Protein AF-A0AAV4TX27-F1 (afdb_monomer_lite)

Secondary structure (DSSP, 8-state):
-HHHHHHHHHHHHHHHHHHHHHHHHHHHHHHHHHHHHHHHHHHHTTS-HHHHHHHHHTS-HHHHHHHHHHHHHHHHHHHHHT-HHHHHHHHHHHHHHHHHS-HHHHHHHHHSTT-TTSS--HHHHHHHHT-HHHHHHHH-TT-HHHHHHHHTTT-SS--TT---TTS--HHHHHHHHT-HHHHHHHHHHHHHH--TTTHHHHHHHHHHHHHHHHHTT----HHHHHHHHHHHHHHHH--S-----------HHHHHHHHHHHHHHHHHHHHHTSS-SS--HHHHHHHHHHHHHHHHHHHH-GGGTTTS-HHHHHHHHHHHHHHHHT-S---HHHHHH--HHHHHHHHHHHHHHHHHHHHHHHH-TTS-TTPPP-S-HHHHHHHHHHH-GGGHHHHHHHHHHHHHHHHHHHHHHHHHHHHS-TTSTTHHHHHHHHHHHHHHHT-EETTEE-S-HHHHHHHHHTS-HHHHHHHHHHHHHHHHS---GGGTTT--HHHHHHHHHHHHHHHHHHHHHHHHHHHHHHHHHHHH---HHHHHHHHHHHHHHHHHHHHHHHSSSSTTTTTS--

Foldseek 3Di:
DVVVVVVVVVVVVVVVVVVVVVVVVVVVVVVVVLVVLVVVVVVCVPDQLLVLLVVLLVDDLVSNLSVLQVLQVQLLVCLLVVVPVSNVRSLSNNLSNVVSDDLVSLQVSLCDPSRPPVFHDSLLSNLQNVPLVSNVVLLPPVCCSSCVVCVSNVRNDDFQCRAGPVNAGSLLSNQLSLDVSSNVSVVVRVLVVDDPVCLCRNLVSLVVSVVVCVLVVRDHDPVSVCVSVVVNCCSVPPPDDDDDDPDDPPPLVVLVVLLVLLLVLLVVLVVVPVPDQDQDPSNLVSLVSNLVSLVVNCQQQQVCLLAAVSVLLSVLSVLLSCLNVVVDQLALLCVLLNRSVLNSVNSNVRSVSSVVVSVVCVVVVPDDRNDHDPDFPVNSVVSNCVVPVSCVSSVVSSQLVLQLVLLVLLLVLLVQLQVFDCPDPCSVVSNLSSLLSNLLCLDCGSVRHRHDPVLSVLLVVLADPLSVVSSPVSNVCSVDHPDPCVVVVPDPSVVNNVSSVSSSVSSVVVNVVSSVVSVVSLVVVCVPDPDPVSNVVSVVSVVSSVVSVVVVVVPDDDPVPVVVPD

Structure (mmCIF, N/CA/C/O backbone):
data_AF-A0AAV4TX27-F1
#
_entry.id   AF-A0AAV4TX27-F1
#
loop_
_atom_site.group_PDB
_atom_site.id
_atom_site.type_symbol
_atom_site.label_atom_id
_atom_site.label_alt_id
_atom_site.label_comp_id
_atom_site.label_asym_id
_atom_site.label_entity_id
_atom_site.label_seq_id
_atom_site.pdbx_PDB_ins_code
_atom_site.Cartn_x
_atom_site.Cartn_y
_atom_site.Cartn_z
_atom_site.occupancy
_atom_site.B_iso_or_equiv
_atom_site.auth_seq_id
_atom_site.auth_comp_id
_atom_site.auth_asym_id
_atom_site.auth_atom_id
_atom_site.pdbx_PDB_model_num
ATOM 1 N N . MET A 1 1 ? 54.129 -46.882 -44.074 1.00 56.50 1 MET A N 1
ATOM 2 C CA . MET A 1 1 ? 52.913 -46.438 -43.345 1.00 56.50 1 MET A CA 1
ATOM 3 C C . MET A 1 1 ? 52.899 -44.920 -43.115 1.00 56.50 1 MET A C 1
ATOM 5 O O . MET A 1 1 ? 51.846 -44.324 -43.300 1.00 56.50 1 MET A O 1
ATOM 9 N N . CYS A 1 2 ? 54.044 -44.275 -42.834 1.00 65.88 2 CYS A N 1
ATOM 10 C CA . CYS A 1 2 ? 54.142 -42.816 -42.637 1.00 65.88 2 CYS A CA 1
ATOM 11 C C . CYS A 1 2 ? 53.736 -41.944 -43.842 1.00 65.88 2 CYS A C 1
ATOM 13 O O . CYS A 1 2 ? 53.041 -40.954 -43.650 1.00 65.88 2 CYS A O 1
ATOM 15 N N . GLU A 1 3 ? 54.091 -42.300 -45.079 1.00 64.50 3 GLU A N 1
ATOM 16 C CA . GLU A 1 3 ? 53.808 -41.431 -46.241 1.00 64.50 3 GLU A CA 1
ATOM 17 C C . GLU A 1 3 ? 52.314 -41.285 -46.554 1.00 64.50 3 GLU A C 1
ATOM 19 O O . GLU A 1 3 ? 51.842 -40.195 -46.877 1.00 64.50 3 GLU A O 1
ATOM 24 N N . LYS A 1 4 ? 51.535 -42.363 -46.393 1.00 67.50 4 LYS A N 1
ATOM 25 C CA . LYS A 1 4 ? 50.078 -42.309 -46.584 1.00 67.50 4 LYS A CA 1
ATOM 26 C C . LYS A 1 4 ? 49.415 -41.416 -45.535 1.00 67.50 4 LYS A C 1
ATOM 28 O O . LYS A 1 4 ? 48.520 -40.654 -45.881 1.00 67.50 4 LYS A O 1
ATOM 33 N N . LEU A 1 5 ? 49.877 -41.460 -44.283 1.00 71.75 5 LEU A N 1
ATOM 34 C CA . LEU A 1 5 ? 49.349 -40.618 -43.207 1.00 71.75 5 LEU A CA 1
ATOM 35 C C . LEU A 1 5 ? 49.629 -39.128 -43.467 1.00 71.75 5 LEU A C 1
ATOM 37 O O . LEU A 1 5 ? 48.728 -38.303 -43.334 1.00 71.75 5 LEU A O 1
ATOM 41 N N . VAL A 1 6 ? 50.841 -38.795 -43.922 1.00 75.69 6 VAL A N 1
ATOM 42 C CA . VAL A 1 6 ? 51.218 -37.419 -44.290 1.00 75.69 6 VAL A CA 1
ATOM 43 C C . VAL A 1 6 ? 50.366 -36.903 -45.455 1.00 75.69 6 VAL A C 1
ATOM 45 O O . VAL A 1 6 ? 49.878 -35.773 -45.408 1.00 75.69 6 VAL A O 1
ATOM 48 N N . MET A 1 7 ? 50.101 -37.740 -46.463 1.00 76.88 7 MET A N 1
ATOM 49 C CA . MET A 1 7 ? 49.212 -37.389 -47.577 1.00 76.88 7 MET A CA 1
ATOM 50 C C . MET A 1 7 ? 47.765 -37.132 -47.133 1.00 76.88 7 MET A C 1
ATOM 52 O O . MET A 1 7 ? 47.155 -36.164 -47.590 1.00 76.88 7 MET A O 1
ATOM 56 N N . TYR A 1 8 ? 47.221 -37.937 -46.215 1.00 77.06 8 TYR A N 1
ATOM 57 C CA . TYR A 1 8 ? 45.872 -37.717 -45.681 1.00 77.06 8 TYR A CA 1
ATOM 58 C C . TYR A 1 8 ? 45.772 -36.438 -44.842 1.00 77.06 8 TYR A C 1
ATOM 60 O O . TYR A 1 8 ? 44.796 -35.700 -44.978 1.00 77.06 8 TYR A O 1
ATOM 68 N N . ILE A 1 9 ? 46.792 -36.127 -44.037 1.00 77.44 9 ILE A N 1
ATOM 69 C CA . ILE A 1 9 ? 46.842 -34.885 -43.252 1.00 77.44 9 ILE A CA 1
ATOM 70 C C . ILE A 1 9 ? 46.906 -33.665 -44.180 1.00 77.44 9 ILE A C 1
ATOM 72 O O . ILE A 1 9 ? 46.150 -32.712 -43.998 1.00 77.44 9 ILE A O 1
ATOM 76 N N . LEU A 1 10 ? 47.738 -33.703 -45.226 1.00 76.31 10 LEU A N 1
ATOM 77 C CA . LEU A 1 10 ? 47.824 -32.618 -46.210 1.00 76.31 10 LEU A CA 1
ATOM 78 C C . 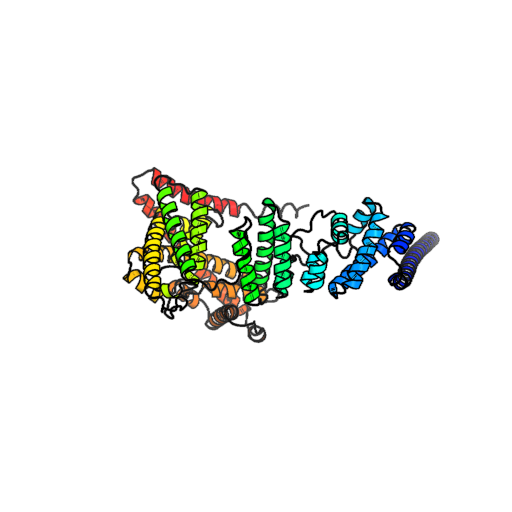LEU A 1 10 ? 46.517 -32.431 -46.994 1.00 76.31 10 LEU A C 1
ATOM 80 O O . LEU A 1 10 ? 46.100 -31.295 -47.232 1.00 76.31 10 LEU A O 1
ATOM 84 N N . ALA A 1 11 ? 45.842 -33.522 -47.366 1.00 76.88 11 ALA A N 1
ATOM 85 C CA . ALA A 1 11 ? 44.534 -33.464 -48.015 1.00 76.88 11 ALA A CA 1
ATOM 86 C C . ALA A 1 11 ? 43.461 -32.869 -47.087 1.00 76.88 11 ALA A C 1
ATOM 88 O O . ALA A 1 11 ? 42.670 -32.027 -47.519 1.00 76.88 11 ALA A O 1
ATOM 89 N N . PHE A 1 12 ? 43.473 -33.241 -45.804 1.00 78.88 12 PHE A N 1
ATOM 90 C CA . PHE A 1 12 ? 42.565 -32.696 -44.796 1.00 78.88 12 PHE A CA 1
ATOM 91 C C . PHE A 1 12 ? 42.798 -31.199 -44.563 1.00 78.88 12 PHE A C 1
ATOM 93 O O . PHE A 1 12 ? 41.844 -30.424 -44.587 1.00 78.88 12 PHE A O 1
ATOM 100 N N . ILE A 1 13 ? 44.057 -30.766 -44.433 1.00 78.94 13 ILE A N 1
ATOM 101 C CA . ILE A 1 13 ? 44.416 -29.347 -44.286 1.00 78.94 13 ILE A CA 1
ATOM 102 C C . ILE A 1 13 ? 43.967 -28.544 -45.512 1.00 78.94 13 ILE A C 1
ATOM 104 O O . ILE A 1 13 ? 43.383 -27.473 -45.359 1.00 78.94 13 ILE A O 1
ATOM 108 N N . ARG A 1 14 ? 44.160 -29.064 -46.732 1.00 76.44 14 ARG A N 1
ATOM 109 C CA . ARG A 1 14 ? 43.673 -28.407 -47.959 1.00 76.44 14 ARG A CA 1
ATOM 110 C C . ARG A 1 14 ? 42.151 -28.272 -47.981 1.00 76.44 14 ARG A C 1
ATOM 112 O O . ARG A 1 14 ? 41.644 -27.212 -48.343 1.00 76.44 14 ARG A O 1
ATOM 119 N N . LEU A 1 15 ? 41.420 -29.308 -47.569 1.00 76.94 15 LEU A N 1
ATOM 120 C CA . LEU A 1 15 ? 39.959 -29.268 -47.492 1.00 76.94 15 LEU A CA 1
ATOM 121 C C . LEU A 1 15 ? 39.475 -28.268 -46.430 1.00 76.94 15 LEU A C 1
ATOM 123 O O . LEU A 1 15 ? 38.514 -27.533 -46.664 1.00 76.94 15 LEU A O 1
ATOM 127 N N . LEU A 1 16 ? 40.156 -28.214 -45.284 1.00 77.50 16 LEU A N 1
ATOM 128 C CA . LEU A 1 16 ? 39.868 -27.280 -44.200 1.00 77.50 16 LEU A CA 1
ATOM 129 C C . LEU A 1 16 ? 40.106 -25.832 -44.649 1.00 77.50 16 LEU A C 1
ATOM 131 O O . LEU A 1 16 ? 39.211 -25.001 -44.514 1.00 77.50 16 LEU A O 1
ATOM 135 N N . LEU A 1 17 ? 41.258 -25.545 -45.263 1.00 76.44 17 LEU A N 1
ATOM 136 C CA . LEU A 1 17 ? 41.588 -24.223 -45.806 1.00 76.44 17 LEU A CA 1
ATOM 137 C C . LEU A 1 17 ? 40.608 -23.794 -46.904 1.00 76.44 17 LEU A C 1
ATOM 139 O O . LEU A 1 17 ? 40.198 -22.638 -46.939 1.00 76.44 17 LEU A O 1
ATOM 143 N N . PHE A 1 18 ? 40.163 -24.719 -47.758 1.00 79.38 18 PHE A N 1
ATOM 144 C CA . PHE A 1 18 ? 39.142 -24.436 -48.768 1.00 79.38 18 PHE A CA 1
ATOM 145 C C . PHE A 1 18 ? 37.776 -24.100 -48.146 1.00 79.38 18 PHE A C 1
ATOM 147 O O . PHE A 1 18 ? 37.107 -23.163 -48.588 1.00 79.38 18 PHE A O 1
ATOM 154 N N . LYS A 1 19 ? 37.360 -24.823 -47.095 1.00 75.31 19 LYS A N 1
ATOM 155 C CA . LYS A 1 19 ? 36.119 -24.525 -46.362 1.00 75.31 19 LYS A CA 1
ATOM 156 C C . LYS A 1 19 ? 36.200 -23.194 -45.607 1.00 75.31 19 LYS A C 1
ATOM 158 O O . LYS A 1 19 ? 35.252 -22.416 -45.680 1.00 75.31 19 LYS A O 1
ATOM 163 N N . ILE A 1 20 ? 37.327 -22.904 -44.955 1.00 78.00 20 ILE A N 1
ATOM 164 C CA . ILE A 1 20 ? 37.582 -21.619 -44.281 1.00 78.00 20 ILE A CA 1
ATOM 165 C C . ILE A 1 20 ? 37.591 -20.476 -45.301 1.00 78.00 20 ILE A C 1
ATOM 167 O O . ILE A 1 20 ? 36.945 -19.456 -45.081 1.00 78.00 20 ILE A O 1
ATOM 171 N N . GLY A 1 21 ? 38.241 -20.665 -46.453 1.00 76.88 21 GLY A N 1
ATOM 172 C CA . GLY A 1 21 ? 38.256 -19.692 -47.543 1.00 76.88 21 GLY A CA 1
ATOM 173 C C . GLY A 1 21 ? 36.854 -19.382 -48.070 1.00 76.88 21 GLY A C 1
ATOM 174 O O . GLY A 1 21 ? 36.503 -18.214 -48.211 1.00 76.88 21 GLY A O 1
ATOM 175 N N . LYS A 1 22 ? 36.009 -20.402 -48.279 1.00 72.19 22 LYS A N 1
ATOM 176 C CA . LYS A 1 22 ? 34.596 -20.203 -48.653 1.00 72.19 22 LYS A CA 1
ATOM 177 C C . LYS A 1 22 ? 33.796 -19.464 -47.581 1.00 72.19 22 LYS A C 1
ATOM 179 O O . LYS A 1 22 ? 32.997 -18.598 -47.928 1.00 72.19 22 LYS A O 1
ATOM 184 N N . LEU A 1 23 ? 34.010 -19.785 -46.304 1.00 66.50 23 LEU A N 1
ATOM 185 C CA . LEU A 1 23 ? 33.339 -19.117 -45.189 1.00 66.50 23 LEU A CA 1
ATOM 186 C C . LEU A 1 23 ? 33.732 -17.635 -45.109 1.00 66.50 23 LEU A C 1
ATOM 188 O O . LEU A 1 23 ? 32.861 -16.778 -45.007 1.00 66.50 23 LEU A O 1
ATOM 192 N N . LEU A 1 24 ? 35.025 -17.326 -45.231 1.00 69.94 24 LEU A N 1
ATOM 193 C CA . LEU A 1 24 ? 35.529 -15.951 -45.258 1.00 69.94 24 LEU A CA 1
ATOM 194 C C . LEU A 1 24 ? 34.989 -15.175 -46.461 1.00 69.94 24 LEU A C 1
ATOM 196 O O . LEU A 1 24 ? 34.538 -14.047 -46.298 1.00 69.94 24 LEU A O 1
ATOM 200 N N . LEU A 1 25 ? 34.956 -15.785 -47.650 1.00 68.69 25 LEU A N 1
ATOM 201 C CA . LEU A 1 25 ? 34.407 -15.147 -48.849 1.00 68.69 25 LEU A CA 1
ATOM 202 C C . LEU A 1 25 ? 32.908 -14.842 -48.693 1.00 68.69 25 LEU A C 1
ATOM 204 O O . LEU A 1 25 ? 32.444 -13.781 -49.103 1.00 68.69 25 LEU A O 1
ATOM 208 N N . TRP A 1 26 ? 32.159 -15.749 -48.060 1.00 66.69 26 TRP A N 1
ATOM 209 C CA . TRP A 1 26 ? 30.742 -15.565 -47.747 1.00 66.69 26 TRP A CA 1
ATOM 210 C C . TRP A 1 26 ? 30.521 -14.446 -46.718 1.00 66.69 26 TRP A C 1
ATOM 212 O O . TRP A 1 26 ? 29.671 -13.581 -46.929 1.00 66.69 26 TRP A O 1
ATOM 222 N N . ILE A 1 27 ? 31.340 -14.386 -45.662 1.00 61.72 27 ILE A N 1
ATOM 223 C CA . ILE A 1 27 ? 31.322 -13.300 -44.668 1.00 61.72 27 ILE A CA 1
ATOM 224 C C . ILE A 1 27 ? 31.662 -11.953 -45.327 1.00 61.72 27 ILE A C 1
ATOM 226 O O . ILE A 1 27 ? 30.932 -10.979 -45.143 1.00 61.72 27 ILE A O 1
ATOM 230 N N . CYS A 1 28 ? 32.716 -11.887 -46.145 1.00 63.66 28 CYS A N 1
ATOM 231 C CA . CYS A 1 28 ? 33.098 -10.678 -46.876 1.00 63.66 28 CYS A CA 1
ATOM 232 C C . CYS A 1 28 ? 32.006 -10.227 -47.853 1.00 63.66 28 CYS A C 1
ATOM 234 O O . CYS A 1 28 ? 31.720 -9.034 -47.926 1.00 63.66 28 CYS A O 1
ATOM 236 N N . ALA A 1 29 ? 31.350 -11.156 -48.555 1.00 60.91 29 ALA A N 1
ATOM 237 C CA . ALA A 1 29 ? 30.228 -10.845 -49.437 1.00 60.91 29 ALA A CA 1
ATOM 238 C C . ALA A 1 29 ? 29.022 -10.290 -48.660 1.00 60.91 29 ALA A C 1
ATOM 240 O O . ALA A 1 29 ? 28.395 -9.334 -49.114 1.00 60.91 29 ALA A O 1
ATOM 241 N N . ILE A 1 30 ? 28.723 -10.823 -47.470 1.00 60.16 30 ILE A N 1
ATOM 242 C CA . ILE A 1 30 ? 27.674 -10.291 -46.585 1.00 60.16 30 ILE A CA 1
ATOM 243 C C . ILE A 1 30 ? 28.026 -8.884 -46.093 1.00 60.16 30 ILE A C 1
ATOM 245 O O . ILE A 1 30 ? 27.168 -8.002 -46.120 1.00 60.16 30 ILE A O 1
ATOM 249 N N . ILE A 1 31 ? 29.273 -8.652 -45.673 1.00 61.53 31 ILE A N 1
ATOM 250 C CA . ILE A 1 31 ? 29.743 -7.339 -45.204 1.00 61.53 31 ILE A CA 1
ATOM 251 C C . ILE A 1 31 ? 29.703 -6.314 -46.345 1.00 61.53 31 ILE A C 1
ATOM 253 O O . ILE A 1 31 ? 29.171 -5.220 -46.164 1.00 61.53 31 ILE A O 1
ATOM 257 N N . ALA A 1 32 ? 30.198 -6.672 -47.532 1.00 60.25 32 ALA A N 1
ATOM 258 C CA . ALA A 1 32 ? 30.169 -5.812 -48.711 1.00 60.25 32 ALA A CA 1
ATOM 259 C C . ALA A 1 32 ? 28.729 -5.489 -49.136 1.00 60.25 32 ALA A C 1
ATOM 261 O O . ALA A 1 32 ? 28.413 -4.327 -49.379 1.00 60.25 32 ALA A O 1
ATOM 262 N N . ARG A 1 33 ? 27.831 -6.487 -49.141 1.00 57.03 33 ARG A N 1
ATOM 263 C CA . ARG A 1 33 ? 26.406 -6.296 -49.452 1.00 57.03 33 ARG A CA 1
ATOM 264 C C . ARG A 1 33 ? 25.727 -5.389 -48.426 1.00 57.03 33 ARG A C 1
ATOM 266 O O . ARG A 1 33 ? 25.002 -4.496 -48.842 1.00 57.03 33 ARG A O 1
ATOM 273 N N . ARG A 1 34 ? 26.027 -5.551 -47.127 1.00 54.66 34 ARG A N 1
ATOM 274 C CA . ARG A 1 34 ? 25.550 -4.673 -46.039 1.00 54.66 34 ARG A CA 1
ATOM 275 C C . ARG A 1 34 ? 26.039 -3.232 -46.186 1.00 54.66 34 ARG A C 1
ATOM 277 O O . ARG A 1 34 ? 25.251 -2.307 -45.994 1.00 54.66 34 ARG A O 1
ATOM 284 N N . ASN A 1 35 ? 27.310 -3.035 -46.529 1.00 54.75 35 ASN A N 1
ATOM 285 C CA . ASN A 1 35 ? 27.887 -1.705 -46.739 1.00 54.75 35 ASN A CA 1
ATOM 286 C C . ASN A 1 35 ? 27.309 -1.024 -47.987 1.00 54.75 35 ASN A C 1
ATOM 288 O O . ASN A 1 35 ? 27.018 0.169 -47.934 1.00 54.75 35 ASN A O 1
ATOM 292 N N . LEU A 1 36 ? 27.056 -1.782 -49.061 1.00 56.25 36 LEU A N 1
ATOM 293 C CA . LEU A 1 36 ? 26.382 -1.278 -50.259 1.00 56.25 36 LEU A CA 1
ATOM 294 C C . LEU A 1 36 ? 24.957 -0.809 -49.932 1.00 56.25 36 LEU A C 1
ATOM 296 O O . LEU A 1 36 ? 24.610 0.323 -50.244 1.00 56.25 36 LEU A O 1
ATOM 300 N N . THR A 1 37 ? 24.181 -1.618 -49.199 1.00 54.00 37 THR A N 1
ATOM 301 C CA . THR A 1 37 ? 22.825 -1.248 -48.753 1.00 54.00 37 THR A CA 1
ATOM 302 C C . THR A 1 37 ? 22.801 -0.067 -47.775 1.00 54.00 37 THR A C 1
ATOM 304 O O . THR A 1 37 ? 21.822 0.673 -47.753 1.00 54.00 37 THR A O 1
ATOM 307 N N . LYS A 1 38 ? 23.859 0.154 -46.976 1.00 54.16 38 LYS A N 1
ATOM 308 C CA . LYS A 1 38 ? 23.987 1.348 -46.113 1.00 54.16 38 LYS A CA 1
ATOM 309 C C . LYS A 1 38 ? 24.234 2.629 -46.918 1.00 54.16 38 LYS A C 1
ATOM 311 O O . LYS A 1 38 ? 23.674 3.666 -46.581 1.00 54.16 38 LYS A O 1
ATOM 316 N N . LEU A 1 39 ? 25.064 2.558 -47.960 1.00 54.31 39 LEU A N 1
ATOM 317 C CA . LEU A 1 39 ? 25.361 3.692 -48.845 1.00 54.31 39 LEU A CA 1
ATOM 318 C C . LEU A 1 39 ? 24.154 4.053 -49.723 1.00 54.31 39 LEU A C 1
ATOM 320 O O . LEU A 1 39 ? 23.844 5.222 -49.945 1.00 54.31 39 LEU A O 1
ATOM 324 N N . GLU A 1 40 ? 23.446 3.022 -50.176 1.00 54.78 40 GLU A N 1
ATOM 325 C CA . GLU A 1 40 ? 22.129 3.116 -50.785 1.00 54.78 40 GLU A CA 1
ATOM 326 C C . GLU A 1 40 ? 21.194 3.880 -49.838 1.00 54.78 40 GLU A C 1
ATOM 328 O O . GLU A 1 40 ? 20.771 4.975 -50.202 1.00 54.78 40 GLU A O 1
ATOM 333 N N . TYR A 1 41 ? 20.984 3.393 -48.605 1.00 54.03 41 TYR A N 1
ATOM 334 C CA . TYR A 1 41 ? 20.105 3.976 -47.576 1.00 54.03 41 TYR A CA 1
ATOM 335 C C . TYR A 1 41 ? 20.259 5.502 -47.377 1.00 54.03 41 TYR A C 1
ATOM 337 O O . TYR A 1 41 ? 19.256 6.217 -47.325 1.00 54.03 41 TYR A O 1
ATOM 345 N N . SER A 1 42 ? 21.487 6.036 -47.352 1.00 54.91 42 SER A N 1
ATOM 346 C CA . SER A 1 42 ? 21.732 7.487 -47.230 1.00 54.91 42 SER A CA 1
ATOM 347 C C . SER A 1 42 ? 21.138 8.334 -48.366 1.00 54.91 42 SER A C 1
ATOM 349 O O . SER A 1 42 ? 20.737 9.471 -48.122 1.00 54.91 42 SER A O 1
ATOM 351 N N . ASN A 1 43 ? 21.008 7.788 -49.579 1.00 53.81 43 ASN A N 1
ATOM 352 C CA . ASN A 1 43 ? 20.381 8.472 -50.715 1.00 53.81 43 ASN A CA 1
ATOM 353 C C . ASN A 1 43 ? 18.837 8.391 -50.686 1.00 53.81 43 ASN A C 1
ATOM 355 O O . ASN A 1 43 ? 18.168 9.175 -51.360 1.00 53.81 43 ASN A O 1
ATOM 359 N N . PHE A 1 44 ? 18.247 7.495 -49.879 1.00 59.72 44 PHE A N 1
ATOM 360 C CA . PHE A 1 44 ? 16.793 7.252 -49.846 1.00 59.72 44 PHE A CA 1
ATOM 361 C C . PHE A 1 44 ? 15.990 8.254 -49.019 1.00 59.72 44 PHE A C 1
ATOM 363 O O . PHE A 1 44 ? 14.793 8.394 -49.268 1.00 59.72 44 PHE A O 1
ATOM 370 N N . ARG A 1 45 ? 16.614 9.008 -48.100 1.00 52.81 45 ARG A N 1
ATOM 371 C CA . ARG A 1 45 ? 15.930 10.072 -47.328 1.00 52.81 45 ARG A CA 1
ATOM 372 C C . ARG A 1 45 ? 15.302 11.164 -48.216 1.00 52.81 45 ARG A C 1
ATOM 374 O O . ARG A 1 45 ? 14.482 11.940 -47.737 1.00 52.81 45 ARG A O 1
ATOM 381 N N . LEU A 1 46 ? 15.667 11.207 -49.500 1.00 56.78 46 LEU A N 1
ATOM 382 C CA . LEU A 1 46 ? 15.228 12.191 -50.493 1.00 56.78 46 LEU A CA 1
ATOM 383 C C . LEU A 1 46 ? 14.135 11.672 -51.454 1.00 56.78 46 LEU A C 1
ATOM 385 O O . LEU A 1 46 ? 13.597 12.449 -52.244 1.00 56.78 46 LEU A O 1
ATOM 389 N N . LEU A 1 47 ? 13.794 10.377 -51.420 1.00 59.75 47 LEU A N 1
ATOM 390 C CA . LEU A 1 47 ? 12.830 9.760 -52.342 1.00 59.75 47 LEU A CA 1
ATOM 391 C C . LEU A 1 47 ? 11.389 9.835 -51.809 1.00 59.75 47 LEU A C 1
ATOM 393 O O . LEU A 1 47 ? 11.121 9.621 -50.629 1.00 59.75 47 LEU A O 1
ATOM 397 N N . LYS A 1 48 ? 10.421 10.096 -52.701 1.00 69.50 48 LYS A N 1
ATOM 398 C CA . LYS A 1 48 ? 8.989 10.103 -52.343 1.00 69.50 48 LYS A CA 1
ATOM 399 C C . LYS A 1 48 ? 8.508 8.680 -51.984 1.00 69.50 48 LYS A C 1
ATOM 401 O O . LYS A 1 48 ? 8.831 7.750 -52.731 1.00 69.50 48 LYS A O 1
ATOM 406 N N . PRO A 1 49 ? 7.626 8.497 -50.976 1.00 68.50 49 PRO A N 1
ATOM 407 C CA . PRO A 1 49 ? 7.185 7.175 -50.495 1.00 68.50 49 PRO A CA 1
ATOM 408 C C . PRO A 1 49 ? 6.693 6.198 -51.583 1.00 68.50 49 PRO A C 1
ATOM 410 O O . PRO A 1 49 ? 6.991 5.007 -51.548 1.00 68.50 49 PRO A O 1
ATOM 413 N N . LYS A 1 50 ? 5.994 6.698 -52.613 1.00 68.81 50 LYS A N 1
ATOM 414 C CA . LYS A 1 50 ? 5.483 5.877 -53.731 1.00 68.81 50 LYS A CA 1
ATOM 415 C C . LYS A 1 50 ? 6.574 5.312 -54.648 1.00 68.81 50 LYS A C 1
ATOM 417 O O . LYS A 1 50 ? 6.377 4.251 -55.234 1.00 68.81 50 LYS A O 1
ATOM 422 N N . HIS A 1 51 ? 7.689 6.021 -54.822 1.00 73.69 51 HIS A N 1
ATOM 423 C CA . HIS A 1 51 ? 8.815 5.527 -55.624 1.00 73.69 51 HIS A CA 1
ATOM 424 C C . HIS A 1 51 ? 9.562 4.430 -54.868 1.00 73.69 51 HIS A C 1
ATOM 426 O O . HIS A 1 51 ? 9.859 3.379 -55.428 1.00 73.69 51 HIS A O 1
ATOM 432 N N . LEU A 1 52 ? 9.733 4.640 -53.567 1.00 74.25 52 LEU A N 1
ATOM 433 C CA . LEU A 1 52 ? 10.405 3.721 -52.665 1.00 74.25 52 LEU A CA 1
ATOM 434 C C . LEU A 1 52 ? 9.694 2.361 -52.572 1.00 74.25 52 LEU A C 1
ATOM 436 O O . LEU A 1 52 ? 10.335 1.320 -52.646 1.00 74.25 52 LEU A O 1
ATOM 440 N N . ALA A 1 53 ? 8.358 2.346 -52.518 1.00 72.94 53 ALA A N 1
ATOM 441 C CA . ALA A 1 53 ? 7.591 1.097 -52.506 1.00 72.94 53 ALA A CA 1
ATOM 442 C C . ALA A 1 53 ? 7.706 0.294 -53.818 1.00 72.94 53 ALA A C 1
ATOM 444 O O . ALA A 1 53 ? 7.650 -0.937 -53.806 1.00 72.94 53 ALA A O 1
ATOM 445 N N . ARG A 1 54 ? 7.899 0.972 -54.961 1.00 77.31 54 ARG A N 1
ATOM 446 C CA . ARG A 1 54 ? 8.126 0.306 -56.257 1.00 77.31 54 ARG A CA 1
ATOM 447 C C . ARG A 1 54 ? 9.498 -0.352 -56.315 1.00 77.31 54 ARG A C 1
ATOM 449 O O . ARG A 1 54 ? 9.593 -1.483 -56.779 1.00 77.31 54 ARG A O 1
ATOM 456 N N . GLU A 1 55 ? 10.532 0.329 -55.831 1.00 78.12 55 GLU A N 1
ATOM 457 C CA . GLU A 1 55 ? 11.879 -0.244 -55.746 1.00 78.12 55 GLU A CA 1
ATOM 458 C C . GLU A 1 55 ? 11.929 -1.393 -54.742 1.00 78.12 55 GLU A C 1
ATOM 460 O O . GLU A 1 55 ? 12.411 -2.477 -55.069 1.00 78.12 55 GLU A O 1
ATOM 465 N N . PHE A 1 56 ? 11.306 -1.212 -53.576 1.00 82.12 56 PHE A N 1
ATOM 466 C CA . PHE A 1 56 ? 11.201 -2.239 -52.548 1.00 82.12 56 PHE A CA 1
ATOM 467 C C . PHE A 1 56 ? 10.559 -3.535 -53.062 1.00 82.12 56 PHE A C 1
ATOM 469 O O . PHE A 1 56 ? 11.033 -4.628 -52.754 1.00 82.12 56 PHE A O 1
ATOM 476 N N . LYS A 1 57 ? 9.523 -3.446 -53.908 1.00 82.75 57 LYS A N 1
ATOM 477 C CA . LYS A 1 57 ? 8.880 -4.622 -54.518 1.00 82.75 57 LYS A CA 1
ATOM 478 C C . LYS A 1 57 ? 9.865 -5.484 -55.321 1.00 82.75 57 LYS A C 1
ATOM 480 O O . LYS A 1 57 ? 9.743 -6.713 -55.302 1.00 82.75 57 LYS A O 1
ATOM 485 N N . ASN A 1 58 ? 10.837 -4.848 -55.975 1.00 83.50 58 ASN A N 1
ATOM 486 C CA . ASN A 1 58 ? 11.817 -5.485 -56.856 1.00 83.50 58 ASN A CA 1
ATOM 487 C C . ASN A 1 58 ? 13.044 -6.040 -56.113 1.00 83.50 58 ASN A C 1
ATOM 489 O O . ASN A 1 58 ? 13.882 -6.695 -56.729 1.00 83.50 58 ASN A O 1
ATOM 493 N N . TYR A 1 59 ? 13.170 -5.794 -54.807 1.00 82.81 59 TYR A N 1
ATOM 494 C CA . TYR A 1 59 ? 14.267 -6.329 -54.005 1.00 82.81 59 TYR A CA 1
ATOM 495 C C . TYR A 1 59 ? 14.131 -7.837 -53.754 1.00 82.81 59 TYR A C 1
ATOM 497 O O . TYR A 1 59 ? 13.027 -8.382 -53.649 1.00 82.81 59 TYR A O 1
ATOM 505 N N . ASP A 1 60 ? 15.282 -8.506 -53.638 1.00 82.44 60 ASP A N 1
ATOM 506 C CA . ASP A 1 60 ? 15.358 -9.869 -53.111 1.00 82.44 60 ASP A CA 1
ATOM 507 C C . ASP A 1 60 ? 14.967 -9.904 -51.621 1.00 82.44 60 ASP A C 1
ATOM 509 O O . ASP A 1 60 ? 15.006 -8.879 -50.940 1.00 82.44 60 ASP A O 1
ATOM 513 N N . GLU A 1 61 ? 14.579 -11.074 -51.109 1.00 79.00 61 GLU A N 1
ATOM 514 C CA . GLU A 1 61 ? 14.056 -11.217 -49.738 1.00 79.00 61 GLU A CA 1
ATOM 515 C C . GLU A 1 61 ? 15.037 -10.738 -48.654 1.00 79.00 61 GLU A C 1
ATOM 517 O O . GLU A 1 61 ? 14.618 -10.113 -47.682 1.00 79.00 61 GLU A O 1
ATOM 522 N N . VAL A 1 62 ? 16.346 -10.945 -48.844 1.00 79.06 62 VAL A N 1
ATOM 523 C CA . VAL A 1 62 ? 17.380 -10.518 -47.882 1.00 79.06 62 VAL A CA 1
ATOM 524 C C . VAL A 1 62 ? 17.490 -8.993 -47.854 1.00 79.06 62 VAL A C 1
ATOM 526 O O . VAL A 1 62 ? 17.619 -8.384 -46.791 1.00 79.06 62 VAL A O 1
ATOM 529 N N . ARG A 1 63 ? 17.427 -8.352 -49.026 1.00 79.75 63 ARG A N 1
ATOM 530 C CA . ARG A 1 63 ? 17.415 -6.889 -49.144 1.00 79.75 63 ARG A CA 1
ATOM 531 C C . ARG A 1 63 ? 16.126 -6.282 -48.604 1.00 79.75 63 ARG A C 1
ATOM 533 O O . ARG A 1 63 ? 16.200 -5.252 -47.937 1.00 79.75 63 ARG A O 1
ATOM 540 N N . LYS A 1 64 ? 14.973 -6.909 -48.858 1.00 84.56 64 LYS A N 1
ATOM 541 C CA . LYS A 1 64 ? 13.682 -6.473 -48.308 1.00 84.56 64 LYS A CA 1
ATOM 542 C C . LYS A 1 64 ? 13.710 -6.473 -46.788 1.00 84.56 64 LYS A C 1
ATOM 544 O O . LYS A 1 64 ? 13.409 -5.449 -46.186 1.00 84.56 64 LYS A O 1
ATOM 549 N N . GLU A 1 65 ? 14.150 -7.574 -46.187 1.00 84.12 65 GLU A N 1
ATOM 550 C CA . GLU A 1 65 ? 14.258 -7.708 -44.735 1.00 84.12 65 GLU A CA 1
ATOM 551 C C . GLU A 1 65 ? 15.200 -6.657 -44.134 1.00 84.12 65 GLU A C 1
ATOM 553 O O . GLU A 1 65 ? 14.823 -5.925 -43.218 1.00 84.12 65 GLU A O 1
ATOM 558 N N . PHE A 1 66 ? 16.410 -6.520 -44.690 1.00 82.94 66 PHE A N 1
ATOM 559 C CA . PHE A 1 66 ? 17.378 -5.533 -44.212 1.00 82.94 66 PHE A CA 1
ATOM 560 C C . PHE A 1 66 ? 16.810 -4.113 -44.258 1.00 82.94 66 PHE A C 1
ATOM 562 O O . PHE A 1 66 ? 16.905 -3.371 -43.280 1.00 82.94 66 PHE A O 1
ATOM 569 N N . PHE A 1 67 ? 16.220 -3.735 -45.391 1.00 82.12 67 PHE A N 1
ATOM 570 C CA . PHE A 1 67 ? 15.694 -2.394 -45.595 1.00 82.12 67 PHE A CA 1
ATOM 571 C C . PHE A 1 67 ? 14.483 -2.119 -44.693 1.00 82.12 67 PHE A C 1
ATOM 573 O O . PHE A 1 67 ? 14.382 -1.040 -44.111 1.00 82.12 67 PHE A O 1
ATOM 580 N N . TYR A 1 68 ? 13.615 -3.114 -44.498 1.00 86.12 68 TYR A N 1
ATOM 581 C CA . TYR A 1 68 ? 12.494 -3.034 -43.565 1.00 86.12 68 TYR A CA 1
ATOM 582 C C . TYR A 1 68 ? 12.968 -2.756 -42.132 1.00 86.12 68 TYR A C 1
ATOM 584 O O . TYR A 1 68 ? 12.478 -1.828 -41.487 1.00 86.12 68 TYR A O 1
ATOM 592 N N . PHE A 1 69 ? 13.984 -3.482 -41.649 1.00 86.06 69 PHE A N 1
ATOM 593 C CA . PHE A 1 69 ? 14.545 -3.230 -40.319 1.00 86.06 69 PHE A CA 1
ATOM 594 C C . PHE A 1 69 ? 15.221 -1.865 -40.201 1.00 86.06 69 PHE A C 1
ATOM 596 O O . PHE A 1 69 ? 15.058 -1.223 -39.168 1.00 86.06 69 PHE A O 1
ATOM 603 N N . GLN A 1 70 ? 15.921 -1.377 -41.232 1.00 84.88 70 GLN A N 1
ATOM 604 C CA . GLN A 1 70 ? 16.501 -0.025 -41.202 1.00 84.88 70 GLN A CA 1
ATOM 605 C C . GLN A 1 70 ? 15.432 1.052 -40.990 1.00 84.88 70 GLN A C 1
ATOM 607 O O . GLN A 1 70 ? 15.595 1.907 -40.122 1.00 84.88 70 GLN A O 1
ATOM 612 N N . ILE A 1 71 ? 14.309 0.969 -41.710 1.00 86.31 71 ILE A N 1
ATOM 613 C CA . ILE A 1 71 ? 13.189 1.898 -41.516 1.00 86.31 71 ILE A CA 1
ATOM 614 C C . ILE A 1 71 ? 12.640 1.798 -40.089 1.00 86.31 71 ILE A C 1
ATOM 616 O O . ILE A 1 71 ? 12.420 2.824 -39.453 1.00 86.31 71 ILE A O 1
ATOM 620 N N . LEU A 1 72 ? 12.485 0.590 -39.539 1.00 87.56 72 LEU A N 1
ATOM 621 C CA . LEU A 1 72 ? 12.040 0.419 -38.152 1.00 87.56 72 LEU A CA 1
ATOM 622 C C . LEU A 1 72 ? 13.022 1.017 -37.127 1.00 87.56 72 LEU A C 1
ATOM 624 O O . LEU A 1 72 ? 12.585 1.625 -36.149 1.00 87.56 72 LEU A O 1
ATOM 628 N N . TYR A 1 73 ? 14.334 0.889 -37.340 1.00 88.38 73 TYR A N 1
ATOM 629 C CA . TYR A 1 73 ? 15.344 1.511 -36.473 1.00 88.38 73 TYR A CA 1
ATOM 630 C C . TYR A 1 73 ? 15.271 3.038 -36.511 1.00 88.38 73 TYR A C 1
ATOM 632 O O . TYR A 1 73 ? 15.471 3.705 -35.495 1.00 88.38 73 TYR A O 1
ATOM 640 N N . GLU A 1 74 ? 14.951 3.599 -37.667 1.00 87.50 74 GLU A N 1
ATOM 641 C CA . GLU A 1 74 ? 14.847 5.043 -37.850 1.00 87.50 74 GLU A CA 1
ATOM 642 C C . GLU A 1 74 ? 13.529 5.599 -37.329 1.00 87.50 74 GLU A C 1
ATOM 644 O O . GLU A 1 74 ? 13.529 6.666 -36.725 1.00 87.50 74 GLU A O 1
ATOM 649 N N . ILE A 1 75 ? 12.436 4.834 -37.410 1.00 89.44 75 ILE A N 1
ATOM 650 C CA . ILE A 1 75 ? 11.200 5.131 -36.674 1.00 89.44 75 ILE A CA 1
ATOM 651 C C . ILE A 1 75 ? 11.499 5.172 -35.173 1.00 89.44 75 ILE A C 1
ATOM 653 O O . ILE A 1 75 ? 11.148 6.142 -34.505 1.00 89.44 75 ILE A O 1
ATOM 657 N N . LYS A 1 76 ? 12.192 4.155 -34.638 1.00 90.00 76 LYS A N 1
ATOM 658 C CA . LYS A 1 76 ? 12.597 4.121 -33.223 1.00 90.00 76 LYS A CA 1
ATOM 659 C C . LYS A 1 76 ? 13.427 5.353 -32.856 1.00 90.00 76 LYS A C 1
ATOM 661 O O . LYS A 1 76 ? 13.156 5.985 -31.842 1.00 90.00 76 LYS A O 1
ATOM 666 N N . THR A 1 77 ? 14.385 5.725 -33.701 1.00 90.75 77 THR A N 1
ATOM 667 C CA . THR A 1 77 ? 15.255 6.890 -33.482 1.00 90.75 77 THR A CA 1
ATOM 668 C C . THR A 1 77 ? 14.460 8.195 -33.504 1.00 90.75 77 THR A C 1
ATOM 670 O O . THR A 1 77 ? 14.611 9.000 -32.589 1.00 90.75 77 THR A O 1
ATOM 673 N N . ALA A 1 78 ? 13.565 8.375 -34.479 1.00 90.31 78 ALA A N 1
ATOM 674 C CA . ALA A 1 78 ? 12.701 9.548 -34.594 1.00 90.31 78 ALA A CA 1
ATOM 675 C C . ALA A 1 78 ? 11.794 9.719 -33.364 1.00 90.31 78 ALA A C 1
ATOM 677 O O . ALA A 1 78 ? 11.661 10.831 -32.857 1.00 90.31 78 ALA A O 1
ATOM 678 N N . VAL A 1 79 ? 11.244 8.622 -32.823 1.00 90.44 79 VAL A N 1
ATOM 679 C CA . VAL A 1 79 ? 10.488 8.647 -31.558 1.00 90.44 79 VAL A CA 1
ATOM 680 C C . VAL A 1 79 ? 11.372 9.081 -30.392 1.00 90.44 79 VAL A C 1
ATOM 682 O O . VAL A 1 79 ? 10.948 9.917 -29.602 1.00 90.44 79 VAL A O 1
ATOM 685 N N . MET A 1 80 ? 12.595 8.550 -30.277 1.00 88.38 80 MET A N 1
ATOM 686 C CA . MET A 1 80 ? 13.509 8.869 -29.171 1.00 88.38 80 MET A CA 1
ATOM 687 C C . MET A 1 80 ? 13.897 10.353 -29.133 1.00 88.38 80 MET A C 1
ATOM 689 O O . MET A 1 80 ? 13.972 10.930 -28.050 1.00 88.38 80 MET A O 1
ATOM 693 N N . ILE A 1 81 ? 14.129 10.970 -30.297 1.00 90.38 81 ILE A N 1
ATOM 694 C CA . ILE A 1 81 ? 14.548 12.380 -30.411 1.00 90.38 81 ILE A CA 1
ATOM 695 C C . ILE A 1 81 ? 13.383 13.360 -30.629 1.00 90.38 81 ILE A C 1
ATOM 697 O O . ILE A 1 81 ? 13.624 14.554 -30.778 1.00 90.38 81 ILE A O 1
ATOM 701 N N . SER A 1 82 ? 12.138 12.876 -30.643 1.00 89.50 82 SER A N 1
ATOM 702 C CA . SER A 1 82 ? 10.930 13.679 -30.889 1.00 89.50 82 SER A CA 1
ATOM 703 C C . SER A 1 82 ? 10.878 14.361 -32.275 1.00 89.50 82 SER A C 1
ATOM 705 O O . SER A 1 82 ? 10.348 15.460 -32.429 1.00 89.50 82 SER A O 1
ATOM 707 N N . ASP A 1 83 ? 11.410 13.712 -33.320 1.00 90.56 83 ASP A N 1
ATOM 708 C CA . ASP A 1 83 ? 11.360 14.211 -34.707 1.00 90.56 83 ASP A CA 1
ATOM 709 C C . ASP A 1 83 ? 10.063 13.763 -35.404 1.00 90.56 83 ASP A C 1
ATOM 711 O O . ASP A 1 83 ? 10.016 12.769 -36.137 1.00 90.56 83 ASP A O 1
ATOM 715 N N . ILE A 1 84 ? 8.978 14.499 -35.145 1.00 88.75 84 ILE A N 1
ATOM 716 C CA . ILE A 1 84 ? 7.644 14.227 -35.706 1.00 88.75 84 ILE A CA 1
ATOM 717 C C . ILE A 1 84 ? 7.633 14.271 -37.248 1.00 88.75 84 ILE A C 1
ATOM 719 O O . ILE A 1 84 ? 7.046 13.367 -37.852 1.00 88.75 84 ILE A O 1
ATOM 723 N N . PRO A 1 85 ? 8.261 15.253 -37.932 1.00 88.06 85 PRO A N 1
ATOM 724 C CA . PRO A 1 85 ? 8.329 15.258 -39.394 1.00 88.06 85 PRO A CA 1
ATOM 725 C C . PRO A 1 85 ? 8.979 13.999 -39.981 1.00 88.06 85 PRO A C 1
ATOM 727 O O . PRO A 1 85 ? 8.427 13.409 -40.918 1.00 88.06 85 PRO A O 1
ATOM 730 N N . ALA A 1 86 ? 10.116 13.559 -39.428 1.00 86.38 86 ALA A N 1
ATOM 731 C CA . ALA A 1 86 ? 10.774 12.335 -39.874 1.00 86.38 86 ALA A CA 1
ATOM 732 C C . ALA A 1 86 ? 9.917 11.102 -39.573 1.00 86.38 86 ALA A C 1
ATOM 734 O O . ALA A 1 86 ? 9.704 10.277 -40.465 1.00 86.38 86 ALA A O 1
ATOM 735 N N . LEU A 1 87 ? 9.360 11.011 -38.360 1.00 88.50 87 LEU A N 1
ATOM 736 C CA . LEU A 1 87 ? 8.470 9.926 -37.952 1.00 88.50 87 LEU A CA 1
ATOM 737 C C . LEU A 1 87 ? 7.282 9.787 -38.910 1.00 88.50 87 LEU A C 1
ATOM 739 O O . LEU A 1 87 ? 6.997 8.692 -39.394 1.00 88.50 87 LEU A O 1
ATOM 743 N N . LYS A 1 88 ? 6.631 10.901 -39.255 1.00 86.88 88 LYS A N 1
ATOM 744 C CA . LYS A 1 88 ? 5.505 10.934 -40.194 1.00 86.88 88 LYS A CA 1
ATOM 745 C C . LYS A 1 88 ? 5.889 10.386 -41.567 1.00 86.88 88 LYS A C 1
ATOM 747 O O . LYS A 1 88 ? 5.158 9.575 -42.133 1.00 86.88 88 LYS A O 1
ATOM 752 N N . ASN A 1 89 ? 7.033 10.809 -42.104 1.00 85.12 89 ASN A N 1
ATOM 753 C CA . ASN A 1 89 ? 7.504 10.341 -43.406 1.00 85.12 89 ASN A CA 1
ATOM 754 C C . ASN A 1 89 ? 7.857 8.842 -43.382 1.00 85.12 89 ASN A C 1
ATOM 756 O O . ASN A 1 89 ? 7.475 8.097 -44.284 1.00 85.12 89 ASN A O 1
ATOM 760 N N . LEU A 1 90 ? 8.530 8.383 -42.326 1.00 86.50 90 LEU A N 1
ATOM 761 C CA . LEU A 1 90 ? 8.919 6.981 -42.157 1.00 86.50 90 LEU A CA 1
ATOM 762 C C . LEU A 1 90 ? 7.705 6.055 -41.980 1.00 86.50 90 LEU A C 1
ATOM 764 O O . LEU A 1 90 ? 7.683 4.959 -42.541 1.00 86.50 90 LEU A O 1
ATOM 768 N N . LEU A 1 91 ? 6.663 6.507 -41.274 1.00 86.56 91 LEU A N 1
ATOM 769 C CA . LEU A 1 91 ? 5.406 5.766 -41.145 1.00 86.56 91 LEU A CA 1
ATOM 770 C C . LEU A 1 91 ? 4.660 5.648 -42.487 1.00 86.56 91 LEU A C 1
ATOM 772 O O . LEU A 1 91 ? 4.120 4.591 -42.804 1.00 86.56 91 LEU A O 1
ATOM 776 N N . LEU A 1 92 ? 4.677 6.689 -43.327 1.00 85.38 92 LEU A N 1
ATOM 777 C CA . LEU A 1 92 ? 4.124 6.593 -44.687 1.00 85.38 92 LEU A CA 1
ATOM 778 C C . LEU A 1 92 ? 4.909 5.604 -45.547 1.00 85.38 92 LEU A C 1
ATOM 780 O O . LEU A 1 92 ? 4.328 4.855 -46.329 1.00 85.38 92 LEU A O 1
ATOM 784 N N . ILE A 1 93 ? 6.234 5.603 -45.416 1.00 84.19 93 ILE A N 1
ATOM 785 C CA . ILE A 1 93 ? 7.098 4.660 -46.122 1.00 84.19 93 ILE A CA 1
ATOM 786 C C . ILE A 1 93 ? 6.739 3.221 -45.741 1.00 84.19 93 ILE A C 1
ATOM 788 O O . ILE A 1 93 ? 6.498 2.407 -46.636 1.00 84.19 93 ILE A O 1
ATOM 792 N N . ILE A 1 94 ? 6.648 2.913 -44.443 1.00 84.25 94 ILE A N 1
ATOM 793 C CA . ILE A 1 94 ? 6.393 1.540 -43.998 1.00 84.25 94 ILE A CA 1
ATOM 794 C C . ILE A 1 94 ? 4.998 1.052 -44.391 1.00 84.25 94 ILE A C 1
ATOM 796 O O . ILE A 1 94 ? 4.842 -0.098 -44.786 1.00 84.25 94 ILE A O 1
ATOM 800 N N . GLU A 1 95 ? 3.995 1.929 -44.404 1.00 83.81 95 GLU A N 1
ATOM 801 C CA . GLU A 1 95 ? 2.659 1.583 -44.893 1.00 83.81 95 GLU A CA 1
ATOM 802 C C . GLU A 1 95 ? 2.661 1.226 -46.382 1.00 83.81 95 GLU A C 1
ATOM 804 O O . GLU A 1 95 ? 2.083 0.216 -46.788 1.00 83.81 95 GLU A O 1
ATOM 809 N N . GLN A 1 96 ? 3.351 2.009 -47.214 1.00 83.25 96 GLN A N 1
ATOM 810 C CA . GLN A 1 96 ? 3.457 1.696 -48.639 1.00 83.25 96 GLN A CA 1
ATOM 811 C C . GLN A 1 96 ? 4.219 0.383 -48.876 1.00 83.25 96 GLN A C 1
ATOM 813 O O . GLN A 1 96 ? 3.856 -0.376 -49.775 1.00 83.25 96 GLN A O 1
ATOM 818 N N . MET A 1 97 ? 5.234 0.085 -48.059 1.00 82.62 97 MET A N 1
ATOM 819 C CA . MET A 1 97 ? 5.950 -1.196 -48.089 1.00 82.62 97 MET A CA 1
ATOM 820 C C . MET A 1 97 ? 5.057 -2.364 -47.655 1.00 82.62 97 MET A C 1
ATOM 822 O O . MET A 1 97 ? 5.080 -3.423 -48.290 1.00 82.62 97 MET A O 1
ATOM 826 N N . ASN A 1 98 ? 4.230 -2.166 -46.627 1.00 83.38 98 ASN A N 1
ATOM 827 C CA . ASN A 1 98 ? 3.270 -3.160 -46.154 1.00 83.38 98 ASN A CA 1
ATOM 828 C C . ASN A 1 98 ? 2.233 -3.485 -47.235 1.00 83.38 98 ASN A C 1
ATOM 830 O O . ASN A 1 98 ? 1.959 -4.656 -47.481 1.00 83.38 98 ASN A O 1
ATOM 834 N N . ASN A 1 99 ? 1.751 -2.473 -47.962 1.00 82.06 99 ASN A N 1
ATOM 835 C CA . ASN A 1 99 ? 0.776 -2.636 -49.046 1.00 82.06 99 ASN A CA 1
ATOM 836 C C . ASN A 1 99 ? 1.299 -3.441 -50.248 1.00 82.06 99 ASN A C 1
ATOM 838 O O . ASN A 1 99 ? 0.512 -4.052 -50.970 1.00 82.06 99 ASN A O 1
ATOM 842 N N . VAL A 1 100 ? 2.613 -3.441 -50.498 1.00 82.75 100 VAL A N 1
ATOM 843 C CA . VAL A 1 100 ? 3.221 -4.203 -51.607 1.00 82.75 100 VAL A CA 1
ATOM 844 C C . VAL A 1 100 ? 3.763 -5.571 -51.180 1.00 82.75 100 VAL A C 1
ATOM 846 O O . VAL A 1 100 ? 4.213 -6.341 -52.033 1.00 82.75 100 VAL A O 1
ATOM 849 N N . SER A 1 101 ? 3.717 -5.882 -49.883 1.00 82.19 101 SER A N 1
ATOM 850 C CA . SER A 1 101 ? 4.253 -7.111 -49.293 1.00 82.19 101 SER A CA 1
ATOM 851 C C . SER A 1 101 ? 3.153 -8.114 -48.969 1.00 82.19 101 SER A C 1
ATOM 853 O O . SER A 1 101 ? 2.014 -7.760 -48.684 1.00 82.19 101 SER A O 1
ATOM 855 N N . ARG A 1 102 ? 3.493 -9.407 -48.971 1.00 79.12 102 ARG A N 1
ATOM 856 C CA . ARG A 1 102 ? 2.567 -10.447 -48.503 1.00 79.12 102 ARG A CA 1
ATOM 857 C C . ARG A 1 102 ? 2.533 -10.452 -46.976 1.00 79.12 102 ARG A C 1
ATOM 859 O O . ARG A 1 102 ? 3.588 -10.462 -46.347 1.00 79.12 102 ARG A O 1
ATOM 866 N N . ALA A 1 103 ? 1.341 -10.567 -46.389 1.00 74.06 103 ALA A N 1
ATOM 867 C CA . ALA A 1 103 ? 1.154 -10.592 -44.935 1.00 74.06 103 ALA A CA 1
ATOM 868 C C . ALA A 1 103 ? 2.026 -11.644 -44.216 1.00 74.06 103 ALA A C 1
ATOM 870 O O . ALA A 1 103 ? 2.564 -11.370 -43.148 1.00 74.06 103 ALA A O 1
ATOM 871 N N . ALA A 1 104 ? 2.230 -12.822 -44.820 1.00 77.12 104 ALA A N 1
ATOM 872 C CA . ALA A 1 104 ? 3.076 -13.876 -44.253 1.00 77.12 104 ALA A CA 1
ATOM 873 C C . ALA A 1 104 ? 4.552 -13.455 -44.082 1.00 77.12 104 ALA A C 1
ATOM 875 O O . ALA A 1 104 ? 5.170 -13.800 -43.079 1.00 77.12 104 ALA A O 1
ATOM 876 N N . ILE A 1 105 ? 5.096 -12.678 -45.028 1.00 79.38 105 ILE A N 1
ATOM 877 C CA . ILE A 1 105 ? 6.483 -12.185 -44.985 1.00 79.38 105 ILE A CA 1
ATOM 878 C C . ILE A 1 105 ? 6.618 -11.099 -43.913 1.00 79.38 105 ILE A C 1
ATOM 880 O O . ILE A 1 105 ? 7.547 -11.129 -43.112 1.00 79.38 105 ILE A O 1
ATOM 884 N N . LEU A 1 106 ? 5.645 -10.186 -43.829 1.00 77.50 106 LEU A N 1
ATOM 885 C CA . LEU A 1 106 ? 5.628 -9.154 -42.789 1.00 77.50 106 LEU A CA 1
ATOM 886 C C . LEU A 1 106 ? 5.599 -9.775 -41.386 1.00 77.50 106 LEU A C 1
ATOM 888 O O . LEU A 1 106 ? 6.387 -9.383 -40.530 1.00 77.50 106 LEU A O 1
ATOM 892 N N . ARG A 1 107 ? 4.775 -10.811 -41.160 1.00 76.69 107 ARG A N 1
ATOM 893 C CA . ARG A 1 107 ? 4.760 -11.549 -39.882 1.00 76.69 107 ARG A CA 1
ATOM 894 C C . ARG A 1 107 ? 6.119 -12.160 -39.540 1.00 76.69 107 ARG A C 1
ATOM 896 O O . ARG A 1 107 ? 6.493 -12.178 -38.369 1.00 76.69 107 ARG A O 1
ATOM 903 N N . GLN A 1 108 ? 6.862 -12.646 -40.536 1.00 81.44 108 GLN A N 1
ATOM 904 C CA . GLN A 1 108 ? 8.215 -13.161 -40.330 1.00 81.44 108 GLN A CA 1
ATOM 905 C C . GLN A 1 108 ? 9.177 -12.049 -39.893 1.00 81.44 108 GLN A C 1
ATOM 907 O O . GLN A 1 108 ? 9.927 -12.247 -38.940 1.00 81.44 108 GLN A O 1
ATOM 912 N N . TYR A 1 109 ? 9.116 -10.871 -40.522 1.00 84.00 109 TYR A N 1
ATOM 913 C CA . TYR A 1 109 ? 9.927 -9.720 -40.113 1.00 84.00 109 TYR A CA 1
ATOM 914 C C . TYR A 1 109 ? 9.595 -9.275 -38.688 1.00 84.00 109 TYR A C 1
ATOM 916 O O . TYR A 1 109 ? 10.499 -9.034 -37.894 1.00 84.00 109 TYR A O 1
ATOM 924 N N . TYR A 1 110 ? 8.313 -9.236 -38.321 1.00 75.94 110 TYR A N 1
ATOM 925 C CA . TYR A 1 110 ? 7.901 -8.833 -36.977 1.00 75.94 110 TYR A CA 1
ATOM 926 C C . TYR A 1 110 ? 8.359 -9.796 -35.877 1.00 75.94 110 TYR A C 1
ATOM 928 O O . TYR A 1 110 ? 8.733 -9.335 -34.798 1.00 75.94 110 TYR A O 1
ATOM 936 N N . LYS A 1 111 ? 8.373 -11.109 -36.149 1.00 78.25 111 LYS A N 1
ATOM 937 C CA . LYS A 1 111 ? 8.840 -12.143 -35.207 1.00 78.25 111 LYS A CA 1
ATOM 938 C C . LYS A 1 111 ? 10.367 -12.273 -35.138 1.00 78.25 111 LYS A C 1
ATOM 940 O O . LYS A 1 111 ? 10.865 -12.996 -34.279 1.00 78.25 111 LYS A O 1
ATOM 945 N N . ASN A 1 112 ? 11.110 -11.610 -36.024 1.00 83.88 112 ASN A N 1
ATOM 946 C CA . ASN A 1 112 ? 12.568 -11.687 -36.062 1.00 83.88 112 ASN A CA 1
ATOM 947 C C . ASN A 1 112 ? 13.196 -11.003 -34.828 1.00 83.88 112 ASN A C 1
ATOM 949 O O . ASN A 1 112 ? 12.792 -9.909 -34.440 1.00 83.88 112 ASN A O 1
ATOM 953 N N . GLU A 1 113 ? 14.238 -11.613 -34.257 1.00 82.25 113 GLU A N 1
ATOM 954 C CA . GLU A 1 113 ? 15.059 -11.049 -33.169 1.00 82.25 113 GLU A CA 1
ATOM 955 C C . GLU A 1 113 ? 15.635 -9.660 -33.482 1.00 82.25 113 GLU A C 1
ATOM 957 O O . GLU A 1 113 ? 15.842 -8.848 -32.587 1.00 82.25 113 GLU A O 1
ATOM 962 N N . SER A 1 114 ? 15.887 -9.376 -34.760 1.00 83.25 114 SER A N 1
ATOM 963 C CA . SER A 1 114 ? 16.464 -8.111 -35.226 1.00 83.25 114 SER A CA 1
ATOM 964 C C . SER A 1 114 ? 15.445 -6.969 -35.302 1.00 83.25 114 SER A C 1
ATOM 966 O O . SER A 1 114 ? 15.821 -5.839 -35.613 1.00 83.25 114 SER A O 1
ATOM 968 N N . ASN A 1 115 ? 14.160 -7.235 -35.050 1.00 84.56 115 ASN A N 1
ATOM 969 C CA . ASN A 1 115 ? 13.126 -6.209 -35.051 1.00 84.56 115 ASN A CA 1
ATOM 970 C C . ASN A 1 115 ? 13.281 -5.288 -33.818 1.00 84.56 115 ASN A C 1
ATOM 972 O O . ASN A 1 115 ? 13.134 -5.752 -32.684 1.00 84.56 115 ASN A O 1
ATOM 976 N N . PRO A 1 116 ? 13.491 -3.967 -33.995 1.00 85.06 116 PRO A N 1
ATOM 977 C CA . PRO A 1 116 ? 13.684 -3.036 -32.879 1.00 85.06 116 PRO A CA 1
ATOM 978 C C . PRO A 1 116 ? 12.441 -2.815 -31.998 1.00 85.06 116 PRO A C 1
ATOM 980 O O . PRO A 1 116 ? 12.576 -2.213 -30.928 1.00 85.06 116 PRO A O 1
ATOM 983 N N . PHE A 1 117 ? 11.271 -3.298 -32.433 1.00 84.38 117 PHE A N 1
ATOM 984 C CA . PHE A 1 117 ? 9.997 -3.304 -31.702 1.00 84.38 117 PHE A CA 1
ATOM 985 C C . PHE A 1 117 ? 9.568 -4.713 -31.263 1.00 84.38 117 PHE A C 1
ATOM 987 O O . PHE A 1 117 ? 8.402 -4.941 -30.957 1.00 84.38 117 PHE A O 1
ATOM 994 N N . LYS A 1 118 ? 10.483 -5.693 -31.244 1.00 82.31 118 LYS A N 1
ATOM 995 C CA . LYS A 1 118 ? 10.161 -7.041 -30.756 1.00 82.31 118 LYS A CA 1
ATOM 996 C C . LYS A 1 118 ? 9.712 -7.012 -29.289 1.00 82.31 118 LYS A C 1
ATOM 998 O O . LYS A 1 118 ? 8.712 -7.633 -28.933 1.00 82.31 118 LYS A O 1
ATOM 1003 N N . SER A 1 119 ? 10.470 -6.306 -28.454 1.00 81.88 119 SER A N 1
ATOM 1004 C CA . SER A 1 119 ? 10.235 -6.208 -27.014 1.00 81.88 119 SER A CA 1
ATOM 1005 C C . SER A 1 119 ? 9.420 -4.989 -26.616 1.00 81.88 119 SER A C 1
ATOM 1007 O O . SER A 1 119 ? 8.897 -4.990 -25.523 1.00 81.88 119 SER A O 1
ATOM 1009 N N . THR A 1 120 ? 9.282 -3.964 -27.457 1.00 85.44 120 THR A N 1
ATOM 1010 C CA . THR A 1 120 ? 8.663 -2.681 -27.083 1.00 85.44 120 THR A CA 1
ATOM 1011 C C . THR A 1 120 ? 7.697 -2.192 -28.158 1.00 85.44 120 THR A C 1
ATOM 1013 O O . THR A 1 120 ? 7.677 -2.707 -29.272 1.00 85.44 120 THR A O 1
ATOM 1016 N N . ASN A 1 121 ? 6.900 -1.174 -27.851 1.00 85.50 121 ASN A N 1
ATOM 1017 C CA . ASN A 1 121 ? 5.975 -0.560 -28.797 1.00 85.50 121 ASN A CA 1
ATOM 1018 C C . ASN A 1 121 ? 6.135 0.971 -28.798 1.00 85.50 121 ASN A C 1
ATOM 1020 O O . ASN A 1 121 ? 6.830 1.536 -27.952 1.00 85.50 121 ASN A O 1
ATOM 1024 N N . LEU A 1 122 ? 5.509 1.647 -29.766 1.00 87.06 122 LEU A N 1
ATOM 1025 C CA . LEU A 1 122 ? 5.637 3.101 -29.916 1.00 87.06 122 LEU A CA 1
ATOM 1026 C C . LEU A 1 122 ? 5.129 3.874 -28.686 1.00 87.06 122 LEU A C 1
ATOM 1028 O O . LEU A 1 122 ? 5.727 4.884 -28.339 1.00 87.06 122 LEU A O 1
ATOM 1032 N N . ILE A 1 123 ? 4.087 3.392 -27.996 1.00 88.19 123 ILE A N 1
ATOM 1033 C CA . ILE A 1 123 ? 3.538 4.038 -26.792 1.00 88.19 123 ILE A CA 1
ATOM 1034 C C . ILE A 1 123 ? 4.554 3.967 -25.647 1.00 88.19 123 ILE A C 1
ATOM 1036 O O . ILE A 1 123 ? 4.930 4.997 -25.090 1.00 88.19 123 ILE A O 1
ATOM 1040 N N . ILE A 1 124 ? 5.041 2.763 -25.326 1.00 89.50 124 ILE A N 1
ATOM 1041 C CA . ILE A 1 124 ? 6.014 2.554 -24.245 1.00 89.50 124 ILE A CA 1
ATOM 1042 C C . ILE A 1 124 ? 7.292 3.346 -24.529 1.00 89.50 124 ILE A C 1
ATOM 1044 O O . ILE A 1 124 ? 7.815 4.004 -23.632 1.00 89.50 124 ILE A O 1
ATOM 1048 N N . LEU A 1 125 ? 7.763 3.340 -25.779 1.00 90.25 125 LEU A N 1
ATOM 1049 C CA . LEU A 1 125 ? 8.956 4.076 -26.186 1.00 90.25 125 LEU A CA 1
ATOM 1050 C C . LEU A 1 125 ? 8.780 5.597 -26.026 1.00 90.25 125 LEU A C 1
ATOM 1052 O O . LEU A 1 125 ? 9.659 6.248 -25.461 1.00 90.25 125 LEU A O 1
ATOM 1056 N N . SER A 1 126 ? 7.645 6.160 -26.454 1.00 91.06 126 SER A N 1
ATOM 1057 C CA . SER A 1 126 ? 7.334 7.586 -26.267 1.00 91.06 126 SER A CA 1
ATOM 1058 C C . SER A 1 126 ? 7.301 7.970 -24.787 1.00 91.06 126 SER A C 1
ATOM 1060 O O . SER A 1 126 ? 7.927 8.953 -24.388 1.00 91.06 126 SER A O 1
ATOM 1062 N N . CYS A 1 127 ? 6.645 7.163 -23.948 1.00 92.44 127 CYS A N 1
ATOM 1063 C CA . CYS A 1 127 ? 6.581 7.393 -22.504 1.00 92.44 127 CYS A CA 1
ATOM 1064 C C . CYS A 1 127 ? 7.958 7.275 -21.842 1.00 92.44 127 CYS A C 1
ATOM 1066 O O . CYS A 1 127 ? 8.309 8.106 -21.006 1.00 92.44 127 CYS A O 1
ATOM 1068 N N . ARG A 1 128 ? 8.768 6.287 -22.242 1.00 92.75 128 ARG A N 1
ATOM 1069 C CA . ARG A 1 128 ? 10.126 6.061 -21.725 1.00 92.75 128 ARG A CA 1
ATOM 1070 C C . ARG A 1 128 ? 11.052 7.246 -21.959 1.00 92.75 128 ARG A C 1
ATOM 1072 O O . ARG A 1 128 ? 11.873 7.548 -21.095 1.00 92.75 128 ARG A O 1
ATOM 1079 N N . HIS A 1 129 ? 10.911 7.915 -23.098 1.00 90.44 129 HIS A N 1
ATOM 1080 C CA . HIS A 1 129 ? 11.687 9.109 -23.429 1.00 90.44 129 HIS A CA 1
ATOM 1081 C C . HIS A 1 129 ? 11.013 10.419 -22.999 1.00 90.44 129 HIS A C 1
ATOM 1083 O O . HIS A 1 129 ? 11.609 11.482 -23.140 1.00 90.44 129 HIS A O 1
ATOM 1089 N N . GLY A 1 130 ? 9.812 10.360 -22.418 1.00 87.44 130 GLY A N 1
ATOM 1090 C CA . GLY A 1 130 ? 9.095 11.544 -21.957 1.00 87.44 130 GLY A CA 1
ATOM 1091 C C . GLY A 1 130 ? 8.554 12.426 -23.091 1.00 87.44 130 GLY A C 1
ATOM 1092 O O . GLY A 1 130 ? 8.290 13.604 -22.854 1.00 87.44 130 GLY A O 1
ATOM 1093 N N . ASN A 1 131 ? 8.385 11.888 -24.302 1.00 90.12 131 ASN A N 1
ATOM 1094 C CA . ASN A 1 131 ? 8.030 12.654 -25.501 1.00 90.12 131 ASN A CA 1
ATOM 1095 C C . ASN A 1 131 ? 6.506 12.722 -25.676 1.00 90.12 131 ASN A C 1
ATOM 1097 O O . ASN A 1 131 ? 5.899 11.870 -26.328 1.00 90.12 131 ASN A O 1
ATOM 1101 N N . TYR A 1 132 ? 5.893 13.740 -25.068 1.00 88.25 132 TYR A N 1
ATOM 1102 C CA . TYR A 1 132 ? 4.446 13.980 -25.116 1.00 88.25 132 TYR A CA 1
ATOM 1103 C C . TYR A 1 132 ? 3.947 14.230 -26.538 1.00 88.25 132 TYR A C 1
ATOM 1105 O O . TYR A 1 132 ? 2.954 13.645 -26.944 1.00 88.25 132 TYR A O 1
ATOM 1113 N N . GLU A 1 133 ? 4.665 15.030 -27.317 1.00 87.81 133 GLU A N 1
ATOM 1114 C CA . GLU A 1 133 ? 4.260 15.443 -28.660 1.00 87.81 133 GLU A CA 1
ATOM 1115 C C . GLU A 1 133 ? 4.225 14.253 -29.629 1.00 87.81 133 GLU A C 1
ATOM 1117 O O . GLU A 1 133 ? 3.378 14.180 -30.517 1.00 87.81 133 GLU A O 1
ATOM 1122 N N . VAL A 1 134 ? 5.121 13.279 -29.430 1.00 88.19 134 VAL A N 1
ATOM 1123 C CA . VAL A 1 134 ? 5.098 12.017 -30.179 1.00 88.19 134 VAL A CA 1
ATOM 1124 C C . VAL A 1 134 ? 3.924 11.151 -29.738 1.00 88.19 134 VAL A C 1
ATOM 1126 O O . VAL A 1 134 ? 3.286 10.534 -30.585 1.00 88.19 134 VAL A O 1
ATOM 1129 N N . LEU A 1 135 ? 3.625 11.096 -28.436 1.00 88.25 135 LEU A N 1
ATOM 1130 C CA . LEU A 1 135 ? 2.477 10.349 -27.921 1.00 88.25 135 LEU A CA 1
ATOM 1131 C C . LEU A 1 135 ? 1.147 10.932 -28.433 1.00 88.25 135 LEU A C 1
ATOM 1133 O O . LEU A 1 135 ? 0.288 10.177 -28.877 1.00 88.25 135 LEU A O 1
ATOM 1137 N N . ASP A 1 136 ? 1.016 12.256 -28.432 1.00 86.44 136 ASP A N 1
ATOM 1138 C CA . ASP A 1 136 ? -0.135 12.989 -28.966 1.00 86.44 136 ASP A CA 1
ATOM 1139 C C . ASP A 1 136 ? -0.302 12.733 -30.473 1.00 86.44 136 ASP A C 1
ATOM 1141 O O . ASP A 1 136 ? -1.367 12.320 -30.930 1.00 86.44 136 ASP A O 1
ATOM 1145 N N . PHE A 1 137 ? 0.794 12.813 -31.241 1.00 86.31 137 PHE A N 1
ATOM 1146 C CA . PHE A 1 137 ? 0.806 12.422 -32.654 1.00 86.31 137 PHE A CA 1
ATOM 1147 C C . PHE A 1 137 ? 0.412 10.950 -32.871 1.00 86.31 137 PHE A C 1
ATOM 1149 O O . PHE A 1 137 ? -0.264 10.634 -33.849 1.00 86.31 137 PHE A O 1
ATOM 1156 N N . ILE A 1 138 ? 0.822 10.041 -31.977 1.00 83.06 138 ILE A N 1
ATOM 1157 C CA . ILE A 1 138 ? 0.486 8.613 -32.070 1.00 83.06 138 ILE A CA 1
ATOM 1158 C C . ILE A 1 138 ? -1.020 8.374 -31.886 1.00 83.06 138 ILE A C 1
ATOM 1160 O O . ILE A 1 138 ? -1.584 7.476 -32.516 1.00 83.06 138 ILE A O 1
ATOM 1164 N N . PHE A 1 139 ? -1.667 9.151 -31.019 1.00 79.00 139 PHE A N 1
ATOM 1165 C CA . PHE A 1 139 ? -3.083 8.993 -30.692 1.00 79.00 139 PHE A CA 1
ATOM 1166 C C . PHE A 1 139 ? -4.031 9.866 -31.522 1.00 79.00 139 PHE A C 1
ATOM 1168 O O . PHE A 1 139 ? -5.250 9.695 -31.416 1.00 79.00 139 PHE A O 1
ATOM 1175 N N . ASP A 1 140 ? -3.509 10.737 -32.390 1.00 79.25 140 ASP A N 1
ATOM 1176 C CA . ASP A 1 140 ? -4.316 11.509 -33.332 1.00 79.25 140 ASP A CA 1
ATOM 1177 C C . ASP A 1 140 ? -5.111 10.576 -34.267 1.00 79.25 140 ASP A C 1
ATOM 1179 O O . ASP A 1 140 ? -4.575 9.876 -35.135 1.00 79.25 140 ASP A O 1
ATOM 1183 N N . LYS A 1 141 ? -6.441 10.593 -34.104 1.00 64.19 141 LYS A N 1
ATOM 1184 C CA . LYS A 1 141 ? -7.400 9.768 -34.859 1.00 64.19 141 LYS A CA 1
ATOM 1185 C C . LYS A 1 141 ? -7.371 10.037 -36.367 1.00 64.19 141 LYS A C 1
ATOM 1187 O O . LYS A 1 141 ? -7.898 9.232 -37.132 1.00 64.19 141 LYS A O 1
ATOM 1192 N N . ASN A 1 142 ? -6.749 11.129 -36.809 1.00 59.91 142 ASN A N 1
ATOM 1193 C CA . ASN A 1 142 ? -6.608 11.461 -38.223 1.00 59.91 142 ASN A CA 1
ATOM 1194 C C . ASN A 1 142 ? -5.525 10.637 -38.945 1.00 59.91 142 ASN A C 1
ATOM 1196 O O . ASN A 1 142 ? -5.410 10.733 -40.170 1.00 59.91 142 ASN A O 1
ATOM 1200 N N . TRP A 1 143 ? -4.733 9.824 -38.232 1.00 63.22 143 TRP A N 1
ATOM 1201 C CA . TRP A 1 143 ? -3.599 9.098 -38.810 1.00 63.22 143 TRP A CA 1
ATOM 1202 C C . TRP A 1 143 ? -3.778 7.570 -38.802 1.00 63.22 143 TRP A C 1
ATOM 1204 O O . TRP A 1 143 ? -3.173 6.829 -38.026 1.00 63.22 143 TRP A O 1
ATOM 1214 N N . SER A 1 144 ? -4.579 7.082 -39.754 1.00 62.47 144 SER A N 1
ATOM 1215 C CA . SER A 1 144 ? -4.861 5.651 -39.999 1.00 62.47 144 SER A CA 1
ATOM 1216 C C . SER A 1 144 ? -3.609 4.775 -40.167 1.00 62.47 144 SER A C 1
ATOM 1218 O O . SER A 1 144 ? -3.618 3.588 -39.841 1.00 62.47 144 SER A O 1
ATOM 1220 N N . VAL A 1 145 ? -2.499 5.370 -40.599 1.00 62.56 145 VAL A N 1
ATOM 1221 C CA . VAL A 1 145 ? -1.199 4.718 -40.802 1.00 62.56 145 VAL A CA 1
ATOM 1222 C C . VAL A 1 145 ? -0.660 4.067 -39.520 1.00 62.56 145 VAL A C 1
ATOM 1224 O O . VAL A 1 145 ? -0.065 2.993 -39.582 1.00 62.56 145 VAL A O 1
ATOM 1227 N N . ILE A 1 146 ? -0.884 4.670 -38.345 1.00 65.56 146 ILE A N 1
ATOM 1228 C CA . ILE A 1 146 ? -0.442 4.103 -37.057 1.00 65.56 146 ILE A CA 1
ATOM 1229 C C . ILE A 1 146 ? -1.275 2.873 -36.681 1.00 65.56 146 ILE A C 1
ATOM 1231 O O . ILE A 1 146 ? -0.731 1.877 -36.197 1.00 65.56 146 ILE A O 1
ATOM 1235 N N . GLN A 1 147 ? -2.581 2.902 -36.952 1.00 63.62 147 GLN A N 1
ATOM 1236 C CA . GLN A 1 147 ? -3.468 1.753 -36.740 1.00 63.62 147 GLN A CA 1
ATOM 1237 C C . GLN A 1 147 ? -3.084 0.586 -37.663 1.00 63.62 147 GLN A C 1
ATOM 1239 O O . GLN A 1 147 ? -3.024 -0.561 -37.232 1.00 63.62 147 GLN A O 1
ATOM 1244 N N . ASN A 1 148 ? -2.710 0.881 -38.910 1.00 61.16 148 ASN A N 1
ATOM 1245 C CA . ASN A 1 148 ? -2.216 -0.118 -39.861 1.00 61.16 148 ASN A CA 1
ATOM 1246 C C . ASN A 1 148 ? -0.846 -0.682 -39.455 1.00 61.16 148 ASN A C 1
ATOM 1248 O O . ASN A 1 148 ? -0.620 -1.893 -39.535 1.00 61.16 148 ASN A O 1
ATOM 1252 N N . PHE A 1 149 ? 0.063 0.177 -38.980 1.00 66.31 149 PHE A N 1
ATOM 1253 C CA . PHE A 1 149 ? 1.366 -0.240 -38.466 1.00 66.31 149 PHE A CA 1
ATOM 1254 C C . PHE A 1 149 ? 1.212 -1.196 -37.281 1.00 66.31 149 PHE A C 1
ATOM 1256 O O . PHE A 1 149 ? 1.864 -2.234 -37.260 1.00 66.31 149 PHE A O 1
ATOM 1263 N N . THR A 1 150 ? 0.306 -0.901 -36.348 1.00 62.19 150 THR A N 1
ATOM 1264 C CA . THR A 1 150 ? 0.045 -1.728 -35.157 1.00 62.19 150 THR A CA 1
ATOM 1265 C C . THR A 1 150 ? -0.695 -3.029 -35.467 1.00 62.19 150 THR A C 1
ATOM 1267 O O . THR A 1 150 ? -0.265 -4.086 -35.005 1.00 62.19 150 THR A O 1
ATOM 1270 N N . ALA A 1 151 ? -1.713 -2.994 -36.333 1.00 56.12 151 ALA A N 1
ATOM 1271 C CA . ALA A 1 151 ? -2.443 -4.184 -36.778 1.00 56.12 151 ALA A CA 1
ATOM 1272 C C . ALA A 1 151 ? -1.550 -5.195 -37.523 1.00 56.12 151 ALA A C 1
ATOM 1274 O O . ALA A 1 151 ? -1.750 -6.405 -37.420 1.00 56.12 151 ALA A O 1
ATOM 1275 N N . SER A 1 152 ? -0.531 -4.719 -38.248 1.00 53.34 152 SER A N 1
ATOM 1276 C CA . SER A 1 152 ? 0.402 -5.582 -38.986 1.00 53.34 152 SER A CA 1
ATOM 1277 C C . SER A 1 152 ? 1.371 -6.396 -38.103 1.00 53.34 152 SER A C 1
ATOM 1279 O O . SER A 1 152 ? 2.004 -7.325 -38.605 1.00 53.34 152 SER A O 1
ATOM 1281 N N . ILE A 1 153 ? 1.428 -6.122 -36.790 1.00 55.56 153 ILE A N 1
ATOM 1282 C CA . ILE A 1 153 ? 2.295 -6.794 -35.792 1.00 55.56 153 ILE A CA 1
ATOM 1283 C C . ILE A 1 153 ? 1.580 -7.982 -35.099 1.00 55.56 153 ILE A C 1
ATOM 1285 O O . ILE A 1 153 ? 1.997 -8.415 -34.030 1.00 55.56 153 ILE A O 1
ATOM 1289 N N . ASP A 1 154 ? 0.472 -8.505 -35.646 1.00 51.56 154 ASP A N 1
ATOM 1290 C CA . ASP A 1 154 ? -0.415 -9.492 -34.973 1.00 51.56 154 ASP A CA 1
ATOM 1291 C C . ASP A 1 154 ? -0.967 -8.993 -33.607 1.00 51.56 154 ASP A C 1
ATOM 1293 O O . ASP A 1 154 ? -1.547 -9.759 -32.838 1.00 51.56 154 ASP A O 1
ATOM 1297 N N . ARG A 1 155 ? -0.843 -7.692 -33.296 1.00 54.69 155 ARG A N 1
ATOM 1298 C CA . ARG A 1 155 ? -1.459 -7.043 -32.130 1.00 54.69 155 ARG A CA 1
ATOM 1299 C C . ARG A 1 155 ? -2.640 -6.213 -32.613 1.00 54.69 155 ARG A C 1
ATOM 1301 O O . ARG A 1 155 ? -2.478 -5.070 -33.024 1.00 54.69 155 ARG A O 1
ATOM 1308 N N . HIS A 1 156 ? -3.842 -6.782 -32.565 1.00 49.72 156 HIS A N 1
ATOM 1309 C CA . HIS A 1 156 ? -5.059 -6.069 -32.973 1.00 49.72 156 HIS A CA 1
ATOM 1310 C C . HIS A 1 156 ? -5.364 -4.828 -32.109 1.00 49.72 156 HIS A C 1
ATOM 1312 O O . HIS A 1 156 ? -6.141 -3.976 -32.533 1.00 49.72 156 HIS A O 1
ATOM 1318 N N . LYS A 1 157 ? -4.737 -4.698 -30.928 1.00 62.62 157 LYS A N 1
ATOM 1319 C CA . LYS A 1 157 ? -4.847 -3.544 -30.025 1.00 62.62 157 LYS A CA 1
ATOM 1320 C C . LYS A 1 157 ? -3.603 -3.488 -29.127 1.00 62.62 157 LYS A C 1
ATOM 1322 O O . LYS A 1 157 ? -3.216 -4.512 -28.569 1.00 62.62 157 LYS A O 1
ATOM 1327 N N . MET A 1 158 ? -2.948 -2.330 -29.009 1.00 72.38 158 MET A N 1
ATOM 1328 C CA . MET A 1 158 ? -1.880 -2.134 -28.016 1.00 72.38 158 MET A CA 1
ATOM 1329 C C . MET A 1 158 ? -2.500 -2.146 -26.616 1.00 72.38 158 MET A C 1
ATOM 1331 O O . MET A 1 158 ? -3.425 -1.376 -26.352 1.00 72.38 158 MET A O 1
ATOM 1335 N N . SER A 1 159 ? -2.004 -3.022 -25.743 1.00 76.38 159 SER A N 1
ATOM 1336 C CA . SER A 1 159 ? -2.594 -3.259 -24.424 1.00 76.38 159 SER A CA 1
ATOM 1337 C C . SER A 1 159 ? -1.927 -2.407 -23.336 1.00 76.38 159 SER A C 1
ATOM 1339 O O . SER A 1 159 ? -0.704 -2.251 -23.371 1.00 76.38 159 SER A O 1
ATOM 1341 N N . PRO A 1 160 ? -2.671 -1.900 -22.332 1.00 79.44 160 PRO A N 1
ATOM 1342 C CA . PRO A 1 160 ? -2.079 -1.200 -21.188 1.00 79.44 160 PRO A CA 1
ATOM 1343 C C . PRO A 1 160 ? -1.128 -2.082 -20.357 1.00 79.44 160 PRO A C 1
ATOM 1345 O O . PRO A 1 160 ? -0.263 -1.551 -19.660 1.00 79.44 160 PRO A O 1
ATOM 1348 N N . ILE A 1 161 ? -1.238 -3.415 -20.456 1.00 82.94 161 ILE A N 1
ATOM 1349 C CA . ILE A 1 161 ? -0.330 -4.374 -19.798 1.00 82.94 161 ILE A CA 1
ATOM 1350 C C . ILE A 1 161 ? 0.892 -4.757 -20.645 1.00 82.94 161 ILE A C 1
ATOM 1352 O O . ILE A 1 161 ? 1.712 -5.547 -20.177 1.00 82.94 161 ILE A O 1
ATOM 1356 N N . ASP A 1 162 ? 1.036 -4.235 -21.870 1.00 84.88 162 ASP A N 1
ATOM 1357 C CA . ASP A 1 162 ? 2.240 -4.473 -22.670 1.00 84.88 162 ASP A CA 1
ATOM 1358 C C . ASP A 1 162 ? 3.477 -3.983 -21.897 1.00 84.88 162 ASP A C 1
ATOM 1360 O O . ASP A 1 162 ? 3.489 -2.879 -21.346 1.00 84.88 162 ASP A O 1
ATOM 1364 N N . ARG A 1 163 ? 4.531 -4.803 -21.878 1.00 86.62 163 ARG A N 1
ATOM 1365 C CA . ARG A 1 163 ? 5.796 -4.523 -21.186 1.00 86.62 163 ARG A CA 1
ATOM 1366 C C . ARG A 1 163 ? 6.960 -4.508 -22.165 1.00 86.62 163 ARG A C 1
ATOM 1368 O O . ARG A 1 163 ? 6.918 -5.226 -23.164 1.00 86.62 163 ARG A O 1
ATOM 1375 N N . ASP A 1 164 ? 7.973 -3.697 -21.868 1.00 88.38 164 ASP A N 1
ATOM 1376 C CA . ASP A 1 164 ? 9.211 -3.658 -22.644 1.00 88.38 164 ASP A CA 1
ATOM 1377 C C . ASP A 1 164 ? 10.251 -4.713 -22.220 1.00 88.38 164 ASP A C 1
ATOM 1379 O O . ASP A 1 164 ? 9.987 -5.567 -21.370 1.00 88.38 164 ASP A O 1
ATOM 1383 N N . GLU A 1 165 ? 11.455 -4.658 -22.803 1.00 86.62 165 GLU A N 1
ATOM 1384 C CA . GLU A 1 165 ? 12.583 -5.523 -22.426 1.00 86.62 165 GLU A CA 1
ATOM 1385 C C . GLU A 1 165 ? 13.025 -5.391 -20.956 1.00 86.62 165 GLU A C 1
ATOM 1387 O O . GLU A 1 165 ? 13.727 -6.268 -20.460 1.00 86.62 165 GLU A O 1
ATOM 1392 N N . TYR A 1 166 ? 12.615 -4.329 -20.254 1.00 87.12 166 TYR A N 1
ATOM 1393 C CA . TYR A 1 166 ? 12.868 -4.131 -18.824 1.00 87.12 166 TYR A CA 1
ATOM 1394 C C . TYR A 1 166 ? 11.667 -4.518 -17.957 1.00 87.12 166 TYR A C 1
ATOM 1396 O O . TYR A 1 166 ? 11.664 -4.241 -16.760 1.00 87.12 166 TYR A O 1
ATOM 1404 N N . HIS A 1 167 ? 10.660 -5.160 -18.552 1.00 87.75 167 HIS A N 1
ATOM 1405 C CA . HIS A 1 167 ? 9.417 -5.577 -17.912 1.00 87.75 167 HIS A CA 1
ATOM 1406 C C . HIS A 1 167 ? 8.550 -4.427 -17.375 1.00 87.75 167 HIS A C 1
ATOM 1408 O O . HIS A 1 167 ? 7.651 -4.681 -16.573 1.00 87.75 167 HIS A O 1
ATOM 1414 N N . HIS A 1 168 ? 8.750 -3.195 -17.854 1.00 91.06 168 HIS A N 1
ATOM 1415 C CA . HIS A 1 168 ? 7.930 -2.046 -17.471 1.00 91.06 168 HIS A CA 1
ATOM 1416 C C . HIS A 1 168 ? 6.883 -1.726 -18.542 1.00 91.06 168 HIS A C 1
ATOM 1418 O O . HIS A 1 168 ? 7.142 -1.839 -19.742 1.00 91.06 168 HIS A O 1
ATOM 1424 N N . ASN A 1 169 ? 5.702 -1.287 -18.108 1.00 91.75 169 ASN A N 1
ATOM 1425 C CA . ASN A 1 169 ? 4.640 -0.822 -19.000 1.00 91.75 169 ASN A CA 1
ATOM 1426 C C . ASN A 1 169 ? 4.725 0.698 -19.253 1.00 91.75 169 ASN A C 1
ATOM 1428 O O . ASN A 1 169 ? 5.572 1.404 -18.700 1.00 91.75 169 ASN A O 1
ATOM 1432 N N . ALA A 1 170 ? 3.837 1.232 -20.096 1.00 91.94 170 ALA A N 1
ATOM 1433 C CA . ALA A 1 170 ? 3.845 2.660 -20.424 1.00 91.94 170 ALA A CA 1
ATOM 1434 C C . ALA A 1 170 ? 3.523 3.560 -19.216 1.00 91.94 170 ALA A C 1
ATOM 1436 O O . ALA A 1 170 ? 4.106 4.640 -19.095 1.00 91.94 170 ALA A O 1
ATOM 1437 N N . PHE A 1 171 ? 2.648 3.116 -18.301 1.00 93.31 171 PHE A N 1
ATOM 1438 C CA . PHE A 1 171 ? 2.314 3.870 -17.087 1.00 93.31 171 PHE A CA 1
ATOM 1439 C C . PHE A 1 171 ? 3.522 4.072 -16.191 1.00 93.31 171 PHE A C 1
ATOM 1441 O O . PHE A 1 171 ? 3.726 5.177 -15.695 1.00 93.31 171 PHE A O 1
ATOM 1448 N N . TYR A 1 172 ? 4.355 3.042 -16.034 1.00 95.12 172 TYR A N 1
ATOM 1449 C CA . TYR A 1 172 ? 5.587 3.142 -15.262 1.00 95.12 172 TYR A CA 1
ATOM 1450 C C . TYR A 1 172 ? 6.437 4.316 -15.756 1.00 95.12 172 TYR A C 1
ATOM 1452 O O . TYR A 1 172 ? 6.850 5.173 -14.974 1.00 95.12 172 TYR A O 1
ATOM 1460 N N . TYR A 1 173 ? 6.650 4.401 -17.069 1.00 94.81 173 TYR A N 1
ATOM 1461 C CA . TYR A 1 173 ? 7.454 5.465 -17.656 1.00 94.81 173 TYR A CA 1
ATOM 1462 C C . TYR A 1 173 ? 6.770 6.834 -17.613 1.00 94.81 173 TYR A C 1
ATOM 1464 O O . TYR A 1 173 ? 7.423 7.824 -17.282 1.00 94.81 173 TYR A O 1
ATOM 1472 N N . ALA A 1 174 ? 5.463 6.899 -17.878 1.00 93.62 174 ALA A N 1
ATOM 1473 C CA . ALA A 1 174 ? 4.699 8.141 -17.795 1.00 93.62 174 ALA A CA 1
ATOM 1474 C C . ALA A 1 174 ? 4.735 8.735 -16.378 1.00 93.62 174 ALA A C 1
ATOM 1476 O O . ALA A 1 174 ? 5.106 9.898 -16.215 1.00 93.62 174 ALA A O 1
ATOM 1477 N N . ILE A 1 175 ? 4.461 7.928 -15.348 1.00 93.50 175 ILE A N 1
ATOM 1478 C CA . ILE A 1 175 ? 4.509 8.362 -13.946 1.00 93.50 175 ILE A CA 1
ATOM 1479 C C . ILE A 1 175 ? 5.942 8.767 -13.567 1.00 93.50 175 ILE A C 1
ATOM 1481 O O . ILE A 1 175 ? 6.156 9.852 -13.021 1.00 93.50 175 ILE A O 1
ATOM 1485 N N . ARG A 1 176 ? 6.942 7.938 -13.909 1.00 92.00 176 ARG A N 1
ATOM 1486 C CA . ARG A 1 176 ? 8.365 8.197 -13.623 1.00 92.00 176 ARG A CA 1
ATOM 1487 C C . ARG A 1 176 ? 8.884 9.486 -14.252 1.00 92.00 176 ARG A C 1
ATOM 1489 O O . ARG A 1 176 ? 9.743 10.136 -13.665 1.00 92.00 176 ARG A O 1
ATOM 1496 N N . SER A 1 177 ? 8.392 9.847 -15.436 1.00 88.75 177 SER A N 1
ATOM 1497 C CA . SER A 1 177 ? 8.803 11.072 -16.129 1.00 88.75 177 SER A CA 1
ATOM 1498 C C . SER A 1 177 ? 8.390 12.348 -15.386 1.00 88.75 177 SER A C 1
ATOM 1500 O O . SER A 1 177 ? 8.953 13.412 -15.635 1.00 88.75 177 SER A O 1
ATOM 1502 N N . GLY A 1 178 ? 7.389 12.264 -14.500 1.00 83.94 178 GLY A N 1
ATOM 1503 C CA . GLY A 1 178 ? 6.804 13.414 -13.814 1.00 83.94 178 GLY A CA 1
ATOM 1504 C C . GLY A 1 178 ? 5.971 14.338 -14.713 1.00 83.94 178 GLY A C 1
ATOM 1505 O O . GLY A 1 178 ? 5.422 15.316 -14.203 1.00 83.94 178 GLY A O 1
ATOM 1506 N N . ARG A 1 179 ? 5.843 14.040 -16.016 1.00 87.94 179 ARG A N 1
ATOM 1507 C CA . ARG A 1 179 ? 5.013 14.799 -16.963 1.00 87.94 179 ARG A CA 1
ATOM 1508 C C . ARG A 1 179 ? 3.565 14.340 -16.873 1.00 87.94 179 ARG A C 1
ATOM 1510 O O . ARG A 1 179 ? 3.233 13.206 -17.210 1.00 87.94 179 ARG A O 1
ATOM 1517 N N . ILE A 1 180 ? 2.706 15.232 -16.404 1.00 85.75 180 ILE A N 1
ATOM 1518 C CA . ILE A 1 180 ? 1.292 14.938 -16.151 1.00 85.75 180 ILE A CA 1
ATOM 1519 C C . ILE A 1 180 ? 0.544 14.719 -17.460 1.00 85.75 180 ILE A C 1
ATOM 1521 O O . ILE A 1 180 ? -0.300 13.839 -17.541 1.00 85.75 180 ILE A O 1
ATOM 1525 N N . GLU A 1 181 ? 0.917 15.465 -18.492 1.00 87.50 181 GLU A N 1
ATOM 1526 C CA . GLU A 1 181 ? 0.330 15.430 -19.824 1.00 87.50 181 GLU A CA 1
ATOM 1527 C C . GLU A 1 181 ? 0.439 14.029 -20.440 1.00 87.50 181 GLU A C 1
ATOM 1529 O O . GLU A 1 181 ? -0.528 13.526 -21.007 1.00 87.50 181 GLU A O 1
ATOM 1534 N N . LEU A 1 182 ? 1.580 13.351 -20.253 1.00 89.31 182 LEU A N 1
ATOM 1535 C CA . LEU A 1 182 ? 1.774 11.968 -20.698 1.00 89.31 182 LEU A CA 1
ATOM 1536 C C . LEU A 1 182 ? 0.822 11.003 -19.996 1.00 89.31 182 LEU A C 1
ATOM 1538 O O . LEU A 1 182 ? 0.189 10.179 -20.652 1.00 89.31 182 LEU A O 1
ATOM 1542 N N . LEU A 1 183 ? 0.729 11.094 -18.667 1.00 90.50 183 LEU A N 1
ATOM 1543 C CA . LEU A 1 183 ? -0.125 10.202 -17.891 1.00 90.50 183 LEU A CA 1
ATOM 1544 C C . LEU A 1 183 ? -1.606 10.441 -18.206 1.00 90.50 183 LEU A C 1
ATOM 1546 O O . LEU A 1 183 ? -2.326 9.481 -18.460 1.00 90.50 183 LEU A O 1
ATOM 1550 N N . SER A 1 184 ? -2.046 11.699 -18.234 1.00 86.31 184 SER A N 1
ATOM 1551 C CA . SER A 1 184 ? -3.430 12.054 -18.558 1.00 86.31 184 SER A CA 1
ATOM 1552 C C . SER A 1 184 ? -3.819 11.570 -19.952 1.00 86.31 184 SER A C 1
ATOM 1554 O O . SER A 1 184 ? -4.850 10.927 -20.097 1.00 86.31 184 SER A O 1
ATOM 1556 N N . THR A 1 185 ? -2.952 11.761 -20.952 1.00 86.38 185 THR A N 1
ATOM 1557 C CA . THR A 1 185 ? -3.217 11.296 -22.324 1.00 86.38 185 THR A CA 1
ATOM 1558 C C . THR A 1 185 ? -3.398 9.780 -22.384 1.00 86.38 185 THR A C 1
ATOM 1560 O O . THR A 1 185 ? -4.342 9.300 -23.005 1.00 86.38 185 THR A O 1
ATOM 1563 N N . LEU A 1 186 ? -2.535 9.007 -21.711 1.00 86.62 186 LEU A N 1
ATOM 1564 C CA . LEU A 1 186 ? -2.696 7.549 -21.637 1.00 86.62 186 LEU A CA 1
ATOM 1565 C C . LEU A 1 186 ? -4.018 7.150 -20.976 1.00 86.62 186 LEU A C 1
ATOM 1567 O O . LEU A 1 186 ? -4.669 6.205 -21.421 1.00 86.62 186 LEU A O 1
ATOM 1571 N N . ILE A 1 187 ? -4.402 7.859 -19.913 1.00 84.00 187 ILE A N 1
ATOM 1572 C CA . ILE A 1 187 ? -5.632 7.589 -19.173 1.00 84.00 187 ILE A CA 1
ATOM 1573 C C . ILE A 1 187 ? -6.861 7.886 -20.035 1.00 84.00 187 ILE A C 1
ATOM 1575 O O . ILE A 1 187 ? -7.748 7.041 -20.130 1.00 84.00 187 ILE A O 1
ATOM 1579 N N . ASP A 1 188 ? -6.903 9.029 -20.714 1.00 80.69 188 ASP A N 1
ATOM 1580 C CA . ASP A 1 188 ? -8.033 9.451 -21.552 1.00 80.69 188 ASP A CA 1
ATOM 1581 C C . ASP A 1 188 ? -8.205 8.547 -22.780 1.00 80.69 188 ASP A C 1
ATOM 1583 O O . ASP A 1 188 ? -9.312 8.142 -23.148 1.00 80.69 188 ASP A O 1
ATOM 1587 N N . VAL A 1 189 ? -7.088 8.168 -23.400 1.00 77.25 189 VAL A N 1
ATOM 1588 C CA . VAL A 1 189 ? -7.081 7.268 -24.551 1.00 77.25 189 VAL A CA 1
ATOM 1589 C C . VAL A 1 189 ? -7.566 5.887 -24.134 1.00 77.25 189 VAL A C 1
ATOM 1591 O O . VAL A 1 189 ? -8.546 5.388 -24.676 1.00 77.25 189 VAL A O 1
ATOM 1594 N N . TRP A 1 190 ? -6.940 5.241 -23.155 1.00 77.00 190 TRP A N 1
ATOM 1595 C CA . TRP A 1 190 ? -7.337 3.874 -22.826 1.00 77.00 190 TRP A CA 1
ATOM 1596 C C . TRP A 1 190 ? -8.691 3.786 -22.122 1.00 77.00 190 TRP A C 1
ATOM 1598 O O . TRP A 1 190 ? -9.396 2.807 -22.353 1.00 77.00 190 TRP A O 1
ATOM 1608 N N . SER A 1 191 ? -9.124 4.810 -21.382 1.00 68.44 191 SER A N 1
ATOM 1609 C CA . SER A 1 191 ? -10.497 4.860 -20.852 1.00 68.44 191 SER A CA 1
ATOM 1610 C C . SER A 1 191 ? -11.564 4.926 -21.950 1.00 68.44 191 SER A C 1
ATOM 1612 O O . SER A 1 191 ? -12.648 4.386 -21.764 1.00 68.44 191 SER A O 1
ATOM 1614 N N . THR A 1 192 ? -11.260 5.504 -23.119 1.00 65.56 192 THR A N 1
ATOM 1615 C CA . THR A 1 192 ? -12.180 5.513 -24.272 1.00 65.56 192 THR A CA 1
ATOM 1616 C C . THR A 1 192 ? -12.131 4.243 -25.125 1.00 65.56 192 THR A C 1
ATOM 1618 O O . THR A 1 192 ? -13.040 4.023 -25.924 1.00 65.56 192 THR A O 1
ATOM 1621 N N . TYR A 1 193 ? -11.102 3.401 -24.967 1.00 59.38 193 TYR A N 1
ATOM 1622 C CA . TYR A 1 193 ? -10.941 2.159 -25.731 1.00 59.38 193 TYR A CA 1
ATOM 1623 C C . TYR A 1 193 ? -11.242 0.879 -24.937 1.00 59.38 193 TYR A C 1
ATOM 1625 O O . TYR A 1 193 ? -11.364 -0.166 -25.573 1.00 59.38 193 TYR A O 1
ATOM 1633 N N . CYS A 1 194 ? -11.319 0.896 -23.604 1.00 53.09 194 CYS A N 1
ATOM 1634 C CA . CYS A 1 194 ? -11.596 -0.308 -22.810 1.00 53.09 194 CYS A CA 1
ATOM 1635 C C . CYS A 1 194 ? -13.101 -0.627 -22.789 1.00 53.09 194 CYS A C 1
ATOM 1637 O O . CYS A 1 194 ? -13.894 0.195 -22.339 1.00 53.09 194 CYS A O 1
ATOM 1639 N N . ASP A 1 195 ? -13.481 -1.831 -23.229 1.00 50.53 195 ASP A N 1
ATOM 1640 C CA . ASP A 1 195 ? -14.811 -2.388 -22.949 1.00 50.53 195 ASP A CA 1
ATOM 1641 C C . ASP A 1 195 ? -14.917 -2.754 -21.450 1.00 50.53 195 ASP A C 1
ATOM 1643 O O . ASP A 1 195 ? -13.903 -2.843 -20.756 1.00 50.53 195 ASP A O 1
ATOM 1647 N N . GLU A 1 196 ? -16.123 -2.999 -20.924 1.00 46.22 196 GLU A N 1
ATOM 1648 C CA . GLU A 1 196 ? -16.364 -3.274 -19.488 1.00 46.22 196 GLU A CA 1
ATOM 1649 C C . GLU A 1 196 ? -15.495 -4.418 -18.909 1.00 46.22 196 GLU A C 1
ATOM 1651 O O . GLU A 1 196 ? -15.132 -4.379 -17.734 1.00 46.22 196 GLU A O 1
ATOM 1656 N N . ASN A 1 197 ? -15.069 -5.382 -19.738 1.00 43.41 197 ASN A N 1
ATOM 1657 C CA . ASN A 1 197 ? -14.159 -6.470 -19.348 1.00 43.41 197 ASN A CA 1
ATOM 1658 C C . ASN A 1 197 ? -12.660 -6.076 -19.301 1.00 43.41 197 ASN A C 1
ATOM 1660 O O . ASN A 1 197 ? -11.871 -6.784 -18.678 1.00 43.41 197 ASN A O 1
ATOM 1664 N N . ASP A 1 198 ? -12.257 -4.951 -19.906 1.00 54.84 198 ASP A N 1
ATOM 1665 C CA . ASP A 1 198 ? -10.868 -4.447 -19.968 1.00 54.84 198 ASP A CA 1
ATOM 1666 C C . ASP A 1 198 ? -10.536 -3.421 -18.863 1.00 54.84 198 ASP A C 1
ATOM 1668 O O . ASP A 1 198 ? -9.370 -3.080 -18.644 1.00 54.84 198 ASP A O 1
ATOM 1672 N N . ALA A 1 199 ? -11.542 -2.958 -18.119 1.00 55.84 199 ALA A N 1
ATOM 1673 C CA . ALA A 1 199 ? -11.402 -2.039 -16.987 1.00 55.84 199 ALA A CA 1
ATOM 1674 C C . ALA A 1 199 ? -10.397 -2.520 -15.927 1.00 55.84 199 ALA A C 1
ATOM 1676 O O . ALA A 1 199 ? -9.540 -1.763 -15.462 1.00 55.84 199 ALA A O 1
ATOM 1677 N N . ASN A 1 200 ? -10.474 -3.811 -15.596 1.00 60.38 200 ASN A N 1
ATOM 1678 C CA . ASN A 1 200 ? -9.577 -4.463 -14.646 1.00 60.38 200 ASN A CA 1
ATOM 1679 C C . ASN A 1 200 ? -8.142 -4.542 -15.186 1.00 60.38 200 ASN A C 1
ATOM 1681 O O . ASN A 1 200 ? -7.190 -4.463 -14.418 1.00 60.38 200 ASN A O 1
ATOM 1685 N N . THR A 1 201 ? -7.967 -4.656 -16.506 1.00 70.88 201 THR A N 1
ATOM 1686 C CA . THR A 1 201 ? -6.651 -4.697 -17.161 1.00 70.88 201 THR A CA 1
ATOM 1687 C C . THR A 1 201 ? -5.957 -3.337 -17.086 1.00 70.88 201 THR A C 1
ATOM 1689 O O . THR A 1 201 ? -4.755 -3.259 -16.826 1.00 70.88 201 THR A O 1
ATOM 1692 N N . PHE A 1 202 ? -6.719 -2.258 -17.271 1.00 74.56 202 PHE A N 1
ATOM 1693 C CA . PHE A 1 202 ? -6.239 -0.882 -17.173 1.00 74.56 202 PHE A CA 1
ATOM 1694 C C . PHE A 1 202 ? -5.890 -0.479 -15.731 1.00 74.56 202 PHE A C 1
ATOM 1696 O O . PHE A 1 202 ? -4.797 0.038 -15.491 1.00 74.56 202 PHE A O 1
ATOM 1703 N N . GLU A 1 203 ? -6.766 -0.772 -14.762 1.00 80.06 203 GLU A N 1
ATOM 1704 C CA . GLU A 1 203 ? -6.498 -0.529 -13.336 1.00 80.06 203 GLU A CA 1
ATOM 1705 C C . GLU A 1 203 ? -5.271 -1.308 -12.860 1.00 80.06 203 GLU A C 1
ATOM 1707 O O . GLU A 1 203 ? -4.358 -0.716 -12.280 1.00 80.06 203 GLU A O 1
ATOM 1712 N N . LYS A 1 204 ? -5.204 -2.605 -13.183 1.00 80.06 204 LYS A N 1
ATOM 1713 C CA . LYS A 1 204 ? -4.079 -3.467 -12.821 1.00 80.06 204 LYS A CA 1
ATOM 1714 C C . LYS A 1 204 ? -2.763 -2.924 -13.369 1.00 80.06 204 LYS A C 1
ATOM 1716 O O . LYS A 1 204 ? -1.792 -2.829 -12.624 1.00 80.06 204 LYS A O 1
ATOM 1721 N N . ALA A 1 205 ? -2.728 -2.512 -14.638 1.00 85.75 205 ALA A N 1
ATOM 1722 C CA . ALA A 1 205 ? -1.526 -1.951 -15.250 1.00 85.75 205 ALA A CA 1
ATOM 1723 C C . ALA A 1 205 ? -1.050 -0.662 -14.557 1.00 85.75 205 ALA A C 1
ATOM 1725 O O . ALA A 1 205 ? 0.151 -0.502 -14.316 1.00 85.75 205 ALA A O 1
ATOM 1726 N N . LEU A 1 206 ? -1.975 0.247 -14.225 1.00 88.62 206 LEU A N 1
ATOM 1727 C CA . LEU A 1 206 ? -1.661 1.489 -13.517 1.00 88.62 206 LEU A CA 1
ATOM 1728 C C . LEU A 1 206 ? -1.210 1.215 -12.074 1.00 88.62 206 LEU A C 1
ATOM 1730 O O . LEU A 1 206 ? -0.250 1.828 -11.602 1.00 88.62 206 LEU A O 1
ATOM 1734 N N . SER A 1 207 ? -1.866 0.276 -11.385 1.00 80.38 207 SER A N 1
ATOM 1735 C CA . SER A 1 207 ? -1.531 -0.103 -10.012 1.00 80.38 207 SER A CA 1
ATOM 1736 C C . SER A 1 207 ? -0.165 -0.760 -9.938 1.00 80.38 207 SER A C 1
ATOM 1738 O O . SER A 1 207 ? 0.650 -0.353 -9.119 1.00 80.38 207 SER A O 1
ATOM 1740 N N . GLU A 1 208 ? 0.105 -1.755 -10.785 1.00 85.62 208 GLU A N 1
ATOM 1741 C CA . GLU A 1 208 ? 1.400 -2.439 -10.833 1.00 85.62 208 GLU A CA 1
ATOM 1742 C C . GLU A 1 208 ? 2.528 -1.439 -11.085 1.00 85.62 208 GLU A C 1
ATOM 1744 O O . GLU A 1 208 ? 3.520 -1.440 -10.362 1.00 85.62 208 GLU A O 1
ATOM 1749 N N . ALA A 1 209 ? 2.341 -0.527 -12.044 1.00 90.69 209 ALA A N 1
ATOM 1750 C CA . ALA A 1 209 ? 3.310 0.519 -12.340 1.00 90.69 209 ALA A CA 1
ATOM 1751 C C . ALA A 1 209 ? 3.568 1.438 -11.140 1.00 90.69 209 ALA A C 1
ATOM 1753 O O . ALA A 1 209 ? 4.718 1.742 -10.819 1.00 90.69 209 ALA A O 1
ATOM 1754 N N . TYR A 1 210 ? 2.508 1.886 -10.466 1.00 87.94 210 TYR A N 1
ATOM 1755 C CA . TYR A 1 210 ? 2.628 2.768 -9.311 1.00 87.94 210 TYR A CA 1
ATOM 1756 C C . TYR A 1 210 ? 3.262 2.059 -8.109 1.00 87.94 210 TYR A C 1
ATOM 1758 O O . TYR A 1 210 ? 4.208 2.586 -7.527 1.00 87.94 210 TYR A O 1
ATOM 1766 N N . SER A 1 211 ? 2.813 0.845 -7.782 1.00 77.75 211 SER A N 1
ATOM 1767 C CA . SER A 1 211 ? 3.402 0.011 -6.733 1.00 77.75 211 SER A CA 1
ATOM 1768 C C . SER A 1 211 ? 4.868 -0.288 -7.021 1.00 77.75 211 SER A C 1
ATOM 1770 O O . SER A 1 211 ? 5.697 -0.195 -6.124 1.00 77.75 211 SER A O 1
ATOM 1772 N N . GLU A 1 212 ? 5.228 -0.573 -8.271 1.00 83.94 212 GLU A N 1
ATOM 1773 C CA . GLU A 1 212 ? 6.617 -0.784 -8.661 1.00 83.94 212 GLU A CA 1
ATOM 1774 C C . GLU A 1 212 ? 7.469 0.479 -8.488 1.00 83.94 212 GLU A C 1
ATOM 1776 O O . GLU A 1 212 ? 8.589 0.404 -7.982 1.00 83.94 212 GLU A O 1
ATOM 1781 N N . LEU A 1 213 ? 6.949 1.656 -8.842 1.00 83.31 213 LEU A N 1
ATOM 1782 C CA . LEU A 1 213 ? 7.635 2.929 -8.606 1.00 83.31 213 LEU A CA 1
ATOM 1783 C C . LEU A 1 213 ? 7.790 3.240 -7.117 1.00 83.31 213 LEU A C 1
ATOM 1785 O O . LEU A 1 213 ? 8.835 3.759 -6.723 1.00 83.31 213 LEU A O 1
ATOM 1789 N N . GLN A 1 214 ? 6.798 2.891 -6.295 1.00 77.12 214 GLN A N 1
ATOM 1790 C CA . GLN A 1 214 ? 6.872 2.998 -4.838 1.00 77.12 214 GLN A CA 1
ATOM 1791 C C . GLN A 1 214 ? 7.908 2.027 -4.258 1.00 77.12 214 GLN A C 1
ATOM 1793 O O . GLN A 1 214 ? 8.772 2.449 -3.492 1.00 77.12 214 GLN A O 1
ATOM 1798 N N . MET A 1 215 ? 7.900 0.760 -4.687 1.00 65.50 215 MET A N 1
ATOM 1799 C CA . MET A 1 215 ? 8.881 -0.256 -4.281 1.00 65.50 215 MET A CA 1
ATOM 1800 C C . MET A 1 215 ? 10.309 0.149 -4.670 1.00 65.50 215 MET A C 1
ATOM 1802 O O . MET A 1 215 ? 11.240 0.037 -3.871 1.00 65.50 215 MET A O 1
ATOM 1806 N N . ARG A 1 216 ? 10.485 0.685 -5.885 1.00 76.25 216 ARG A N 1
ATOM 1807 C CA . ARG A 1 216 ? 11.764 1.217 -6.386 1.00 76.25 216 ARG A CA 1
ATOM 1808 C C . ARG A 1 216 ? 12.079 2.620 -5.858 1.00 76.25 216 ARG A C 1
ATOM 1810 O O . ARG A 1 216 ? 13.163 3.134 -6.133 1.00 76.25 216 ARG A O 1
ATOM 1817 N N . ASN A 1 217 ? 11.167 3.226 -5.095 1.00 60.88 217 ASN A N 1
ATOM 1818 C CA . ASN A 1 217 ? 11.299 4.537 -4.462 1.00 60.88 217 ASN A CA 1
ATOM 1819 C C . ASN A 1 217 ? 11.690 5.658 -5.429 1.00 60.88 217 ASN A C 1
ATOM 1821 O O . ASN A 1 217 ? 12.572 6.481 -5.158 1.00 60.88 217 ASN A O 1
ATOM 1825 N N . VAL A 1 218 ? 11.049 5.667 -6.591 1.00 74.12 218 VAL A N 1
ATOM 1826 C CA . VAL A 1 218 ? 11.175 6.760 -7.547 1.00 74.12 218 VAL A CA 1
ATOM 1827 C C . VAL A 1 218 ? 10.438 7.968 -6.973 1.00 74.12 218 VAL A C 1
ATOM 1829 O O . VAL A 1 218 ? 9.238 7.902 -6.720 1.00 74.12 218 VAL A O 1
ATOM 1832 N N . LYS A 1 219 ? 11.150 9.081 -6.751 1.00 75.12 219 LYS A N 1
ATOM 1833 C CA . LYS A 1 219 ? 10.553 10.317 -6.227 1.00 75.12 219 LYS A CA 1
ATOM 1834 C C . LYS A 1 219 ? 9.559 10.880 -7.242 1.00 75.12 219 LYS A C 1
ATOM 1836 O O . LYS A 1 219 ? 9.959 11.309 -8.322 1.00 75.12 219 LYS A O 1
ATOM 1841 N N . LEU A 1 220 ? 8.285 10.916 -6.869 1.00 81.25 220 LEU A N 1
ATOM 1842 C CA . LEU A 1 220 ? 7.227 11.539 -7.659 1.00 81.25 220 LEU A CA 1
ATOM 1843 C C . LEU A 1 220 ? 6.936 12.944 -7.134 1.00 81.25 220 LEU A C 1
ATOM 1845 O O . LEU A 1 220 ? 7.162 13.252 -5.963 1.00 81.25 220 LEU A O 1
ATOM 1849 N N . SER A 1 221 ? 6.446 13.822 -8.008 1.00 80.00 221 SER A N 1
ATOM 1850 C CA . SER A 1 221 ? 5.925 15.110 -7.556 1.00 80.00 221 SER A CA 1
ATOM 1851 C C . SER A 1 221 ? 4.604 14.893 -6.802 1.00 80.00 221 SER A C 1
ATOM 1853 O O . SER A 1 221 ? 3.836 14.008 -7.186 1.00 80.00 221 SER A O 1
ATOM 1855 N N . PRO A 1 222 ? 4.273 15.718 -5.789 1.00 62.72 222 PRO A N 1
ATOM 1856 C CA . PRO A 1 222 ? 2.999 15.598 -5.073 1.00 62.72 222 PRO A CA 1
ATOM 1857 C C . PRO A 1 222 ? 1.782 15.648 -6.006 1.00 62.72 222 PRO A C 1
ATOM 1859 O O . PRO A 1 222 ? 0.788 14.967 -5.783 1.00 62.72 222 PRO A O 1
ATOM 1862 N N . LYS A 1 223 ? 1.883 16.422 -7.096 1.00 68.94 223 LYS A N 1
ATOM 1863 C CA . LYS A 1 223 ? 0.837 16.538 -8.117 1.00 68.94 223 LYS A CA 1
ATOM 1864 C C . LYS A 1 223 ? 0.665 15.242 -8.920 1.00 68.94 223 LYS A C 1
ATOM 1866 O O . LYS A 1 223 ? -0.465 14.837 -9.163 1.00 68.94 223 LYS A O 1
ATOM 1871 N N . MET A 1 224 ? 1.764 14.584 -9.299 1.00 84.81 224 MET A N 1
ATOM 1872 C CA . MET A 1 224 ? 1.733 13.287 -9.986 1.00 84.81 224 MET A CA 1
ATOM 1873 C C . MET A 1 224 ? 1.195 12.189 -9.065 1.00 84.81 224 MET A C 1
ATOM 1875 O O . MET A 1 224 ? 0.345 11.401 -9.462 1.00 84.81 224 MET A O 1
ATOM 1879 N N . GLU A 1 225 ? 1.655 12.160 -7.816 1.00 73.19 225 GLU A N 1
ATOM 1880 C CA . GLU A 1 225 ? 1.201 11.184 -6.832 1.00 73.19 225 GLU A CA 1
ATOM 1881 C C . GLU A 1 225 ? -0.296 11.316 -6.543 1.00 73.19 225 GLU A C 1
ATOM 1883 O O . GLU A 1 225 ? -1.016 10.318 -6.524 1.00 73.19 225 GLU A O 1
ATOM 1888 N N . HIS A 1 226 ? -0.766 12.550 -6.363 1.00 69.62 226 HIS A N 1
ATOM 1889 C CA . HIS A 1 226 ? -2.181 12.829 -6.193 1.00 69.62 226 HIS A CA 1
ATOM 1890 C C . HIS A 1 226 ? -2.990 12.347 -7.400 1.00 69.62 226 HIS A C 1
ATOM 1892 O O . HIS A 1 226 ? -3.949 11.612 -7.207 1.00 69.62 226 HIS A O 1
ATOM 1898 N N . LEU A 1 227 ? -2.559 12.674 -8.624 1.00 77.50 227 LEU A N 1
ATOM 1899 C CA . LEU A 1 227 ? -3.233 12.265 -9.858 1.00 77.50 227 LEU A CA 1
ATOM 1900 C C . LEU A 1 227 ? -3.336 10.739 -10.002 1.00 77.50 227 LEU A C 1
ATOM 1902 O O . LEU A 1 227 ? -4.404 10.223 -10.317 1.00 77.50 227 LEU A O 1
ATOM 1906 N N . VAL A 1 228 ? -2.244 10.008 -9.755 1.00 78.44 228 VAL A N 1
ATOM 1907 C CA . VAL A 1 228 ? -2.238 8.539 -9.848 1.00 78.44 228 VAL A CA 1
ATOM 1908 C C . VAL A 1 228 ? -3.138 7.922 -8.783 1.00 78.44 228 VAL A C 1
ATOM 1910 O O . VAL A 1 228 ? -3.921 7.028 -9.091 1.00 78.44 228 VAL A O 1
ATOM 1913 N N . ARG A 1 229 ? -3.055 8.396 -7.533 1.00 73.19 229 ARG A N 1
ATOM 1914 C CA . ARG A 1 229 ? -3.890 7.885 -6.437 1.00 73.19 229 ARG A CA 1
ATOM 1915 C C . ARG A 1 229 ? -5.366 8.173 -6.680 1.00 73.19 229 ARG A C 1
ATOM 1917 O O . ARG A 1 229 ? -6.178 7.275 -6.493 1.00 73.19 229 ARG A O 1
ATOM 1924 N N . ASP A 1 230 ? -5.696 9.386 -7.108 1.00 70.50 230 ASP A N 1
ATOM 1925 C CA . ASP A 1 230 ? -7.058 9.791 -7.452 1.00 70.50 230 ASP A CA 1
ATOM 1926 C C . ASP A 1 230 ? -7.612 8.915 -8.580 1.00 70.50 230 ASP A C 1
ATOM 1928 O O . ASP A 1 230 ? -8.690 8.346 -8.444 1.00 70.50 230 ASP A O 1
ATOM 1932 N N . LYS A 1 231 ? -6.816 8.651 -9.627 1.00 74.69 231 LYS A N 1
ATOM 1933 C CA . LYS A 1 231 ? -7.241 7.760 -10.712 1.00 74.69 231 LYS A CA 1
ATOM 1934 C C . LYS A 1 231 ? -7.304 6.287 -10.362 1.00 74.69 231 LYS A C 1
ATOM 1936 O O . LYS A 1 231 ? -8.231 5.623 -10.806 1.00 74.69 231 LYS A O 1
ATOM 1941 N N . LEU A 1 232 ? -6.413 5.765 -9.529 1.00 72.44 232 LEU A N 1
ATOM 1942 C CA . LEU A 1 232 ? -6.565 4.406 -9.007 1.00 72.44 232 LEU A CA 1
ATOM 1943 C C . LEU A 1 232 ? -7.827 4.276 -8.150 1.00 72.44 232 LEU A C 1
ATOM 1945 O O . LEU A 1 232 ? -8.514 3.263 -8.234 1.00 72.44 232 LEU A O 1
ATOM 1949 N N . ILE A 1 233 ? -8.166 5.303 -7.368 1.00 62.62 233 ILE A N 1
ATOM 1950 C CA . ILE A 1 233 ? -9.432 5.357 -6.634 1.00 62.62 233 ILE A CA 1
ATOM 1951 C C . ILE A 1 233 ? -10.606 5.411 -7.625 1.00 62.62 233 ILE A C 1
ATOM 1953 O O . ILE A 1 233 ? -11.553 4.639 -7.492 1.00 62.62 233 ILE A O 1
ATOM 1957 N N . ASP A 1 234 ? -10.550 6.251 -8.655 1.00 65.06 234 ASP A N 1
ATOM 1958 C CA . ASP A 1 234 ? -11.618 6.314 -9.654 1.00 65.06 234 ASP A CA 1
ATOM 1959 C C . ASP A 1 234 ? -11.838 4.973 -10.359 1.00 65.06 234 ASP A C 1
ATOM 1961 O O . ASP A 1 234 ? -12.972 4.523 -10.496 1.00 65.06 234 ASP A O 1
ATOM 1965 N N . LEU A 1 235 ? -10.767 4.287 -10.750 1.00 65.94 235 LEU A N 1
ATOM 1966 C CA . LEU A 1 235 ? -10.857 3.031 -11.493 1.00 65.94 235 LEU A CA 1
ATOM 1967 C C . LEU A 1 235 ? -11.304 1.857 -10.637 1.00 65.94 235 LEU A C 1
ATOM 1969 O O . LEU A 1 235 ? -12.133 1.063 -11.072 1.00 65.94 235 LEU A O 1
ATOM 1973 N N . ARG A 1 236 ? -10.804 1.770 -9.401 1.00 62.19 236 ARG A N 1
ATOM 1974 C CA . ARG A 1 236 ? -11.206 0.722 -8.455 1.00 62.19 236 ARG A CA 1
ATOM 1975 C C . ARG A 1 236 ? -12.658 0.852 -8.022 1.00 62.19 236 ARG A C 1
ATOM 1977 O O . ARG A 1 236 ? -13.214 -0.115 -7.508 1.00 62.19 236 ARG A O 1
ATOM 1984 N N . PHE A 1 237 ? -13.256 2.040 -8.163 1.00 51.75 237 PHE A N 1
ATOM 1985 C CA . PHE A 1 237 ? -14.501 2.334 -7.464 1.00 51.75 237 PHE A CA 1
ATOM 1986 C C . PHE A 1 237 ? -15.600 3.066 -8.262 1.00 51.75 237 PHE A C 1
ATOM 1988 O O . PHE A 1 237 ? -16.706 3.150 -7.729 1.00 51.75 237 PHE A O 1
ATOM 1995 N N . TYR A 1 238 ? -15.357 3.601 -9.466 1.00 50.94 238 TYR A N 1
ATOM 1996 C CA . TYR A 1 238 ? -16.329 4.417 -10.226 1.00 50.94 238 TYR A CA 1
ATOM 1997 C C . TYR A 1 238 ? -16.453 4.066 -11.720 1.00 50.94 238 TYR A C 1
ATOM 1999 O O . TYR A 1 238 ? -16.901 4.909 -12.497 1.00 50.94 238 TYR A O 1
ATOM 2007 N N . ASN A 1 239 ? -16.106 2.852 -12.163 1.00 46.56 239 ASN A N 1
ATOM 2008 C CA . ASN A 1 239 ? -16.178 2.544 -13.593 1.00 46.56 239 ASN A CA 1
ATOM 2009 C C . ASN A 1 239 ? -17.616 2.320 -14.116 1.00 46.56 239 ASN A C 1
ATOM 2011 O O . ASN A 1 239 ? -18.050 1.194 -14.316 1.00 46.56 239 ASN A O 1
ATOM 2015 N N . THR A 1 240 ? -18.323 3.429 -14.342 1.00 32.94 240 THR A N 1
ATOM 2016 C CA . THR A 1 240 ? -19.319 3.668 -15.397 1.00 32.94 240 THR A CA 1
ATOM 2017 C C . THR A 1 240 ? -19.328 5.178 -15.650 1.00 32.94 240 THR A C 1
ATOM 2019 O O . THR A 1 240 ? -19.896 5.928 -14.861 1.00 32.94 240 THR A O 1
ATOM 2022 N N . ASN A 1 241 ? -18.641 5.614 -16.711 1.00 38.25 241 ASN A N 1
ATOM 2023 C CA . ASN A 1 241 ? -18.707 6.931 -17.363 1.00 38.25 241 ASN A CA 1
ATOM 2024 C C . ASN A 1 241 ? -19.267 8.111 -16.541 1.00 38.25 241 ASN A C 1
ATOM 2026 O O . ASN A 1 241 ? -20.444 8.457 -16.644 1.00 38.25 241 ASN A O 1
ATOM 2030 N N . SER A 1 242 ? -18.390 8.844 -15.855 1.00 30.27 242 SER A N 1
ATOM 2031 C CA . SER A 1 242 ? -18.618 10.269 -15.596 1.00 30.27 242 SER A CA 1
ATOM 2032 C C . SER A 1 242 ? -17.291 11.018 -15.522 1.00 30.27 242 SER A C 1
ATOM 2034 O O . SER A 1 242 ? -16.375 10.591 -14.824 1.00 30.27 242 SER A O 1
ATOM 2036 N N . ASN A 1 243 ? -17.207 12.112 -16.280 1.00 28.45 243 ASN A N 1
ATOM 2037 C CA . ASN A 1 243 ? -16.029 12.955 -16.481 1.00 28.45 243 ASN A CA 1
ATOM 2038 C C . ASN A 1 243 ? -15.292 13.343 -15.179 1.00 28.45 243 ASN A C 1
ATOM 2040 O O . ASN A 1 243 ? -15.935 13.491 -14.137 1.00 28.45 243 ASN A O 1
ATOM 2044 N N . PRO A 1 244 ? -13.963 13.580 -15.243 1.00 33.28 244 PRO A N 1
ATOM 2045 C CA . PRO A 1 244 ? -13.165 13.964 -14.084 1.00 33.28 244 PRO A CA 1
ATOM 2046 C C . PRO A 1 244 ? -13.649 15.309 -13.540 1.00 33.28 244 PRO A C 1
ATOM 2048 O O . PRO A 1 244 ? -13.702 16.302 -14.265 1.00 33.28 244 PRO A O 1
ATOM 2051 N N . ILE A 1 245 ? -14.007 15.341 -12.260 1.00 34.03 245 ILE A N 1
ATOM 2052 C CA . ILE A 1 245 ? -14.422 16.564 -11.580 1.00 34.03 245 ILE A CA 1
ATOM 2053 C C . ILE A 1 245 ? -13.160 17.376 -11.260 1.00 34.03 245 ILE A C 1
ATOM 2055 O O . ILE A 1 245 ? -12.312 16.950 -10.478 1.00 34.03 245 ILE A O 1
ATOM 2059 N N . GLU A 1 246 ? -13.051 18.555 -11.873 1.00 29.78 246 GLU A N 1
ATOM 2060 C CA . GLU A 1 246 ? -12.067 19.591 -11.553 1.00 29.78 246 GLU A CA 1
ATOM 2061 C C . GLU A 1 246 ? -11.995 19.864 -10.044 1.00 29.78 246 GLU A C 1
ATOM 2063 O O . GLU A 1 246 ? -13.029 20.027 -9.400 1.00 29.78 246 GLU A O 1
ATOM 2068 N N . ASN A 1 247 ? -10.765 19.973 -9.518 1.00 31.61 247 ASN A N 1
ATOM 2069 C CA . ASN A 1 247 ? -10.358 20.648 -8.276 1.00 31.61 247 ASN A CA 1
ATOM 2070 C C . ASN A 1 247 ? -11.513 21.209 -7.425 1.00 31.61 247 ASN A C 1
ATOM 2072 O O . ASN A 1 247 ? -11.747 22.421 -7.362 1.00 31.61 247 ASN A O 1
ATOM 2076 N N . VAL A 1 248 ? -12.224 20.325 -6.724 1.00 35.19 248 VAL A N 1
ATOM 2077 C CA . VAL A 1 248 ? -13.274 20.742 -5.802 1.00 35.19 248 VAL A CA 1
ATOM 2078 C C . VAL A 1 248 ? -12.574 21.334 -4.590 1.00 35.19 248 VAL A C 1
ATOM 2080 O O . VAL A 1 248 ? -12.074 20.609 -3.733 1.00 35.19 248 VAL A O 1
ATOM 2083 N N . LYS A 1 249 ? -12.567 22.669 -4.482 1.00 40.34 249 LYS A N 1
ATOM 2084 C CA . LYS A 1 249 ? -12.582 23.328 -3.169 1.00 40.34 249 LYS A CA 1
ATOM 2085 C C . LYS A 1 249 ? -13.602 22.567 -2.328 1.00 40.34 249 LYS A C 1
ATOM 2087 O O . LYS A 1 249 ? -14.787 22.631 -2.648 1.00 40.34 249 LYS A O 1
ATOM 2092 N N . THR A 1 250 ? -13.139 21.808 -1.335 1.00 52.84 250 THR A N 1
ATOM 2093 C CA . THR A 1 250 ? -13.942 20.875 -0.542 1.00 52.84 250 THR A CA 1
ATOM 2094 C C . THR A 1 250 ? -15.091 21.630 0.112 1.00 52.84 250 THR A C 1
ATOM 2096 O O . THR A 1 250 ? -14.939 22.218 1.180 1.00 52.84 250 THR A O 1
ATOM 2099 N N . SER A 1 251 ? -16.235 21.708 -0.566 1.00 66.06 251 SER A N 1
ATOM 2100 C CA . SER A 1 251 ? -17.375 22.425 -0.020 1.00 66.06 251 SER A CA 1
ATOM 2101 C C . SER A 1 251 ? -17.888 21.613 1.162 1.00 66.06 251 SER A C 1
ATOM 2103 O O . SER A 1 251 ? -18.006 20.387 1.086 1.00 66.06 251 SER A O 1
ATOM 2105 N N . LEU A 1 252 ? -18.204 22.289 2.264 1.00 76.56 252 LEU A N 1
ATOM 2106 C CA . LEU A 1 252 ? -18.762 21.650 3.455 1.00 76.56 252 LEU A CA 1
ATOM 2107 C C . LEU A 1 252 ? -20.031 20.837 3.122 1.00 76.56 252 LEU A C 1
ATOM 2109 O O . LEU A 1 252 ? -20.310 19.822 3.752 1.00 76.56 252 LEU A O 1
ATOM 2113 N N . GLY A 1 253 ? -20.752 21.226 2.062 1.00 73.94 253 GLY A N 1
ATOM 2114 C CA . GLY A 1 253 ? -21.880 20.474 1.515 1.00 73.94 253 GLY A CA 1
ATOM 2115 C C . GLY A 1 253 ? -21.502 19.117 0.908 1.00 73.94 253 GLY A C 1
ATOM 2116 O O . GLY A 1 253 ? -22.268 18.168 1.054 1.00 73.94 253 GLY A O 1
ATOM 2117 N N . PHE A 1 254 ? -20.337 18.981 0.263 1.00 77.50 254 PHE A N 1
ATOM 2118 C CA . PHE A 1 254 ? -19.852 17.677 -0.211 1.00 77.50 254 PHE A CA 1
ATOM 2119 C C . PHE A 1 254 ? -19.421 16.775 0.943 1.00 77.50 254 PHE A C 1
ATOM 2121 O O . PHE A 1 254 ? -19.738 15.587 0.920 1.00 77.50 254 PHE A O 1
ATOM 2128 N N . ILE A 1 255 ? -18.752 17.339 1.954 1.00 82.56 255 ILE A N 1
ATOM 2129 C CA . ILE A 1 255 ? -18.381 16.603 3.171 1.00 82.56 255 ILE A CA 1
ATOM 2130 C C . ILE A 1 255 ? -19.651 16.085 3.851 1.00 82.56 255 ILE A C 1
ATOM 2132 O O . ILE A 1 255 ? -19.761 14.888 4.088 1.00 82.56 255 ILE A O 1
ATOM 2136 N N . LYS A 1 256 ? -20.659 16.951 4.035 1.00 86.19 256 LYS A N 1
ATOM 2137 C CA . LYS A 1 256 ? -21.959 16.568 4.597 1.00 86.19 256 LYS A CA 1
ATOM 2138 C C . LYS A 1 256 ? -22.615 15.426 3.822 1.00 86.19 256 LYS A C 1
ATOM 2140 O O . LYS A 1 256 ? -22.969 14.419 4.415 1.00 86.19 256 LYS A O 1
ATOM 2145 N N . LYS A 1 257 ? -22.741 15.554 2.496 1.00 80.19 257 LYS A N 1
ATOM 2146 C CA . LYS A 1 257 ? -23.353 14.511 1.654 1.00 80.19 257 LYS A CA 1
ATOM 2147 C C . LYS A 1 257 ? -22.643 13.166 1.788 1.00 80.19 257 LYS A C 1
ATOM 2149 O O . LYS A 1 257 ? -23.297 12.129 1.753 1.00 80.19 257 LYS A O 1
ATOM 2154 N N . ARG A 1 258 ? -21.314 13.180 1.911 1.00 85.88 258 ARG A N 1
ATOM 2155 C CA . ARG A 1 258 ? -20.521 11.965 2.105 1.00 85.88 258 ARG A CA 1
ATOM 2156 C C . ARG A 1 258 ? -20.728 11.379 3.499 1.00 85.88 258 ARG A C 1
ATOM 2158 O O . ARG A 1 258 ? -20.907 10.173 3.611 1.00 85.88 258 ARG A O 1
ATOM 2165 N N . THR A 1 259 ? -20.774 12.218 4.531 1.00 90.50 259 THR A N 1
ATOM 2166 C CA . THR A 1 259 ? -21.163 11.798 5.882 1.00 90.50 259 THR A CA 1
ATOM 2167 C C . THR A 1 259 ? -22.542 11.138 5.873 1.00 90.50 259 THR A C 1
ATOM 2169 O O . THR A 1 259 ? -22.665 10.006 6.327 1.00 90.50 259 THR A O 1
ATOM 2172 N N . ASP A 1 260 ? -23.542 11.776 5.258 1.00 87.06 260 ASP A N 1
ATOM 2173 C CA . ASP A 1 260 ? -24.905 11.243 5.141 1.00 87.06 260 ASP A CA 1
ATOM 2174 C C . ASP A 1 260 ? -24.939 9.899 4.377 1.00 87.06 260 ASP A C 1
ATOM 2176 O O . ASP A 1 260 ? -25.756 9.024 4.662 1.00 87.06 260 ASP A O 1
ATOM 2180 N N . LEU A 1 261 ? -24.049 9.711 3.395 1.00 85.62 261 LEU A N 1
ATOM 2181 C CA . LEU A 1 261 ? -23.922 8.451 2.659 1.00 85.62 261 LEU A CA 1
ATOM 2182 C C . LEU A 1 261 ? -23.328 7.338 3.532 1.00 85.62 261 LEU A C 1
ATOM 2184 O O . LEU A 1 261 ? -23.850 6.223 3.524 1.00 85.62 261 LEU A O 1
ATOM 2188 N N . VAL A 1 262 ? -22.277 7.637 4.302 1.00 91.38 262 VAL A N 1
ATOM 2189 C CA . VAL A 1 262 ? -21.671 6.695 5.260 1.00 91.38 262 VAL A CA 1
ATOM 2190 C C . VAL A 1 262 ? -22.703 6.242 6.281 1.00 91.38 262 VAL A C 1
ATOM 2192 O O . VAL A 1 262 ? -22.898 5.038 6.453 1.00 91.38 262 VAL A O 1
ATOM 2195 N N . THR A 1 263 ? -23.402 7.184 6.913 1.00 94.12 263 THR A N 1
ATOM 2196 C CA . THR A 1 263 ? -24.394 6.871 7.947 1.00 94.12 263 THR A CA 1
ATOM 2197 C C . THR A 1 263 ? -25.555 6.056 7.376 1.00 94.12 263 THR A C 1
ATOM 2199 O O . THR A 1 263 ? -25.916 5.013 7.925 1.00 94.12 263 THR A O 1
ATOM 2202 N N . LYS A 1 264 ? -26.061 6.428 6.193 1.00 87.81 264 LYS A N 1
ATOM 2203 C CA . LYS A 1 264 ? -27.098 5.660 5.489 1.00 87.81 264 LYS A CA 1
ATOM 2204 C C . LYS A 1 264 ? -26.649 4.240 5.138 1.00 87.81 264 LYS A C 1
ATOM 2206 O O . LYS A 1 264 ? -27.434 3.304 5.278 1.00 87.81 264 LYS A O 1
ATOM 2211 N N . ASN A 1 265 ? -25.416 4.057 4.672 1.00 86.56 265 ASN A N 1
ATOM 2212 C CA . ASN A 1 265 ? -24.904 2.734 4.316 1.00 86.56 265 ASN A CA 1
ATOM 2213 C C . ASN A 1 265 ? -24.695 1.851 5.555 1.00 86.56 265 ASN A C 1
ATOM 2215 O O . ASN A 1 265 ? -24.968 0.651 5.501 1.00 86.56 265 ASN A O 1
ATOM 2219 N N . ILE A 1 266 ? -24.285 2.432 6.685 1.00 93.19 266 ILE A N 1
ATOM 2220 C CA . ILE A 1 266 ? -24.215 1.723 7.971 1.00 93.19 266 ILE A CA 1
ATOM 2221 C C . ILE A 1 266 ? -25.615 1.250 8.400 1.00 93.19 266 ILE A C 1
ATOM 2223 O O . ILE A 1 266 ? -25.786 0.087 8.778 1.00 93.19 266 ILE A O 1
ATOM 2227 N N . ASP A 1 267 ? -26.638 2.096 8.257 1.00 88.62 267 ASP A N 1
ATOM 2228 C CA . ASP A 1 267 ? -28.029 1.714 8.529 1.00 88.62 267 ASP A CA 1
ATOM 2229 C C . ASP A 1 267 ? -28.524 0.583 7.613 1.00 88.62 267 ASP A C 1
ATOM 2231 O O . ASP A 1 267 ? -29.251 -0.311 8.060 1.00 88.62 267 ASP A O 1
ATOM 2235 N N . VAL A 1 268 ? -28.133 0.598 6.333 1.00 85.19 268 VAL A N 1
ATOM 2236 C CA . VAL A 1 268 ? -28.437 -0.480 5.377 1.00 85.19 268 VAL A CA 1
ATOM 2237 C C . VAL A 1 268 ? -27.800 -1.794 5.829 1.00 85.19 268 VAL A C 1
ATOM 2239 O O . VAL A 1 268 ? -28.509 -2.799 5.920 1.00 85.19 268 VAL A O 1
ATOM 2242 N N . LEU A 1 269 ? -26.509 -1.787 6.187 1.00 86.19 269 LEU A N 1
ATOM 2243 C CA . LEU A 1 269 ? -25.817 -2.977 6.696 1.00 86.19 269 LEU A CA 1
ATOM 2244 C C . LEU A 1 269 ? -26.509 -3.559 7.929 1.00 86.19 269 LEU A C 1
ATOM 2246 O O . LEU A 1 269 ? -26.679 -4.777 8.035 1.00 86.19 269 LEU A O 1
ATOM 2250 N N . LYS A 1 270 ? -26.946 -2.699 8.851 1.00 83.62 270 LYS A N 1
ATOM 2251 C CA . LYS A 1 270 ? -27.660 -3.118 10.059 1.00 83.62 270 LYS A CA 1
ATOM 2252 C C . LYS A 1 270 ? -28.990 -3.795 9.728 1.00 83.62 270 LYS A C 1
ATOM 2254 O O . LYS A 1 270 ? -29.258 -4.880 10.245 1.00 83.62 270 LYS A O 1
ATOM 2259 N N . LYS A 1 271 ? -29.805 -3.179 8.864 1.00 78.56 271 LYS A N 1
ATOM 2260 C CA . LYS A 1 271 ? -31.124 -3.704 8.465 1.00 78.56 271 LYS A CA 1
ATOM 2261 C C . LYS A 1 271 ? -31.010 -5.032 7.722 1.00 78.56 271 LYS A C 1
ATOM 2263 O O . LYS A 1 271 ? -31.765 -5.950 8.022 1.00 78.56 271 LYS A O 1
ATOM 2268 N N . ALA A 1 272 ? -30.043 -5.151 6.813 1.00 66.00 272 ALA A N 1
ATOM 2269 C CA . ALA A 1 272 ? -29.775 -6.387 6.079 1.00 66.00 272 ALA A CA 1
ATOM 2270 C C . ALA A 1 272 ? -29.275 -7.524 6.992 1.00 66.00 272 ALA A C 1
ATOM 2272 O O . ALA A 1 272 ? -29.473 -8.698 6.700 1.00 66.00 272 ALA A O 1
ATOM 2273 N N . SER A 1 273 ? -28.663 -7.189 8.132 1.00 61.66 273 SER A N 1
ATOM 2274 C CA . SER A 1 273 ? -28.083 -8.167 9.060 1.00 61.66 273 SER A CA 1
ATOM 2275 C C . SER A 1 273 ? -29.063 -8.714 10.107 1.00 61.66 273 SER A C 1
ATOM 2277 O O . SER A 1 273 ? -28.677 -9.566 10.907 1.00 61.66 273 SER A O 1
ATOM 2279 N N . HIS A 1 274 ? -30.321 -8.260 10.137 1.00 54.38 274 HIS A N 1
ATOM 2280 C CA . HIS A 1 274 ? -31.360 -8.842 10.996 1.00 54.38 274 HIS A CA 1
ATOM 2281 C C . HIS A 1 274 ? -31.872 -10.166 10.400 1.00 54.38 274 HIS A C 1
ATOM 2283 O O . HIS A 1 274 ? -32.934 -10.209 9.789 1.00 54.38 274 HIS A O 1
ATOM 2289 N N . GLY A 1 275 ? -31.105 -11.249 10.575 1.00 49.56 275 GLY A N 1
ATOM 2290 C CA . GLY A 1 275 ? -31.564 -12.620 10.298 1.00 49.56 275 GLY A CA 1
ATOM 2291 C C . GLY A 1 275 ? -30.542 -13.558 9.652 1.00 49.56 275 GLY A C 1
ATOM 2292 O O . GLY A 1 275 ? -30.681 -14.767 9.798 1.00 49.56 275 GLY A O 1
ATOM 2293 N N . ALA A 1 276 ? -29.503 -13.035 8.992 1.00 56.00 276 ALA A N 1
ATOM 2294 C CA . ALA A 1 276 ? -28.481 -13.845 8.320 1.00 56.00 276 ALA A CA 1
ATOM 2295 C C . ALA A 1 276 ? -27.148 -13.850 9.091 1.00 56.00 276 ALA A C 1
ATOM 2297 O O . ALA A 1 276 ? -26.503 -12.806 9.269 1.00 56.00 276 ALA A O 1
ATOM 2298 N N . THR A 1 277 ? -26.725 -15.038 9.531 1.00 56.50 277 THR A N 1
ATOM 2299 C CA . THR A 1 277 ? -25.418 -15.294 10.160 1.00 56.50 277 THR A CA 1
ATOM 2300 C C . THR A 1 277 ? -24.260 -15.125 9.176 1.00 56.50 277 THR A C 1
ATOM 2302 O O . THR A 1 277 ? -23.195 -14.659 9.576 1.00 56.50 277 THR A O 1
ATOM 2305 N N . GLU A 1 278 ? -24.476 -15.416 7.893 1.00 65.62 278 GLU A N 1
ATOM 2306 C CA . GLU A 1 278 ? -23.446 -15.325 6.854 1.00 65.62 278 GLU A CA 1
ATOM 2307 C C . GLU A 1 278 ? -23.279 -13.902 6.291 1.00 65.62 278 GLU A C 1
ATOM 2309 O O . GLU A 1 278 ? -24.151 -13.030 6.411 1.00 65.62 278 GLU A O 1
ATOM 2314 N N . VAL A 1 279 ? -22.093 -13.637 5.743 1.00 75.50 279 VAL A N 1
ATOM 2315 C CA . VAL A 1 279 ? -21.727 -12.383 5.075 1.00 75.50 279 VAL A CA 1
ATOM 2316 C C . VAL A 1 279 ? -21.932 -12.585 3.576 1.00 75.50 279 VAL A C 1
ATOM 2318 O O . VAL A 1 279 ? -21.241 -13.402 2.977 1.00 75.50 279 VAL A O 1
ATOM 2321 N N . ASP A 1 280 ? -22.880 -11.862 2.981 1.00 76.06 280 ASP A N 1
ATOM 2322 C CA . ASP A 1 280 ? -23.162 -11.935 1.545 1.00 76.06 280 ASP A CA 1
ATOM 2323 C C . ASP A 1 280 ? -22.373 -10.882 0.739 1.00 76.06 280 ASP A C 1
ATOM 2325 O O . ASP A 1 280 ? -21.724 -9.980 1.282 1.00 76.06 280 ASP A O 1
ATOM 2329 N N . GLU A 1 281 ? -22.420 -10.989 -0.590 1.00 72.25 281 GLU A N 1
ATOM 2330 C CA . GLU A 1 281 ? -21.731 -10.056 -1.492 1.00 72.25 281 GLU A CA 1
ATOM 2331 C C . GLU A 1 281 ? -22.230 -8.611 -1.336 1.00 72.25 281 GLU A C 1
ATOM 2333 O O . GLU A 1 281 ? -21.448 -7.663 -1.447 1.00 72.25 281 GLU A O 1
ATOM 2338 N N . THR A 1 282 ? -23.515 -8.431 -1.017 1.00 71.88 282 THR A N 1
ATOM 2339 C CA . THR A 1 282 ? -24.130 -7.109 -0.826 1.00 71.88 282 THR A CA 1
ATOM 2340 C C . THR A 1 282 ? -23.584 -6.423 0.425 1.00 71.88 282 THR A C 1
ATOM 2342 O O . THR A 1 282 ? -23.284 -5.223 0.403 1.00 71.88 282 THR A O 1
ATOM 2345 N N . PHE A 1 283 ? -23.394 -7.179 1.508 1.00 83.94 283 PHE A N 1
ATOM 2346 C CA . PHE A 1 283 ? -22.742 -6.725 2.727 1.00 83.94 283 PHE A CA 1
ATOM 2347 C C . PHE A 1 283 ? -21.315 -6.277 2.421 1.00 83.94 283 PHE A C 1
ATOM 2349 O O . PHE A 1 283 ? -20.937 -5.161 2.776 1.00 83.94 283 PHE A O 1
ATOM 2356 N N . LEU A 1 284 ? -20.530 -7.114 1.733 1.00 81.56 284 LEU A N 1
ATOM 2357 C CA . LEU A 1 284 ? -19.136 -6.798 1.407 1.00 81.56 284 LEU A CA 1
ATOM 2358 C C . LEU A 1 284 ? -19.025 -5.555 0.527 1.00 81.56 284 LEU A C 1
ATOM 2360 O O . LEU A 1 284 ? -18.176 -4.702 0.778 1.00 81.56 284 LEU A O 1
ATOM 2364 N N . LEU A 1 285 ? -19.892 -5.423 -0.477 1.00 72.88 285 LEU A N 1
ATOM 2365 C CA . LEU A 1 285 ? -19.924 -4.253 -1.347 1.00 72.88 285 LEU A CA 1
ATOM 2366 C C . LEU A 1 285 ? -20.251 -2.977 -0.557 1.00 72.88 285 LEU A C 1
ATOM 2368 O O . LEU A 1 285 ? -19.547 -1.974 -0.671 1.00 72.88 285 LEU A O 1
ATOM 2372 N N . THR A 1 286 ? -21.271 -3.023 0.300 1.00 77.31 286 THR A N 1
ATOM 2373 C CA . THR A 1 286 ? -21.673 -1.874 1.126 1.00 77.31 286 THR A CA 1
ATOM 2374 C C . THR A 1 286 ? -20.586 -1.500 2.139 1.00 77.31 286 THR A C 1
ATOM 2376 O O . THR A 1 286 ? -20.265 -0.322 2.300 1.00 77.31 286 THR A O 1
ATOM 2379 N N . ALA A 1 287 ? -19.956 -2.492 2.774 1.00 84.19 287 ALA A N 1
ATOM 2380 C CA . ALA A 1 287 ? -18.827 -2.299 3.681 1.00 84.19 287 ALA A CA 1
ATOM 2381 C C . ALA A 1 287 ? -17.632 -1.630 2.978 1.00 84.19 287 ALA A C 1
ATOM 2383 O O . ALA A 1 287 ? -17.039 -0.702 3.527 1.00 84.19 287 ALA A O 1
ATOM 2384 N N . LYS A 1 288 ? -17.319 -2.030 1.737 1.00 81.44 288 LYS A N 1
ATOM 2385 C CA . LYS A 1 288 ? -16.273 -1.391 0.918 1.00 81.44 288 LYS A CA 1
ATOM 2386 C C . LYS A 1 288 ? -16.578 0.083 0.641 1.00 81.44 288 LYS A C 1
ATOM 2388 O O . LYS A 1 288 ? -15.675 0.913 0.742 1.00 81.44 288 LYS A O 1
ATOM 2393 N N . TYR A 1 289 ? -17.833 0.427 0.340 1.00 78.06 289 TYR A N 1
ATOM 2394 C CA . TYR A 1 289 ? -18.235 1.827 0.161 1.00 78.06 289 TYR A CA 1
ATOM 2395 C C . TYR A 1 289 ? -18.068 2.647 1.444 1.00 78.06 289 TYR A C 1
ATOM 2397 O O . TYR A 1 289 ? -17.530 3.751 1.391 1.00 78.06 289 TYR A O 1
ATOM 2405 N N . ILE A 1 290 ? -18.454 2.095 2.598 1.00 87.56 290 ILE A N 1
ATOM 2406 C CA . ILE A 1 290 ? -18.265 2.760 3.895 1.00 87.56 290 ILE A CA 1
ATOM 2407 C C . ILE A 1 290 ? -16.776 3.006 4.163 1.00 87.56 290 ILE A C 1
ATOM 2409 O O . ILE A 1 290 ? -16.397 4.141 4.443 1.00 87.56 290 ILE A O 1
ATOM 2413 N N . ALA A 1 291 ? -15.925 1.983 4.018 1.00 87.19 291 ALA A N 1
ATOM 2414 C CA . ALA A 1 291 ? -14.482 2.113 4.234 1.00 87.19 291 ALA A CA 1
ATOM 2415 C C . ALA A 1 291 ? -13.869 3.203 3.339 1.00 87.19 291 ALA A C 1
ATOM 2417 O O . ALA A 1 291 ? -13.101 4.046 3.805 1.00 87.19 291 ALA A O 1
ATOM 2418 N N . LYS A 1 292 ? -14.273 3.241 2.063 1.00 75.25 292 LYS A N 1
ATOM 2419 C CA . LYS A 1 292 ? -13.839 4.256 1.095 1.00 75.25 292 LYS A CA 1
ATOM 2420 C C . LYS A 1 292 ? -14.204 5.670 1.537 1.00 75.25 292 LYS A C 1
ATOM 2422 O O . LYS A 1 292 ? -13.374 6.576 1.466 1.00 75.25 292 LYS A O 1
ATOM 2427 N N . ASP A 1 293 ? -15.445 5.884 1.953 1.00 81.69 293 ASP A N 1
ATOM 2428 C CA . ASP A 1 293 ? -15.883 7.216 2.350 1.00 81.69 293 ASP A CA 1
ATOM 2429 C C . ASP A 1 293 ? -15.281 7.643 3.691 1.00 81.69 293 ASP A C 1
ATOM 2431 O O . ASP A 1 293 ? -14.899 8.807 3.821 1.00 81.69 293 ASP A O 1
ATOM 2435 N N . MET A 1 294 ? -15.073 6.715 4.632 1.00 89.75 294 MET A N 1
ATOM 2436 C CA . MET A 1 294 ? -14.325 6.975 5.868 1.00 89.75 294 MET A CA 1
ATOM 2437 C C . MET A 1 294 ? -12.883 7.414 5.584 1.00 89.75 294 MET A C 1
ATOM 2439 O O . MET A 1 294 ? -12.432 8.413 6.144 1.00 89.75 294 MET A O 1
ATOM 2443 N N . HIS A 1 295 ? -12.196 6.748 4.650 1.00 84.69 295 HIS A N 1
ATOM 2444 C CA . HIS A 1 295 ? -10.834 7.096 4.237 1.00 84.69 295 HIS A CA 1
ATOM 2445 C C . HIS A 1 295 ? -10.701 8.546 3.745 1.00 84.69 295 HIS A C 1
ATOM 2447 O O . HIS A 1 295 ? -9.697 9.226 3.984 1.00 84.69 295 HIS A O 1
ATOM 2453 N N . VAL A 1 296 ? -11.714 9.030 3.022 1.00 81.62 296 VAL A N 1
ATOM 2454 C CA . VAL A 1 296 ? -11.749 10.408 2.523 1.00 81.62 296 VAL A CA 1
ATOM 2455 C C . VAL A 1 296 ? -12.143 11.376 3.635 1.00 81.62 296 VAL A C 1
ATOM 2457 O O . VAL A 1 296 ? -11.483 12.403 3.804 1.00 81.62 296 VAL A O 1
ATOM 2460 N N . LEU A 1 297 ? -13.179 11.044 4.410 1.00 86.38 297 LEU A N 1
ATOM 2461 C CA . LEU A 1 297 ? -13.685 11.896 5.483 1.00 86.38 297 LEU A CA 1
ATOM 2462 C C . LEU A 1 297 ? -12.633 12.151 6.560 1.00 86.38 297 LEU A C 1
ATOM 2464 O O . LEU A 1 297 ? -12.441 13.312 6.914 1.00 86.38 297 LEU A O 1
ATOM 2468 N N . LYS A 1 298 ? -11.881 11.137 7.010 1.00 86.75 298 LYS A N 1
ATOM 2469 C CA . LYS A 1 298 ? -10.853 11.329 8.047 1.00 86.75 298 LYS A CA 1
ATOM 2470 C C . LYS A 1 298 ? -9.802 12.369 7.642 1.00 86.75 298 LYS A C 1
ATOM 2472 O O . LYS A 1 298 ? -9.427 13.232 8.427 1.00 86.75 298 LYS A O 1
ATOM 2477 N N . ARG A 1 299 ? -9.403 12.399 6.364 1.00 84.50 299 ARG A N 1
ATOM 2478 C CA . ARG A 1 299 ? -8.452 13.398 5.837 1.00 84.50 299 ARG A CA 1
ATOM 2479 C C . ARG A 1 299 ? -9.046 14.802 5.726 1.00 84.50 299 ARG A C 1
ATOM 2481 O O . ARG A 1 299 ? -8.298 15.776 5.774 1.00 84.50 299 ARG A O 1
ATOM 2488 N N . GLN A 1 300 ? -10.358 14.904 5.528 1.00 83.00 300 GLN A N 1
ATOM 2489 C CA . GLN A 1 300 ? -11.082 16.173 5.407 1.00 83.00 300 GLN A CA 1
ATOM 2490 C C . GLN A 1 300 ? -11.486 16.748 6.773 1.00 83.00 300 GLN A C 1
ATOM 2492 O O . GLN A 1 300 ? -11.554 17.966 6.920 1.00 83.00 300 GLN A O 1
ATOM 2497 N N . LEU A 1 301 ? -11.714 15.880 7.760 1.00 86.81 301 LEU A N 1
ATOM 2498 C CA . LEU A 1 301 ? -12.206 16.184 9.104 1.00 86.81 301 LEU A CA 1
ATOM 2499 C C . LEU A 1 301 ? -11.131 15.938 10.172 1.00 86.81 301 LEU A C 1
ATOM 2501 O O . LEU A 1 301 ? -11.413 15.390 11.239 1.00 86.81 301 LEU A O 1
ATOM 2505 N N . LYS A 1 302 ? -9.888 16.364 9.912 1.00 87.12 302 LYS A N 1
ATOM 2506 C CA . LYS A 1 302 ? -8.758 16.154 10.836 1.00 87.12 302 LYS A CA 1
ATOM 2507 C C . LYS A 1 302 ? -9.005 16.711 12.242 1.00 87.12 302 LYS A C 1
ATOM 2509 O O . LYS A 1 302 ? -8.458 16.191 13.211 1.00 87.12 302 LYS A O 1
ATOM 2514 N N . CYS A 1 303 ? -9.860 17.728 12.360 1.00 86.94 303 CYS A N 1
ATOM 2515 C CA . CYS A 1 303 ? -10.251 18.322 13.637 1.00 86.94 303 CYS A CA 1
ATOM 2516 C C . CYS A 1 303 ? -11.075 17.399 14.552 1.00 86.94 303 CYS A C 1
ATOM 2518 O O . CYS A 1 303 ? -11.351 17.788 15.681 1.00 86.94 303 CYS A O 1
ATOM 2520 N N . THR A 1 304 ? -11.495 16.224 14.072 1.00 91.56 304 THR A N 1
ATOM 2521 C CA . THR A 1 304 ? -12.334 15.273 14.822 1.00 91.56 304 THR A CA 1
ATOM 2522 C C . THR A 1 304 ? -11.574 14.043 15.320 1.00 91.56 304 THR A C 1
ATOM 2524 O O . THR A 1 304 ? -12.182 13.161 15.916 1.00 91.56 304 THR A O 1
ATOM 2527 N N . TYR A 1 305 ? -10.257 13.961 15.103 1.00 91.44 305 TYR A N 1
ATOM 2528 C CA . TYR A 1 305 ? -9.456 12.803 15.525 1.00 91.44 305 TYR A CA 1
ATOM 2529 C C . TYR A 1 305 ? -9.414 12.583 17.042 1.00 91.44 305 TYR A C 1
ATOM 2531 O O . TYR A 1 305 ? -9.130 11.477 17.464 1.00 91.44 305 TYR A O 1
ATOM 2539 N N . ASP A 1 306 ? -9.705 13.596 17.858 1.00 90.19 306 ASP A N 1
ATOM 2540 C CA . ASP A 1 306 ? -9.843 13.494 19.320 1.00 90.19 306 ASP A CA 1
ATOM 2541 C C . ASP A 1 306 ? -11.260 13.173 19.796 1.00 90.19 306 ASP A C 1
ATOM 2543 O O . ASP A 1 306 ? -11.517 13.137 20.997 1.00 90.19 306 ASP A O 1
ATOM 2547 N N . LYS A 1 307 ? -12.186 12.981 18.857 1.00 91.75 307 LYS A N 1
ATOM 2548 C CA . LYS A 1 307 ? -13.606 12.740 19.129 1.00 91.75 307 LYS A CA 1
ATOM 2549 C C . LYS A 1 307 ? -14.116 11.463 18.480 1.00 91.75 307 LYS A C 1
ATOM 2551 O O . LYS A 1 307 ? -15.094 10.889 18.944 1.00 91.75 307 LYS A O 1
ATOM 2556 N N . LEU A 1 308 ? -13.477 11.037 17.391 1.00 94.31 308 LEU A N 1
ATOM 2557 C CA . LEU A 1 308 ? -13.888 9.900 16.584 1.00 94.31 308 LEU A CA 1
ATOM 2558 C C . LEU A 1 308 ? -12.722 8.925 16.371 1.00 94.31 308 LEU A C 1
ATOM 2560 O O . LEU A 1 308 ? -11.640 9.359 15.965 1.00 94.31 308 LEU A O 1
ATOM 2564 N N . PRO A 1 309 ? -12.952 7.610 16.547 1.00 94.88 309 PRO A N 1
ATOM 2565 C CA . PRO A 1 309 ? -11.954 6.564 16.321 1.00 94.88 309 PRO A CA 1
ATOM 2566 C C . PRO A 1 309 ? -11.806 6.239 14.821 1.00 94.88 309 PRO A C 1
ATOM 2568 O O . PRO A 1 309 ? -12.216 5.176 14.349 1.00 94.88 309 PRO A O 1
ATOM 2571 N N . TRP A 1 310 ? -11.307 7.198 14.033 1.00 94.38 310 TRP A N 1
ATOM 2572 C CA . TRP A 1 310 ? -11.232 7.084 12.570 1.00 94.38 310 TRP A CA 1
ATOM 2573 C C . TRP A 1 310 ? -10.368 5.913 12.101 1.00 94.38 310 TRP A C 1
ATOM 2575 O O . TRP A 1 310 ? -10.824 5.110 11.285 1.00 94.38 310 TRP A O 1
ATOM 2585 N N . GLU A 1 311 ? -9.130 5.835 12.594 1.00 92.56 311 GLU A N 1
ATOM 2586 C CA . GLU A 1 311 ? -8.163 4.819 12.163 1.00 92.56 311 GLU A CA 1
ATOM 2587 C C . GLU A 1 311 ? -8.603 3.428 12.617 1.00 92.56 311 GLU A C 1
ATOM 2589 O O . GLU A 1 311 ? -8.530 2.473 11.847 1.00 92.56 311 GLU A O 1
ATOM 2594 N N . GLU A 1 312 ? -9.138 3.321 13.833 1.00 94.00 312 GLU A N 1
ATOM 2595 C CA . GLU A 1 312 ? -9.585 2.059 14.412 1.00 94.00 312 GLU A CA 1
ATOM 2596 C C . GLU A 1 312 ? -10.784 1.489 13.668 1.00 94.00 312 GLU A C 1
ATOM 2598 O O . GLU A 1 312 ? -10.791 0.306 13.318 1.00 94.00 312 GLU A O 1
ATOM 2603 N N . MET A 1 313 ? -11.795 2.322 13.397 1.00 95.06 313 MET A N 1
ATOM 2604 C CA . MET A 1 313 ? -12.989 1.874 12.687 1.00 95.06 313 MET A CA 1
ATOM 2605 C C . MET A 1 313 ? -12.692 1.503 11.239 1.00 95.06 313 MET A C 1
ATOM 2607 O O . MET A 1 313 ? -13.159 0.458 10.781 1.00 95.06 313 MET A O 1
ATOM 2611 N N . GLU A 1 314 ? -11.914 2.318 10.519 1.00 93.81 314 GLU A N 1
ATOM 2612 C CA . GLU A 1 314 ? -11.519 1.997 9.143 1.00 93.81 314 GLU A CA 1
ATOM 2613 C C . GLU A 1 314 ? -10.694 0.707 9.108 1.00 93.81 314 GLU A C 1
ATOM 2615 O O . GLU A 1 314 ? -10.988 -0.187 8.313 1.00 93.81 314 GLU A O 1
ATOM 2620 N N . PHE A 1 315 ? -9.711 0.563 10.002 1.00 91.44 315 PHE A N 1
ATOM 2621 C CA . PHE A 1 315 ? -8.872 -0.630 10.068 1.00 91.44 315 PHE A CA 1
ATOM 2622 C C . PHE A 1 315 ? -9.685 -1.893 10.350 1.00 91.44 315 PHE A C 1
ATOM 2624 O O . PHE A 1 315 ? -9.486 -2.910 9.680 1.00 91.44 315 PHE A O 1
ATOM 2631 N N . CYS A 1 316 ? -10.601 -1.845 11.323 1.00 90.88 316 CYS A N 1
ATOM 2632 C CA . CYS A 1 316 ? -11.430 -2.996 11.667 1.00 90.88 316 CYS A CA 1
ATOM 2633 C C . CYS A 1 316 ? -12.362 -3.377 10.512 1.00 90.88 316 CYS A C 1
ATOM 2635 O O . CYS A 1 316 ? -12.515 -4.559 10.209 1.00 90.88 316 CYS A O 1
ATOM 2637 N N . LEU A 1 317 ? -12.943 -2.388 9.827 1.00 91.56 317 LEU A N 1
ATOM 2638 C CA . LEU A 1 317 ? -13.812 -2.622 8.678 1.00 91.56 317 LEU A CA 1
ATOM 2639 C C . LEU A 1 317 ? -13.052 -3.229 7.492 1.00 91.56 317 LEU A C 1
ATOM 2641 O O . LEU A 1 317 ? -13.506 -4.223 6.928 1.00 91.56 317 LEU A O 1
ATOM 2645 N N . ILE A 1 318 ? -11.889 -2.673 7.138 1.00 88.12 318 ILE A N 1
ATOM 2646 C CA . ILE A 1 318 ? -11.034 -3.198 6.061 1.00 88.12 318 ILE A CA 1
ATOM 2647 C C . ILE A 1 318 ? -10.589 -4.620 6.391 1.00 88.12 318 ILE A C 1
ATOM 2649 O O . ILE A 1 318 ? -10.791 -5.532 5.597 1.00 88.12 318 ILE A O 1
ATOM 2653 N N . SER A 1 319 ? -10.073 -4.837 7.598 1.00 85.31 319 SER A N 1
ATOM 2654 C CA . SER A 1 319 ? -9.593 -6.155 8.014 1.00 85.31 319 SER A CA 1
ATOM 2655 C C . SER A 1 319 ? -10.729 -7.195 8.043 1.00 85.31 319 SER A C 1
ATOM 2657 O O . SER A 1 319 ? -10.502 -8.364 7.738 1.00 85.31 319 SER A O 1
ATOM 2659 N N . PHE A 1 320 ? -11.973 -6.785 8.328 1.00 86.50 320 PHE A N 1
ATOM 2660 C CA . PHE A 1 320 ? -13.144 -7.657 8.221 1.00 86.50 320 PHE A CA 1
ATOM 2661 C C . PHE A 1 320 ? -13.472 -8.007 6.762 1.00 86.50 320 PHE A C 1
ATOM 2663 O O . PHE A 1 320 ? -13.773 -9.163 6.460 1.00 86.50 320 PHE A O 1
ATOM 2670 N N . ILE A 1 321 ? -13.418 -7.032 5.849 1.00 84.75 321 ILE A N 1
ATOM 2671 C CA . ILE A 1 321 ? -13.625 -7.258 4.410 1.00 84.75 321 ILE A CA 1
ATOM 2672 C C . ILE A 1 321 ? -12.564 -8.222 3.873 1.00 84.75 321 ILE A C 1
ATOM 2674 O O . ILE A 1 321 ? -12.905 -9.191 3.191 1.00 84.75 321 ILE A O 1
ATOM 2678 N N . ASP A 1 322 ? -11.298 -7.996 4.210 1.00 79.50 322 ASP A N 1
ATOM 2679 C CA . ASP A 1 322 ? -10.176 -8.802 3.731 1.00 79.50 322 ASP A CA 1
ATOM 2680 C C . ASP A 1 322 ? -10.274 -10.255 4.229 1.00 79.50 322 ASP A C 1
ATOM 2682 O O . ASP A 1 322 ? -10.094 -11.198 3.453 1.00 79.50 322 ASP A O 1
ATOM 2686 N N . TYR A 1 323 ? -10.674 -10.450 5.493 1.00 79.31 323 TYR A N 1
ATOM 2687 C CA . TYR A 1 323 ? -10.9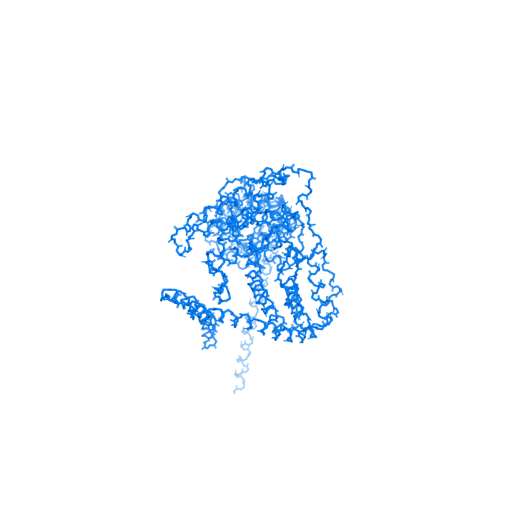26 -11.773 6.074 1.00 79.31 323 TYR A CA 1
ATOM 2688 C C . TYR A 1 323 ? -12.028 -12.549 5.332 1.00 79.31 323 TYR A C 1
ATOM 2690 O O . TYR A 1 323 ? -11.880 -13.741 5.051 1.00 79.31 323 TYR A O 1
ATOM 2698 N N . ASN A 1 324 ? -13.131 -11.880 4.984 1.00 77.81 324 ASN A N 1
ATOM 2699 C CA . ASN A 1 324 ? -14.271 -12.515 4.313 1.00 77.81 324 ASN A CA 1
ATOM 2700 C C . ASN A 1 324 ? -14.077 -12.671 2.795 1.00 77.81 324 ASN A C 1
ATOM 2702 O O . ASN A 1 324 ? -14.764 -13.478 2.178 1.00 77.81 324 ASN A O 1
ATOM 2706 N N . THR A 1 325 ? -13.138 -11.938 2.192 1.00 71.00 325 THR A N 1
ATOM 2707 C CA . THR A 1 325 ? -12.800 -12.047 0.760 1.00 71.00 325 THR A CA 1
ATOM 2708 C C . THR A 1 325 ? -11.608 -12.965 0.482 1.00 71.00 325 THR A C 1
ATOM 2710 O O . THR A 1 325 ? -11.291 -13.209 -0.679 1.00 71.00 325 THR A O 1
ATOM 2713 N N . GLY A 1 326 ? -10.965 -13.504 1.525 1.00 67.19 326 GLY A N 1
ATOM 2714 C CA . GLY A 1 326 ? -9.843 -14.436 1.397 1.00 67.19 326 GLY A CA 1
ATOM 2715 C C . GLY A 1 326 ? -8.522 -13.776 0.999 1.00 67.19 326 GLY A C 1
ATOM 2716 O O . GLY A 1 326 ? -7.658 -14.454 0.452 1.00 67.19 326 GLY A O 1
ATOM 2717 N N . GLN A 1 327 ? -8.352 -12.474 1.256 1.00 57.09 327 GLN A N 1
ATOM 2718 C CA . GLN A 1 327 ? -7.116 -11.756 0.913 1.00 57.09 327 GLN A CA 1
ATOM 2719 C C . GLN A 1 327 ? -5.954 -12.008 1.889 1.00 57.09 327 GLN A C 1
ATOM 2721 O O . GLN A 1 327 ? -4.814 -11.691 1.557 1.00 57.09 327 GLN A O 1
ATOM 2726 N N . PHE A 1 328 ? -6.215 -12.611 3.054 1.00 61.72 328 PHE A N 1
ATOM 2727 C CA . PHE A 1 328 ? -5.191 -13.032 4.017 1.00 61.72 328 PHE A CA 1
ATOM 2728 C C . PHE A 1 328 ? -5.388 -14.482 4.467 1.00 61.72 328 PHE A C 1
ATOM 2730 O O . PHE A 1 328 ? -6.490 -15.033 4.368 1.00 61.72 328 PHE A O 1
ATOM 2737 N N . GLU A 1 329 ? -4.315 -15.089 4.989 1.00 59.66 329 GLU A N 1
ATOM 2738 C CA . GLU A 1 329 ? -4.383 -16.378 5.684 1.00 59.66 329 GLU A CA 1
ATOM 2739 C C . GLU A 1 329 ? -5.354 -16.233 6.862 1.00 59.66 329 GLU A C 1
ATOM 2741 O O . GLU A 1 329 ? -5.184 -15.359 7.715 1.00 59.66 329 GLU A O 1
ATOM 2746 N N . LYS A 1 330 ? -6.409 -17.056 6.908 1.00 65.81 330 LYS A N 1
ATOM 2747 C CA . LYS A 1 330 ? -7.355 -17.023 8.025 1.00 65.81 330 LYS A CA 1
ATOM 2748 C C . LYS A 1 330 ? -6.643 -17.515 9.279 1.00 65.81 330 LYS A C 1
ATOM 2750 O O . LYS A 1 330 ? -6.537 -18.716 9.510 1.00 65.81 330 LYS A O 1
ATOM 2755 N N . ASP A 1 331 ? -6.166 -16.603 10.113 1.00 70.19 331 ASP A N 1
ATOM 2756 C CA . ASP A 1 331 ? -5.614 -16.952 11.416 1.00 70.19 331 ASP A CA 1
ATOM 2757 C C . ASP A 1 331 ? -6.653 -16.847 12.547 1.00 70.19 331 ASP A C 1
ATOM 2759 O O . ASP A 1 331 ? -7.703 -16.200 12.452 1.00 70.19 331 ASP A O 1
ATOM 2763 N N . LEU A 1 332 ? -6.339 -17.524 13.651 1.00 71.81 332 LEU A N 1
ATOM 2764 C CA . LEU A 1 332 ? -7.167 -17.563 14.855 1.00 71.81 332 LEU A CA 1
ATOM 2765 C C . LEU A 1 332 ? -7.284 -16.202 15.555 1.00 71.81 332 LEU A C 1
ATOM 2767 O O . LEU A 1 332 ? -8.255 -15.979 16.271 1.00 71.81 332 LEU A O 1
ATOM 2771 N N . VAL A 1 333 ? -6.314 -15.299 15.383 1.00 78.12 333 VAL A N 1
ATOM 2772 C CA . VAL A 1 333 ? -6.351 -13.972 16.012 1.00 78.12 333 VAL A CA 1
ATOM 2773 C C . VAL A 1 333 ? -7.469 -13.158 15.367 1.00 78.12 333 VAL A C 1
ATOM 2775 O O . VAL A 1 333 ? -8.374 -12.706 16.067 1.00 78.12 333 VAL A O 1
ATOM 2778 N N . HIS A 1 334 ? -7.504 -13.088 14.038 1.00 76.50 334 HIS A N 1
ATOM 2779 C CA . HIS A 1 334 ? -8.573 -12.424 13.298 1.00 76.50 334 HIS A CA 1
ATOM 2780 C C . HIS A 1 334 ? -9.937 -13.070 13.565 1.00 76.50 334 HIS A C 1
ATOM 2782 O O . HIS A 1 334 ? -10.894 -12.360 13.868 1.00 76.50 334 HIS A O 1
ATOM 2788 N N . ALA A 1 335 ? -10.030 -14.404 13.554 1.00 72.19 335 ALA A N 1
ATOM 2789 C CA . ALA A 1 335 ? -11.283 -15.111 13.847 1.00 72.19 335 ALA A CA 1
ATOM 2790 C C . ALA A 1 335 ? -11.811 -14.873 15.279 1.00 72.19 335 ALA A C 1
ATOM 2792 O O . ALA A 1 335 ? -13.020 -14.982 15.526 1.00 72.19 335 ALA A O 1
ATOM 2793 N N . SER A 1 336 ? -10.922 -14.554 16.228 1.00 71.50 336 SER A N 1
ATOM 2794 C CA . SER A 1 336 ? -11.283 -14.247 17.616 1.00 71.50 336 SER A CA 1
ATOM 2795 C C . SER A 1 336 ? -11.856 -12.849 17.805 1.00 71.50 336 SER A C 1
ATOM 2797 O O . SER A 1 336 ? -12.800 -12.681 18.584 1.00 71.50 336 SER A O 1
ATOM 2799 N N . VAL A 1 337 ? -11.361 -11.879 17.038 1.00 76.12 337 VAL A N 1
ATOM 2800 C CA . VAL A 1 337 ? -11.737 -10.470 17.178 1.00 76.12 337 VAL A CA 1
ATOM 2801 C C . VAL A 1 337 ? -12.867 -10.076 16.211 1.00 76.12 337 VAL A C 1
ATOM 2803 O O . VAL A 1 337 ? -13.828 -9.416 16.613 1.00 76.12 337 VAL A O 1
ATOM 2806 N N . MET A 1 338 ? -12.831 -10.557 14.962 1.00 76.12 338 MET A N 1
ATOM 2807 C CA . MET A 1 338 ? -13.690 -10.116 13.849 1.00 76.12 338 MET A CA 1
ATOM 2808 C C . MET A 1 338 ? -15.089 -10.742 13.822 1.00 76.12 338 MET A C 1
ATOM 2810 O O . MET A 1 338 ? -15.484 -11.427 12.878 1.00 76.12 338 MET A O 1
ATOM 2814 N N . LYS A 1 339 ? -15.896 -10.467 14.849 1.00 79.56 339 LYS A N 1
ATOM 2815 C CA . LYS A 1 339 ? -17.310 -10.876 14.880 1.00 79.56 339 LYS A CA 1
ATOM 2816 C C . LYS A 1 339 ? -18.190 -9.835 14.176 1.00 79.56 339 LYS A C 1
ATOM 2818 O O . LYS A 1 339 ? -18.232 -8.679 14.598 1.00 79.56 339 LYS A O 1
ATOM 2823 N N . LYS A 1 340 ? -18.975 -10.261 13.172 1.00 84.44 340 LYS A N 1
ATOM 2824 C CA . LYS A 1 340 ? -19.925 -9.412 12.407 1.00 84.44 340 LYS A CA 1
ATOM 2825 C C . LYS A 1 340 ? -20.800 -8.542 13.319 1.00 84.44 340 LYS A C 1
ATOM 2827 O O . LYS A 1 340 ? -20.943 -7.346 13.092 1.00 84.44 340 LYS A O 1
ATOM 2832 N N . SER A 1 341 ? -21.353 -9.126 14.384 1.00 83.62 341 SER A N 1
ATOM 2833 C CA . SER A 1 341 ? -22.211 -8.419 15.346 1.00 83.62 341 SER A CA 1
ATOM 2834 C C . SER A 1 341 ? -21.483 -7.312 16.115 1.00 83.62 341 SER A C 1
ATOM 2836 O O . SER A 1 341 ? -22.060 -6.248 16.337 1.00 83.62 341 SER A O 1
ATOM 2838 N N . ARG A 1 342 ? -20.216 -7.530 16.492 1.00 85.75 342 ARG A N 1
ATOM 2839 C CA . ARG A 1 342 ? -19.391 -6.524 17.178 1.00 85.75 342 ARG A CA 1
ATOM 2840 C C . ARG A 1 342 ? -19.034 -5.381 16.232 1.00 85.75 342 ARG A C 1
ATOM 2842 O O . ARG A 1 342 ? -19.228 -4.229 16.604 1.00 85.75 342 ARG A O 1
ATOM 2849 N N . LEU A 1 343 ? -18.627 -5.693 14.999 1.00 89.75 343 LEU A N 1
ATOM 2850 C CA . LEU A 1 343 ? -18.342 -4.683 13.975 1.00 89.75 343 LEU A CA 1
ATOM 2851 C C . LEU A 1 343 ? -19.562 -3.792 13.705 1.00 89.75 343 LEU A C 1
ATOM 2853 O O . LEU A 1 343 ? -19.443 -2.572 13.710 1.00 89.75 343 LEU A O 1
ATOM 2857 N N . LEU A 1 344 ? -20.746 -4.385 13.523 1.00 91.12 344 LEU A N 1
ATOM 2858 C CA . LEU A 1 344 ? -21.979 -3.628 13.288 1.00 91.12 344 LEU A CA 1
ATOM 2859 C C . LEU A 1 344 ? -22.353 -2.728 14.470 1.00 91.12 344 LEU A C 1
ATOM 2861 O O . LEU A 1 344 ? -22.766 -1.591 14.257 1.00 91.12 344 LEU A O 1
ATOM 2865 N N . LYS A 1 345 ? -22.175 -3.208 15.709 1.00 91.19 345 LYS A N 1
ATOM 2866 C CA . LYS A 1 345 ? -22.389 -2.399 16.919 1.00 91.19 345 LYS A CA 1
ATOM 2867 C C . LYS A 1 345 ? -21.464 -1.177 16.937 1.00 91.19 345 LYS A C 1
ATOM 2869 O O . LYS A 1 345 ? -21.928 -0.076 17.223 1.00 91.19 345 LYS A O 1
ATOM 2874 N N . GLN A 1 346 ? -20.185 -1.365 16.614 1.00 93.31 346 GLN A N 1
ATOM 2875 C CA . GLN A 1 346 ? -19.210 -0.273 16.597 1.00 93.31 346 GLN A CA 1
ATOM 2876 C C . GLN A 1 346 ? -19.443 0.700 15.433 1.00 93.31 346 GLN A C 1
ATOM 2878 O O . GLN A 1 346 ? -19.379 1.909 15.634 1.00 93.31 346 GLN A O 1
ATOM 2883 N N . LEU A 1 347 ? -19.819 0.209 14.246 1.00 94.50 347 LEU A N 1
ATOM 2884 C CA . LEU A 1 347 ? -20.220 1.058 13.117 1.00 94.50 347 LEU A CA 1
ATOM 2885 C C . LEU A 1 347 ? -21.442 1.915 13.450 1.00 94.50 347 LEU A C 1
ATOM 2887 O O . LEU A 1 347 ? -21.467 3.096 13.121 1.00 94.50 347 LEU A O 1
ATOM 2891 N N . GLU A 1 348 ? -22.445 1.351 14.125 1.00 93.75 348 GLU A N 1
ATOM 2892 C CA . GLU A 1 348 ? -23.618 2.114 14.558 1.00 93.75 348 GLU A CA 1
ATOM 2893 C C . GLU A 1 348 ? -23.236 3.226 15.541 1.00 93.75 348 GLU A C 1
ATOM 2895 O O . GLU A 1 348 ? -23.707 4.358 15.414 1.00 93.75 348 GLU A O 1
ATOM 2900 N N . LEU A 1 349 ? -22.392 2.908 16.524 1.00 94.12 349 LEU A N 1
ATOM 2901 C CA . LEU A 1 349 ? -21.928 3.884 17.502 1.00 94.12 349 LEU A CA 1
ATOM 2902 C C . LEU A 1 349 ? -21.130 5.005 16.825 1.00 94.12 349 LEU A C 1
ATOM 2904 O O . LEU A 1 349 ? -21.427 6.184 17.018 1.00 94.12 349 LEU A O 1
ATOM 2908 N N . PHE A 1 350 ? -20.187 4.628 15.963 1.00 96.38 350 PHE A N 1
ATOM 2909 C CA . PHE A 1 350 ? -19.397 5.550 15.160 1.00 96.38 350 PHE A CA 1
ATOM 2910 C C . PHE A 1 350 ? -20.278 6.457 14.292 1.00 96.38 350 PHE A C 1
ATOM 2912 O O . PHE A 1 350 ? -20.101 7.670 14.295 1.00 96.38 350 PHE A O 1
ATOM 2919 N N . SER A 1 351 ? -21.272 5.892 13.601 1.00 96.25 351 SER A N 1
ATOM 2920 C CA . SER A 1 351 ? -22.201 6.636 12.743 1.00 96.25 351 SER A CA 1
ATOM 2921 C C . SER A 1 351 ? -22.956 7.729 13.502 1.00 96.25 351 SER A C 1
ATOM 2923 O O . SER A 1 351 ? -23.160 8.817 12.964 1.00 96.25 351 SER A O 1
ATOM 2925 N N . LYS A 1 352 ? -23.382 7.456 14.743 1.00 94.94 352 LYS A N 1
ATOM 2926 C CA . LYS A 1 352 ? -24.094 8.436 15.581 1.00 94.94 352 LYS A CA 1
ATOM 2927 C C . LYS A 1 352 ? -23.188 9.604 15.955 1.00 94.94 352 LYS A C 1
ATOM 2929 O O . LYS A 1 352 ? -23.574 10.758 15.782 1.00 94.94 352 LYS A O 1
ATOM 2934 N N . HIS A 1 353 ? -21.975 9.308 16.418 1.00 95.25 353 HIS A N 1
ATOM 2935 C CA . HIS A 1 353 ? -21.000 10.336 16.787 1.00 95.25 353 HIS A CA 1
ATOM 2936 C C . HIS A 1 353 ? -20.518 11.135 15.571 1.00 95.25 353 HIS A C 1
ATOM 2938 O O . HIS A 1 353 ? -20.419 12.357 15.646 1.00 95.25 353 HIS A O 1
ATOM 2944 N N . LEU A 1 354 ? -20.324 10.484 14.420 1.00 95.69 354 LEU A N 1
ATOM 2945 C CA . LEU A 1 354 ? -19.974 11.155 13.169 1.00 95.69 354 LEU A CA 1
ATOM 2946 C C . LEU A 1 354 ? -21.041 12.177 12.749 1.00 95.69 354 LEU A C 1
ATOM 2948 O O . LEU A 1 354 ? -20.702 13.298 12.366 1.00 95.69 354 LEU A O 1
ATOM 2952 N N . GLN A 1 355 ? -22.325 11.816 12.841 1.00 94.38 355 GLN A N 1
ATOM 2953 C CA . GLN A 1 355 ? -23.413 12.740 12.518 1.00 94.38 355 GLN A CA 1
ATOM 2954 C C . GLN A 1 355 ? -23.447 13.930 13.488 1.00 94.38 355 GLN A C 1
ATOM 2956 O O . GLN A 1 355 ? -23.571 15.071 13.046 1.00 94.38 355 GLN A O 1
ATOM 2961 N N . ASN A 1 356 ? -23.278 13.676 14.791 1.00 93.62 356 ASN A N 1
ATOM 2962 C CA . ASN A 1 356 ? -23.256 14.723 15.815 1.00 93.62 356 ASN A CA 1
ATOM 2963 C C . ASN A 1 356 ? -22.125 15.732 15.574 1.00 93.62 356 ASN A C 1
ATOM 2965 O O . ASN A 1 356 ? -22.361 16.941 15.593 1.00 93.62 356 ASN A O 1
ATOM 2969 N N . GLU A 1 357 ? -20.910 15.253 15.299 1.00 92.38 357 GLU A N 1
ATOM 2970 C CA . GLU A 1 357 ? -19.771 16.124 14.998 1.00 92.38 357 GLU A CA 1
ATOM 2971 C C . GLU A 1 357 ? -19.975 16.907 13.702 1.00 92.38 357 GLU A C 1
ATOM 2973 O O . GLU A 1 357 ? -19.683 18.103 13.647 1.00 92.38 357 GLU A O 1
ATOM 2978 N N . MET A 1 358 ? -20.544 16.277 12.670 1.00 91.81 358 MET A N 1
ATOM 2979 C CA 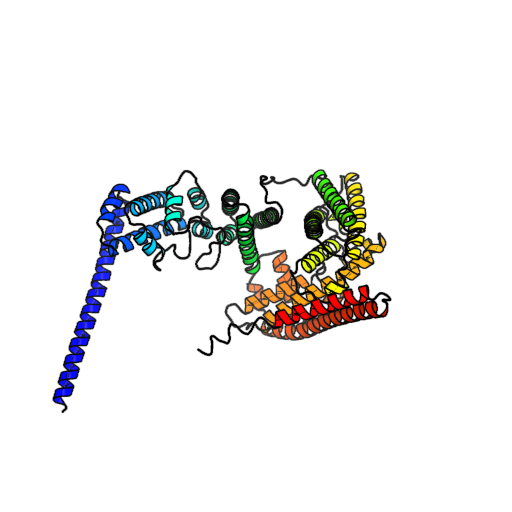. MET A 1 358 ? -20.874 16.973 11.428 1.00 91.81 358 MET A CA 1
ATOM 2980 C C . MET A 1 358 ? -21.889 18.103 11.664 1.00 91.81 358 MET A C 1
ATOM 2982 O O . MET A 1 358 ? -21.718 19.203 11.134 1.00 91.81 358 MET A O 1
ATOM 2986 N N . ASP A 1 359 ? -22.910 17.875 12.491 1.00 90.56 359 ASP A N 1
ATOM 2987 C CA . ASP A 1 359 ? -23.901 18.894 12.848 1.00 90.56 359 ASP A CA 1
ATOM 2988 C C . ASP A 1 359 ? -23.293 20.047 13.662 1.00 90.56 359 ASP A C 1
ATOM 2990 O O . ASP A 1 359 ? -23.708 21.197 13.497 1.00 90.56 359 ASP A O 1
ATOM 2994 N N . LEU A 1 360 ? -22.298 19.775 14.513 1.00 89.69 360 LEU A N 1
ATOM 2995 C CA . LEU A 1 360 ? -21.553 20.811 15.237 1.00 89.69 360 LEU A CA 1
ATOM 2996 C C . LEU A 1 360 ? -20.691 21.653 14.291 1.00 89.69 360 LEU A C 1
ATOM 2998 O O . LEU A 1 360 ? -20.735 22.880 14.358 1.00 89.69 360 LEU A O 1
ATOM 3002 N N . ILE A 1 361 ? -19.976 21.016 13.363 1.00 88.75 361 ILE A N 1
ATOM 3003 C CA . ILE A 1 361 ? -19.145 21.705 12.363 1.00 88.75 361 ILE A CA 1
ATOM 3004 C C . ILE A 1 361 ? -20.002 22.592 11.451 1.00 88.75 361 ILE A C 1
ATOM 3006 O O . ILE A 1 361 ? -19.602 23.699 11.099 1.00 88.75 361 ILE A O 1
ATOM 3010 N N . LEU A 1 362 ? -21.203 22.140 11.080 1.00 85.50 362 LEU A N 1
ATOM 3011 C CA . LEU A 1 362 ? -22.136 22.944 10.284 1.00 85.50 362 LEU A CA 1
ATOM 3012 C C . LEU A 1 362 ? -22.649 24.180 11.039 1.00 85.50 362 LEU A C 1
ATOM 3014 O O . LEU A 1 362 ? -22.966 25.183 10.401 1.00 85.50 362 LEU A O 1
ATOM 3018 N N . LYS A 1 363 ? -22.742 24.114 12.374 1.00 84.81 363 LYS A N 1
ATOM 3019 C CA . LYS A 1 363 ? -23.147 25.242 13.229 1.00 84.81 363 LYS A CA 1
ATOM 3020 C C . LYS A 1 363 ? -22.003 26.228 13.467 1.00 84.81 363 LYS A C 1
ATOM 3022 O O . LYS A 1 363 ? -22.265 27.424 13.559 1.00 84.81 363 LYS A O 1
ATOM 3027 N N . ASP A 1 364 ? -20.763 25.746 13.533 1.00 75.44 364 ASP A N 1
ATOM 3028 C CA . ASP A 1 364 ? -19.559 26.562 13.707 1.00 75.44 364 ASP A CA 1
ATOM 3029 C C . ASP A 1 364 ? -18.669 26.543 12.451 1.00 75.44 364 ASP A C 1
ATOM 3031 O O . ASP A 1 364 ? -17.588 25.952 12.406 1.00 75.44 364 ASP A O 1
ATOM 3035 N N . ALA A 1 365 ? -19.124 27.241 11.407 1.00 60.88 365 ALA A N 1
ATOM 3036 C CA . ALA A 1 365 ? -18.427 27.341 10.121 1.00 60.88 365 ALA A CA 1
ATOM 3037 C C . ALA A 1 365 ? -17.085 28.114 10.178 1.00 60.88 365 ALA A C 1
ATOM 3039 O O . ALA A 1 365 ? -16.454 28.313 9.139 1.00 60.88 365 ALA A O 1
ATOM 3040 N N . SER A 1 366 ? -16.653 28.574 11.360 1.00 57.16 366 SER A N 1
ATOM 3041 C CA . SER A 1 366 ? -15.403 29.319 11.556 1.00 57.16 366 SER A CA 1
ATOM 3042 C C . SER A 1 366 ? -14.190 28.419 11.849 1.00 57.16 366 SER A C 1
ATOM 3044 O O . SER A 1 366 ? -13.043 28.855 11.710 1.00 57.16 366 SER A O 1
ATOM 3046 N N . GLY A 1 367 ? -14.426 27.155 12.221 1.00 61.56 367 GLY A N 1
ATOM 3047 C CA . GLY A 1 367 ? -13.386 26.199 12.594 1.00 61.56 367 GLY A CA 1
ATOM 3048 C C . GLY A 1 367 ? -12.566 25.681 11.407 1.00 61.56 367 GLY A C 1
ATOM 3049 O O . GLY A 1 367 ? -13.099 25.281 10.372 1.00 61.56 367 GLY A O 1
ATOM 3050 N N . ASN A 1 368 ? -11.239 25.620 11.564 1.00 72.19 368 ASN A N 1
ATOM 3051 C CA . ASN A 1 368 ? -10.370 24.973 10.580 1.00 72.19 368 ASN A CA 1
ATOM 3052 C C . ASN A 1 368 ? -10.502 23.440 10.666 1.00 72.19 368 ASN A C 1
ATOM 3054 O O . ASN A 1 368 ? -9.791 22.791 11.434 1.00 72.19 368 ASN A O 1
ATOM 3058 N N . ILE A 1 369 ? -11.372 22.867 9.831 1.00 78.12 369 ILE A N 1
ATOM 3059 C CA . ILE A 1 369 ? -11.650 21.420 9.773 1.00 78.12 369 ILE A CA 1
ATOM 3060 C C . ILE A 1 369 ? -10.434 20.553 9.402 1.00 78.12 369 ILE A C 1
ATOM 3062 O O . ILE A 1 369 ? -10.401 19.361 9.697 1.00 78.12 369 ILE A O 1
ATOM 3066 N N . THR A 1 370 ? -9.403 21.154 8.797 1.00 75.88 370 THR A N 1
ATOM 3067 C CA . THR A 1 370 ? -8.179 20.453 8.371 1.00 75.88 370 THR A CA 1
ATOM 3068 C C . THR A 1 370 ? -7.083 20.431 9.435 1.00 75.88 370 THR A C 1
ATOM 3070 O O . THR A 1 370 ? -6.038 19.811 9.229 1.00 75.88 370 THR A O 1
ATOM 3073 N N . ARG A 1 371 ? -7.286 21.096 10.579 1.00 79.94 371 ARG A N 1
ATOM 3074 C CA . ARG A 1 371 ? -6.293 21.129 11.653 1.00 79.94 371 ARG A CA 1
ATOM 3075 C C . ARG A 1 371 ? -6.245 19.778 12.363 1.00 79.94 371 ARG A C 1
ATOM 3077 O O . ARG A 1 371 ? -7.210 19.388 13.007 1.00 79.94 371 ARG A O 1
ATOM 3084 N N . LEU A 1 372 ? -5.099 19.110 12.279 1.00 78.25 372 LEU A N 1
ATOM 3085 C CA . LEU A 1 372 ? -4.810 17.928 13.083 1.00 78.25 372 LEU A CA 1
ATOM 3086 C C . LEU A 1 372 ? -4.408 18.328 14.506 1.00 78.25 372 LEU A C 1
ATOM 3088 O O . LEU A 1 372 ? -3.797 19.380 14.728 1.00 78.25 372 LEU A O 1
ATOM 3092 N N . GLN A 1 373 ? -4.731 17.463 15.457 1.00 74.62 373 GLN A N 1
ATOM 3093 C CA . GLN A 1 373 ? -4.277 17.574 16.836 1.00 74.62 373 GLN A CA 1
ATOM 3094 C C . GLN A 1 373 ? -2.784 17.242 16.960 1.00 74.62 373 GLN A C 1
ATOM 3096 O O . GLN A 1 373 ? -2.249 16.434 16.206 1.00 74.62 373 GLN A O 1
ATOM 3101 N N . THR A 1 374 ? -2.101 17.869 17.918 1.00 78.44 374 THR A N 1
ATOM 3102 C CA . THR A 1 374 ? -0.663 17.649 18.178 1.00 78.44 374 THR A CA 1
ATOM 3103 C C . THR A 1 374 ? -0.396 16.655 19.307 1.00 78.44 374 THR A C 1
ATOM 3105 O O . THR A 1 374 ? 0.758 16.417 19.655 1.00 78.44 374 THR A O 1
ATOM 3108 N N . GLU A 1 375 ? -1.446 16.127 19.928 1.00 85.00 375 GLU A N 1
ATOM 3109 C CA . GLU A 1 375 ? -1.343 15.211 21.060 1.00 85.00 375 GLU A CA 1
ATOM 3110 C C . GLU A 1 375 ? -0.931 13.802 20.619 1.00 85.00 375 GLU A C 1
ATOM 3112 O O . GLU A 1 375 ? -1.036 13.434 19.446 1.00 85.00 375 GLU A O 1
ATOM 3117 N N . SER A 1 376 ? -0.432 13.007 21.567 1.00 85.56 376 SER A N 1
ATOM 3118 C CA . SER A 1 376 ? -0.116 11.608 21.303 1.00 85.56 376 SER A CA 1
ATOM 3119 C C . SER A 1 376 ? -1.388 10.785 21.112 1.00 85.56 376 SER A C 1
ATOM 3121 O O . SER A 1 376 ? -2.454 11.102 21.640 1.00 85.56 376 SER A O 1
ATOM 3123 N N . HIS A 1 377 ? -1.245 9.683 20.382 1.00 86.06 377 HIS A N 1
ATOM 3124 C CA . HIS A 1 377 ? -2.342 8.775 20.091 1.00 86.06 377 HIS A CA 1
ATOM 3125 C C . HIS A 1 377 ? -3.018 8.230 21.366 1.00 86.06 377 HIS A C 1
ATOM 3127 O O . HIS A 1 377 ? -4.235 8.302 21.479 1.00 86.06 377 HIS A O 1
ATOM 3133 N N . ASP A 1 378 ? -2.251 7.816 22.380 1.00 87.25 378 ASP A N 1
ATOM 3134 C CA . ASP A 1 378 ? -2.806 7.329 23.657 1.00 87.25 378 ASP A CA 1
ATOM 3135 C C . ASP A 1 378 ? -3.652 8.382 24.403 1.00 87.25 378 ASP A C 1
ATOM 3137 O O . ASP A 1 378 ? -4.649 8.048 25.050 1.00 87.25 378 ASP A O 1
ATOM 3141 N N . VAL A 1 379 ? -3.277 9.665 24.313 1.00 89.50 379 VAL A N 1
ATOM 3142 C CA . VAL A 1 379 ? -4.041 10.768 24.923 1.00 89.50 379 VAL A CA 1
ATOM 3143 C C . VAL A 1 379 ? -5.357 10.970 24.179 1.00 89.50 379 VAL A C 1
ATOM 3145 O O . VAL A 1 379 ? -6.401 11.110 24.813 1.00 89.50 379 VAL A O 1
ATOM 3148 N N . VAL A 1 380 ? -5.315 10.920 22.847 1.00 90.69 380 VAL A N 1
ATOM 3149 C CA . VAL A 1 380 ? -6.500 10.977 21.985 1.00 90.69 380 VAL A CA 1
ATOM 3150 C C . VAL A 1 380 ? -7.471 9.836 22.300 1.00 90.69 380 VAL A C 1
ATOM 3152 O O . VAL A 1 380 ? -8.650 10.095 22.533 1.00 90.69 380 VAL A O 1
ATOM 3155 N N . ILE A 1 381 ? -6.977 8.597 22.404 1.00 91.25 381 ILE A N 1
ATOM 3156 C CA . ILE A 1 381 ? -7.792 7.431 22.782 1.00 91.25 381 ILE A CA 1
ATOM 3157 C C . ILE A 1 381 ? -8.471 7.670 24.132 1.00 91.25 381 ILE A C 1
ATOM 3159 O O . ILE A 1 381 ? -9.675 7.470 24.269 1.00 91.25 381 ILE A O 1
ATOM 3163 N N . SER A 1 382 ? -7.704 8.129 25.125 1.00 92.44 382 SER A N 1
ATOM 3164 C CA . SER A 1 382 ? -8.216 8.350 26.481 1.00 92.44 382 SER A CA 1
ATOM 3165 C C . SER A 1 382 ? -9.361 9.365 26.501 1.00 92.44 382 SER A C 1
ATOM 3167 O O . SER A 1 382 ? -10.360 9.133 27.174 1.00 92.44 382 SER A O 1
ATOM 3169 N N . LYS A 1 383 ? -9.260 10.445 25.715 1.00 93.00 383 LYS A N 1
ATOM 3170 C CA . LYS A 1 383 ? -10.331 11.444 25.572 1.00 93.00 383 LYS A CA 1
ATOM 3171 C C . LYS A 1 383 ? -11.589 10.861 24.938 1.00 93.00 383 LYS A C 1
ATOM 3173 O O . LYS A 1 383 ? -12.688 11.102 25.428 1.00 93.00 383 LYS A O 1
ATOM 3178 N N . ILE A 1 384 ? -11.436 10.084 23.866 1.00 93.44 384 ILE A N 1
ATOM 3179 C CA . ILE A 1 384 ? -12.573 9.466 23.171 1.00 93.44 384 ILE A CA 1
ATOM 3180 C C . ILE A 1 384 ? -13.291 8.486 24.099 1.00 93.44 384 ILE A C 1
ATOM 3182 O O . ILE A 1 384 ? -14.515 8.511 24.179 1.00 93.44 384 ILE A O 1
ATOM 3186 N N . VAL A 1 385 ? -12.545 7.663 24.837 1.00 94.44 385 VAL A N 1
ATOM 3187 C CA . VAL A 1 385 ? -13.109 6.697 25.792 1.00 94.44 385 VAL A CA 1
ATOM 3188 C C . VAL A 1 385 ? -13.757 7.390 26.994 1.00 94.44 385 VAL A C 1
ATOM 3190 O O . VAL A 1 385 ? -14.762 6.902 27.507 1.00 94.44 385 VAL A O 1
ATOM 3193 N N . GLU A 1 386 ? -13.228 8.529 27.443 1.00 93.94 386 GLU A N 1
ATOM 3194 C CA . GLU A 1 386 ? -13.856 9.334 28.498 1.00 93.94 386 GLU A CA 1
ATOM 3195 C C . GLU A 1 386 ? -15.221 9.888 28.053 1.00 93.94 386 GLU A C 1
ATOM 3197 O O . GLU A 1 386 ? -16.173 9.883 28.834 1.00 93.94 386 GLU A O 1
ATOM 3202 N N . ILE A 1 387 ? -15.332 10.316 26.790 1.00 90.81 387 ILE A N 1
ATOM 3203 C CA . ILE A 1 387 ? -16.584 10.806 26.194 1.00 90.81 387 ILE A CA 1
ATOM 3204 C C . ILE A 1 387 ? -17.564 9.653 25.939 1.00 90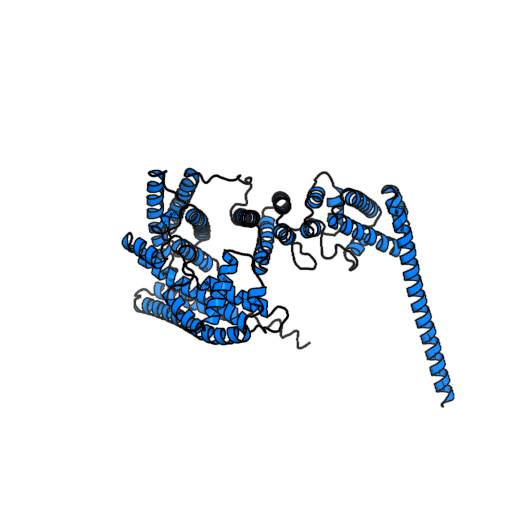.81 387 ILE A C 1
ATOM 3206 O O . ILE A 1 387 ? -18.753 9.767 26.238 1.00 90.81 387 ILE A O 1
ATOM 3210 N N . GLU A 1 388 ? -17.075 8.551 25.373 1.00 94.06 388 GLU A N 1
ATOM 3211 C CA . GLU A 1 388 ? -17.869 7.386 24.993 1.00 94.06 388 GLU A CA 1
ATOM 3212 C C . GLU A 1 388 ? -17.145 6.082 25.383 1.00 94.06 388 GLU A C 1
ATOM 3214 O O . GLU A 1 388 ? -16.378 5.514 24.593 1.00 94.06 388 GLU A O 1
ATOM 3219 N N . PRO A 1 389 ? -17.426 5.547 26.588 1.00 94.00 389 PRO A N 1
ATOM 3220 C CA . PRO A 1 389 ? -16.783 4.336 27.091 1.00 94.00 389 PRO A CA 1
ATOM 3221 C C . PRO A 1 389 ? -17.023 3.092 26.228 1.00 94.00 389 PRO A C 1
ATOM 3223 O O . PRO A 1 389 ? -16.243 2.141 26.286 1.00 94.00 389 PRO A O 1
ATOM 3226 N N . LEU A 1 390 ? -18.083 3.068 25.409 1.00 92.06 390 LEU A N 1
ATOM 3227 C CA . LEU A 1 390 ? -18.386 1.934 24.529 1.00 92.06 390 LEU A CA 1
ATOM 3228 C C . LEU A 1 390 ? -17.357 1.737 23.402 1.00 92.06 390 LEU A C 1
ATOM 3230 O O . LEU A 1 390 ? -17.298 0.642 22.829 1.00 92.06 390 LEU A O 1
ATOM 3234 N N . PHE A 1 391 ? -16.527 2.744 23.106 1.00 94.31 391 PHE A N 1
ATOM 3235 C CA . PHE A 1 391 ? -15.404 2.590 22.182 1.00 94.31 391 PHE A CA 1
ATOM 3236 C C . PHE A 1 391 ? -14.228 1.809 22.779 1.00 94.31 391 PHE A C 1
ATOM 3238 O O . PHE A 1 391 ? -13.368 1.368 22.020 1.00 94.31 391 PHE A O 1
ATOM 3245 N N . GLN A 1 392 ? -14.190 1.557 24.093 1.00 93.31 392 GLN A N 1
ATOM 3246 C CA . GLN A 1 392 ? -13.112 0.768 24.702 1.00 93.31 392 GLN A CA 1
ATOM 3247 C C . GLN A 1 392 ? -12.976 -0.617 24.047 1.00 93.31 392 GLN A C 1
ATOM 3249 O O . GLN A 1 392 ? -11.873 -1.020 23.687 1.00 93.31 392 GLN A O 1
ATOM 3254 N N . ASP A 1 393 ? -14.103 -1.295 23.793 1.00 89.69 393 ASP A N 1
ATOM 3255 C CA . ASP A 1 393 ? -14.122 -2.598 23.114 1.00 89.69 393 ASP A CA 1
ATOM 3256 C C . ASP A 1 393 ? -13.484 -2.529 21.713 1.00 89.69 393 ASP A C 1
ATOM 3258 O O . ASP A 1 393 ? -12.795 -3.460 21.303 1.00 89.69 393 ASP A O 1
ATOM 3262 N N . LEU A 1 394 ? -13.723 -1.436 20.973 1.00 92.50 394 LEU A N 1
ATOM 3263 C CA . LEU A 1 394 ? -13.144 -1.216 19.645 1.00 92.50 394 LEU A CA 1
ATOM 3264 C C . LEU A 1 394 ? -11.630 -1.028 19.735 1.00 92.50 394 LEU A C 1
ATOM 3266 O O . LEU A 1 394 ? -10.901 -1.611 18.939 1.00 92.50 394 LEU A O 1
ATOM 3270 N N . TYR A 1 395 ? -11.160 -0.218 20.683 1.00 92.75 395 TYR A N 1
ATOM 3271 C CA . TYR A 1 395 ? -9.732 0.029 20.871 1.00 92.75 395 TYR A CA 1
ATOM 3272 C C . TYR A 1 395 ? -8.979 -1.231 21.295 1.00 92.75 395 TYR A C 1
ATOM 3274 O O . TYR A 1 395 ? -7.867 -1.462 20.820 1.00 92.75 395 TYR A O 1
ATOM 3282 N N . ASP A 1 396 ? -9.582 -2.059 22.148 1.00 89.06 396 ASP A N 1
ATOM 3283 C CA . ASP A 1 396 ? -8.997 -3.332 22.569 1.00 89.06 396 ASP A CA 1
ATOM 3284 C C . ASP A 1 396 ? -8.892 -4.313 21.393 1.00 89.06 396 ASP A C 1
ATOM 3286 O O . ASP A 1 396 ? -7.815 -4.868 21.147 1.00 89.06 396 ASP A O 1
ATOM 3290 N N . ASP A 1 397 ? -9.975 -4.455 20.619 1.00 87.19 397 ASP A N 1
ATOM 3291 C CA . ASP A 1 397 ? -10.023 -5.271 19.402 1.00 87.19 397 ASP A CA 1
ATOM 3292 C C . ASP A 1 397 ? -8.987 -4.787 18.369 1.00 87.19 397 ASP A C 1
ATOM 3294 O O . ASP A 1 397 ? -8.164 -5.563 17.869 1.00 87.19 397 ASP A O 1
ATOM 3298 N N . TYR A 1 398 ? -8.989 -3.483 18.080 1.00 91.06 398 TYR A N 1
ATOM 3299 C CA . TYR A 1 398 ? -8.050 -2.837 17.168 1.00 91.06 398 TYR A CA 1
ATOM 3300 C C . TYR A 1 398 ? -6.606 -3.087 17.588 1.00 91.06 398 TYR A C 1
ATOM 3302 O O . TYR A 1 398 ? -5.795 -3.525 16.774 1.00 91.06 398 TYR A O 1
ATOM 3310 N N . LYS A 1 399 ? -6.279 -2.848 18.863 1.00 91.00 399 LYS A N 1
ATOM 3311 C CA . LYS A 1 399 ? -4.926 -3.000 19.399 1.00 91.00 399 LYS A CA 1
ATOM 3312 C C . LYS A 1 399 ? -4.396 -4.413 19.200 1.00 91.00 399 LYS A C 1
ATOM 3314 O O . LYS A 1 399 ? -3.238 -4.558 18.812 1.00 91.00 399 LYS A O 1
ATOM 3319 N N . GLU A 1 400 ? -5.206 -5.439 19.461 1.00 88.31 400 GLU A N 1
ATOM 3320 C CA . GLU A 1 400 ? -4.786 -6.833 19.293 1.00 88.31 400 GLU A CA 1
ATOM 3321 C C . GLU A 1 400 ? -4.511 -7.172 17.822 1.00 88.31 400 GLU A C 1
ATOM 3323 O O . GLU A 1 400 ? -3.434 -7.684 17.503 1.00 88.31 400 GLU A O 1
ATOM 3328 N N . MET A 1 401 ? -5.441 -6.837 16.925 1.00 88.00 401 MET A N 1
ATOM 3329 C CA . MET A 1 401 ? -5.321 -7.156 15.497 1.00 88.00 401 MET A CA 1
ATOM 3330 C C . MET A 1 401 ? -4.205 -6.377 14.817 1.00 88.00 401 MET A C 1
ATOM 3332 O O . MET A 1 401 ? -3.400 -6.934 14.072 1.00 88.00 401 MET A O 1
ATOM 3336 N N . ARG A 1 402 ? -4.136 -5.079 15.093 1.00 91.06 402 ARG A N 1
ATOM 3337 C CA . ARG A 1 402 ? -3.117 -4.202 14.545 1.00 91.06 402 ARG A CA 1
ATOM 3338 C C . ARG A 1 402 ? -1.723 -4.637 14.979 1.00 91.06 402 ARG A C 1
ATOM 3340 O O . ARG A 1 402 ? -0.843 -4.763 14.130 1.00 91.06 402 ARG A O 1
ATOM 3347 N N . ASP A 1 403 ? -1.514 -4.860 16.279 1.00 92.44 403 ASP A N 1
ATOM 3348 C CA . ASP A 1 403 ? -0.201 -5.278 16.771 1.00 92.44 403 ASP A CA 1
ATOM 3349 C C . ASP A 1 403 ? 0.205 -6.610 16.134 1.00 92.44 403 ASP A C 1
ATOM 3351 O O . ASP A 1 403 ? 1.350 -6.759 15.716 1.00 92.44 403 ASP A O 1
ATOM 3355 N N . PHE A 1 404 ? -0.730 -7.556 16.008 1.00 90.75 404 PHE A N 1
ATOM 3356 C CA . PHE A 1 404 ? -0.480 -8.830 15.344 1.00 90.75 404 PHE A CA 1
ATOM 3357 C C . PHE A 1 404 ? -0.061 -8.650 13.876 1.00 90.75 404 PHE A C 1
ATOM 3359 O O . PHE A 1 404 ? 1.012 -9.115 13.494 1.00 90.75 404 PHE A O 1
ATOM 3366 N N . ARG A 1 405 ? -0.835 -7.897 13.087 1.00 88.19 405 ARG A N 1
ATOM 3367 C CA . ARG A 1 405 ? -0.567 -7.658 11.659 1.00 88.19 405 ARG A CA 1
ATOM 3368 C C . ARG A 1 405 ? 0.759 -6.936 11.422 1.00 88.19 405 ARG A C 1
ATOM 3370 O O . ARG A 1 405 ? 1.536 -7.326 10.554 1.00 88.19 405 ARG A O 1
ATOM 3377 N N . SER A 1 406 ? 1.059 -5.907 12.213 1.00 92.25 406 SER A N 1
ATOM 3378 C CA . SER A 1 406 ? 2.348 -5.212 12.121 1.00 92.25 406 SER A CA 1
ATOM 3379 C C . SER A 1 406 ? 3.515 -6.118 12.503 1.00 92.25 406 SER A C 1
ATOM 3381 O O . SER A 1 406 ? 4.563 -6.049 11.867 1.00 92.25 406 SER A O 1
ATOM 3383 N N . LEU A 1 407 ? 3.349 -7.000 13.494 1.00 94.69 407 LEU A N 1
ATOM 3384 C CA . LEU A 1 407 ? 4.378 -7.976 13.853 1.00 94.69 407 LEU A CA 1
ATOM 3385 C C . LEU A 1 407 ? 4.622 -9.010 12.746 1.00 94.69 407 LEU A C 1
ATOM 3387 O O . LEU A 1 407 ? 5.775 -9.387 12.557 1.00 94.69 407 LEU A O 1
ATOM 3391 N N . GLU A 1 408 ? 3.595 -9.451 12.015 1.00 91.31 408 GLU A N 1
ATOM 3392 C CA . GLU A 1 408 ? 3.761 -10.355 10.864 1.00 91.31 408 GLU A CA 1
ATOM 3393 C C . GLU A 1 408 ? 4.565 -9.688 9.749 1.00 91.31 408 GLU A C 1
ATOM 3395 O O . GLU A 1 408 ? 5.594 -10.215 9.331 1.00 91.31 408 GLU A O 1
ATOM 3400 N N . ILE A 1 409 ? 4.185 -8.466 9.367 1.00 91.00 409 ILE A N 1
ATOM 3401 C CA . ILE A 1 409 ? 4.914 -7.708 8.342 1.00 91.00 409 ILE A CA 1
ATOM 3402 C C . ILE A 1 409 ? 6.362 -7.463 8.781 1.00 91.00 409 ILE A C 1
ATOM 3404 O O . ILE A 1 409 ? 7.295 -7.641 7.995 1.00 91.00 409 ILE A O 1
ATOM 3408 N N . ILE A 1 410 ? 6.577 -7.083 10.044 1.00 94.94 410 ILE A N 1
ATOM 3409 C CA . ILE A 1 410 ? 7.919 -6.920 10.607 1.00 94.94 410 ILE A CA 1
ATOM 3410 C C . ILE A 1 410 ? 8.701 -8.238 10.530 1.00 94.94 410 ILE A C 1
ATOM 3412 O O . ILE A 1 410 ? 9.872 -8.220 10.154 1.00 94.94 410 ILE A O 1
ATOM 3416 N N . ASN A 1 411 ? 8.083 -9.369 10.870 1.00 95.19 411 ASN A N 1
ATOM 3417 C CA . ASN A 1 411 ? 8.726 -10.680 10.853 1.00 95.19 411 ASN A CA 1
ATOM 3418 C C . ASN A 1 411 ? 9.212 -11.068 9.450 1.00 95.19 411 ASN A C 1
ATOM 3420 O O . ASN A 1 411 ? 10.357 -11.500 9.301 1.00 95.19 411 ASN A O 1
ATOM 3424 N N . ASP A 1 412 ? 8.393 -10.840 8.426 1.00 92.88 412 ASP A N 1
ATOM 3425 C CA . ASP A 1 412 ? 8.752 -11.130 7.035 1.00 92.88 412 ASP A CA 1
ATOM 3426 C C . ASP A 1 412 ? 9.923 -10.261 6.567 1.00 92.88 412 ASP A C 1
ATOM 3428 O O . ASP A 1 412 ? 10.883 -10.746 5.969 1.00 92.88 412 ASP A O 1
ATOM 3432 N N . HIS A 1 413 ? 9.917 -8.974 6.920 1.00 94.75 413 HIS A N 1
ATOM 3433 C CA . HIS A 1 413 ? 11.003 -8.066 6.551 1.00 94.75 413 HIS A CA 1
ATOM 3434 C C . HIS A 1 413 ? 12.289 -8.334 7.339 1.00 94.75 413 HIS A C 1
ATOM 3436 O O . HIS A 1 413 ? 13.384 -8.155 6.806 1.00 94.75 413 HIS A O 1
ATOM 3442 N N . ILE A 1 414 ? 12.197 -8.836 8.574 1.00 95.19 414 ILE A N 1
ATOM 3443 C CA . ILE A 1 414 ? 13.363 -9.381 9.279 1.00 95.19 414 ILE A CA 1
ATOM 3444 C C . ILE A 1 414 ? 13.909 -10.582 8.514 1.00 95.19 414 ILE A C 1
ATOM 3446 O O . ILE A 1 414 ? 15.117 -10.653 8.301 1.00 95.19 414 ILE A O 1
ATOM 3450 N N . HIS A 1 415 ? 13.048 -11.507 8.083 1.00 93.94 415 HIS A N 1
ATOM 3451 C CA . HIS A 1 415 ? 13.475 -12.669 7.313 1.00 93.94 415 HIS A CA 1
ATOM 3452 C C . HIS A 1 415 ? 14.217 -12.249 6.036 1.00 93.94 415 HIS A C 1
ATOM 3454 O O . HIS A 1 415 ? 15.369 -12.651 5.860 1.00 93.94 415 HIS A O 1
ATOM 3460 N N . TYR A 1 416 ? 13.636 -11.358 5.223 1.00 92.62 416 TYR A N 1
ATOM 3461 C CA . TYR A 1 416 ? 14.287 -10.819 4.022 1.00 92.62 416 TYR A CA 1
ATOM 3462 C C . TYR A 1 416 ? 15.633 -10.158 4.330 1.00 92.62 416 TYR A C 1
ATOM 3464 O O . TYR A 1 416 ? 16.633 -10.432 3.662 1.00 92.62 416 TYR A O 1
ATOM 3472 N N . ALA A 1 417 ? 15.698 -9.338 5.381 1.00 93.56 417 ALA A N 1
ATOM 3473 C CA . ALA A 1 417 ? 16.938 -8.696 5.792 1.00 93.56 417 ALA A CA 1
ATOM 3474 C C . ALA A 1 417 ? 18.010 -9.697 6.249 1.00 93.56 417 ALA A C 1
ATOM 3476 O O . ALA A 1 417 ? 19.194 -9.417 6.089 1.00 93.56 417 ALA A O 1
ATOM 3477 N N . LEU A 1 418 ? 17.633 -10.837 6.834 1.00 94.00 418 LEU A N 1
ATOM 3478 C CA . LEU A 1 418 ? 18.572 -11.827 7.367 1.00 94.00 418 LEU A CA 1
ATOM 3479 C C . LEU A 1 418 ? 19.108 -12.798 6.312 1.00 94.00 418 LEU A C 1
ATOM 3481 O O . LEU A 1 418 ? 20.268 -13.194 6.419 1.00 94.00 418 LEU A O 1
ATOM 3485 N N . ILE A 1 419 ? 18.293 -13.186 5.326 1.00 92.88 419 ILE A N 1
ATOM 3486 C CA . ILE A 1 419 ? 18.724 -14.090 4.243 1.00 92.88 419 ILE A CA 1
ATOM 3487 C C . ILE A 1 419 ? 19.567 -13.373 3.183 1.00 92.88 419 ILE A C 1
ATOM 3489 O O . ILE A 1 419 ? 20.322 -14.012 2.456 1.00 92.88 419 ILE A O 1
ATOM 3493 N N . THR A 1 420 ? 19.448 -12.048 3.096 1.00 92.31 420 THR A N 1
ATOM 3494 C CA . THR A 1 420 ? 20.138 -11.250 2.083 1.00 92.31 420 THR A CA 1
ATOM 3495 C C . THR A 1 420 ? 21.610 -11.046 2.438 1.00 92.31 420 THR A C 1
ATOM 3497 O O . THR A 1 420 ? 21.948 -10.608 3.540 1.00 92.31 420 THR A O 1
ATOM 3500 N N . ASN A 1 421 ? 22.507 -11.291 1.484 1.00 88.75 421 ASN A N 1
ATOM 3501 C CA . ASN A 1 421 ? 23.929 -11.017 1.649 1.00 88.75 421 ASN A CA 1
ATOM 3502 C C . ASN A 1 421 ? 24.230 -9.529 1.381 1.00 88.75 421 ASN A C 1
ATOM 3504 O O . ASN A 1 421 ? 24.068 -9.068 0.252 1.00 88.75 421 ASN A O 1
ATOM 3508 N N . PRO A 1 422 ? 24.733 -8.758 2.364 1.00 84.88 422 PRO A N 1
ATOM 3509 C CA . PRO A 1 422 ? 24.968 -7.324 2.187 1.00 84.88 422 PRO A CA 1
ATOM 3510 C C . PRO A 1 422 ? 26.043 -6.994 1.140 1.00 84.88 422 PRO A C 1
ATOM 3512 O O . PRO A 1 422 ? 26.083 -5.863 0.660 1.00 84.88 422 PRO A O 1
ATOM 3515 N N . LYS A 1 423 ? 26.906 -7.958 0.783 1.00 83.94 423 LYS A N 1
ATOM 3516 C CA . LYS A 1 423 ? 28.001 -7.782 -0.188 1.00 83.94 423 LYS A CA 1
ATOM 3517 C C . LYS A 1 423 ? 27.564 -7.905 -1.651 1.00 83.94 423 LYS A C 1
ATOM 3519 O O . LYS A 1 423 ? 28.375 -7.655 -2.537 1.00 83.94 423 LYS A O 1
ATOM 3524 N N . GLU A 1 424 ? 26.333 -8.332 -1.908 1.00 84.94 424 GLU A N 1
ATOM 3525 C CA . GLU A 1 424 ? 25.788 -8.425 -3.264 1.00 84.94 424 GLU A CA 1
ATOM 3526 C C . GLU A 1 424 ? 25.358 -7.051 -3.784 1.00 84.94 424 GLU A C 1
ATOM 3528 O O . GLU A 1 424 ? 24.968 -6.185 -3.000 1.00 84.94 424 GLU A O 1
ATOM 3533 N N . GLU A 1 425 ? 25.382 -6.878 -5.111 1.00 71.19 425 GLU A N 1
ATOM 3534 C CA . GLU A 1 425 ? 25.133 -5.605 -5.812 1.00 71.19 425 GLU A CA 1
ATOM 3535 C C . GLU A 1 425 ? 23.874 -4.874 -5.314 1.00 71.19 425 GLU A C 1
ATOM 3537 O O . GLU A 1 425 ? 23.894 -3.662 -5.125 1.00 71.19 425 GLU A O 1
ATOM 3542 N N . ASN A 1 426 ? 22.804 -5.619 -5.014 1.00 80.56 426 ASN A N 1
ATOM 3543 C CA . ASN A 1 426 ? 21.549 -5.075 -4.485 1.00 80.56 426 ASN A CA 1
ATOM 3544 C C . ASN A 1 426 ? 21.237 -5.509 -3.044 1.00 80.56 426 ASN A C 1
ATOM 3546 O O . ASN A 1 426 ? 20.209 -5.114 -2.491 1.00 80.56 426 ASN A O 1
ATOM 3550 N N . GLY A 1 427 ? 22.102 -6.302 -2.408 1.00 82.62 427 GLY A N 1
ATOM 3551 C CA . GLY A 1 427 ? 21.803 -6.899 -1.106 1.00 82.62 427 GLY A CA 1
ATOM 3552 C C . GLY A 1 427 ? 21.677 -5.858 0.007 1.00 82.62 427 GLY A C 1
ATOM 3553 O O . GLY A 1 427 ? 20.737 -5.880 0.802 1.00 82.62 427 GLY A O 1
ATOM 3554 N N . SER A 1 428 ? 22.558 -4.858 0.000 1.00 81.69 428 SER A N 1
ATOM 3555 C CA . SER A 1 428 ? 22.469 -3.717 0.919 1.00 81.69 428 SER A CA 1
ATOM 3556 C C . SER A 1 428 ? 21.157 -2.935 0.763 1.00 81.69 428 SER A C 1
ATOM 3558 O O . SER A 1 428 ? 20.554 -2.533 1.757 1.00 81.69 428 SER A O 1
ATOM 3560 N N . LEU A 1 429 ? 20.660 -2.769 -0.468 1.00 82.38 429 LEU A N 1
ATOM 3561 C CA . LEU A 1 429 ? 19.408 -2.058 -0.735 1.00 82.38 429 LEU A CA 1
ATOM 3562 C C . LEU A 1 429 ? 18.196 -2.805 -0.169 1.00 82.38 429 LEU A C 1
ATOM 3564 O O . LEU A 1 429 ? 17.344 -2.185 0.464 1.00 82.38 429 LEU A O 1
ATOM 3568 N N . VAL A 1 430 ? 18.127 -4.124 -0.360 1.00 85.50 430 VAL A N 1
ATOM 3569 C CA . VAL A 1 430 ? 17.040 -4.963 0.176 1.00 85.50 430 VAL A CA 1
ATOM 3570 C C . VAL A 1 430 ? 16.994 -4.890 1.703 1.00 85.50 430 VAL A C 1
ATOM 3572 O O . VAL A 1 430 ? 15.918 -4.744 2.288 1.00 85.50 430 VAL A O 1
ATOM 3575 N N . ILE A 1 431 ? 18.156 -4.907 2.362 1.00 88.62 431 ILE A N 1
ATOM 3576 C CA . ILE A 1 431 ? 18.238 -4.786 3.823 1.00 88.62 431 ILE A CA 1
ATOM 3577 C C . ILE A 1 431 ? 17.757 -3.404 4.277 1.00 88.62 431 ILE A C 1
ATOM 3579 O O . ILE A 1 431 ? 16.934 -3.307 5.186 1.00 88.62 431 ILE A O 1
ATOM 3583 N N . LEU A 1 432 ? 18.196 -2.330 3.616 1.00 86.12 432 LEU A N 1
ATOM 3584 C CA . LEU A 1 432 ? 17.739 -0.972 3.926 1.00 86.12 432 LEU A CA 1
ATOM 3585 C C . LEU A 1 432 ? 16.225 -0.811 3.725 1.00 86.12 432 LEU A C 1
ATOM 3587 O O . LEU A 1 432 ? 15.565 -0.212 4.571 1.00 86.12 432 LEU A O 1
ATOM 3591 N N . ARG A 1 433 ? 15.656 -1.383 2.657 1.00 84.94 433 ARG A N 1
ATOM 3592 C CA . ARG A 1 433 ? 14.202 -1.391 2.411 1.00 84.94 433 ARG A CA 1
ATOM 3593 C C . ARG A 1 433 ? 13.451 -2.149 3.495 1.00 84.94 433 ARG A C 1
ATOM 3595 O O . ARG A 1 433 ? 12.439 -1.669 3.993 1.00 84.94 433 ARG A O 1
ATOM 3602 N N . SER A 1 434 ? 13.989 -3.284 3.919 1.00 90.94 434 SER A N 1
ATOM 3603 C CA . SER A 1 434 ? 13.415 -4.065 5.011 1.00 90.94 434 SER A CA 1
ATOM 3604 C C . SER A 1 434 ? 13.386 -3.265 6.316 1.00 90.94 434 SER A C 1
ATOM 3606 O O . SER A 1 434 ? 12.357 -3.205 6.984 1.00 90.94 434 SER A O 1
ATOM 3608 N N . LEU A 1 435 ? 14.475 -2.562 6.645 1.00 90.56 435 LEU A N 1
ATOM 3609 C CA . LEU A 1 435 ? 14.545 -1.679 7.816 1.00 90.56 435 LEU A CA 1
ATOM 3610 C C . LEU A 1 435 ? 13.560 -0.506 7.741 1.00 90.56 435 LEU A C 1
ATOM 3612 O O . LEU A 1 435 ? 13.027 -0.098 8.771 1.00 90.56 435 LEU A O 1
ATOM 3616 N N . GLN A 1 436 ? 13.308 0.027 6.544 1.00 87.06 436 GLN A N 1
ATOM 3617 C CA . GLN A 1 436 ? 12.311 1.080 6.334 1.00 87.06 436 GLN A CA 1
ATOM 3618 C C . GLN A 1 436 ? 10.903 0.590 6.649 1.00 87.06 436 GLN A C 1
ATOM 3620 O O . GLN A 1 436 ? 10.197 1.240 7.418 1.00 87.06 436 GLN A O 1
ATOM 3625 N N . VAL A 1 437 ? 10.516 -0.564 6.099 1.00 89.31 437 VAL A N 1
ATOM 3626 C CA . VAL A 1 437 ? 9.197 -1.153 6.358 1.00 89.31 437 VAL A CA 1
ATOM 3627 C C . VAL A 1 437 ? 9.043 -1.470 7.845 1.00 89.31 437 VAL A C 1
ATOM 3629 O O . VAL A 1 437 ? 8.042 -1.091 8.449 1.00 89.31 437 VAL A O 1
ATOM 3632 N N . ILE A 1 438 ? 10.071 -2.048 8.477 1.00 92.81 438 ILE A N 1
ATOM 3633 C CA . ILE A 1 438 ? 10.090 -2.259 9.933 1.00 92.81 438 ILE A CA 1
ATOM 3634 C C . ILE A 1 438 ? 9.858 -0.934 10.676 1.00 92.81 438 ILE A C 1
ATOM 3636 O O . ILE A 1 438 ? 9.044 -0.880 11.593 1.00 92.81 438 ILE A O 1
ATOM 3640 N N . GLY A 1 439 ? 10.536 0.146 10.279 1.00 90.88 439 GLY A N 1
ATOM 3641 C CA . GLY A 1 439 ? 10.377 1.465 10.891 1.00 90.88 439 GLY A CA 1
ATOM 3642 C C . GLY A 1 439 ? 8.964 2.039 10.776 1.00 90.88 439 GLY A C 1
ATOM 3643 O O . GLY A 1 439 ? 8.460 2.593 11.755 1.00 90.88 439 GLY A O 1
ATOM 3644 N N . GLU A 1 440 ? 8.313 1.885 9.623 1.00 88.88 440 GLU A N 1
ATOM 3645 C CA . GLU A 1 440 ? 6.928 2.328 9.411 1.00 88.88 440 GLU A CA 1
ATOM 3646 C C . GLU A 1 440 ? 5.944 1.536 10.284 1.00 88.88 440 GLU A C 1
ATOM 3648 O O . GLU A 1 440 ? 5.078 2.118 10.938 1.00 88.88 440 GLU A O 1
ATOM 3653 N N . HIS A 1 441 ? 6.130 0.220 10.398 1.00 91.38 441 HIS A N 1
ATOM 3654 C CA . HIS A 1 441 ? 5.292 -0.638 11.243 1.00 91.38 441 HIS A CA 1
ATOM 3655 C C . HIS A 1 441 ? 5.595 -0.533 12.745 1.00 91.38 441 HIS A C 1
ATOM 3657 O O . HIS A 1 441 ? 4.865 -1.095 13.553 1.00 91.38 441 HIS A O 1
ATOM 3663 N N . LEU A 1 442 ? 6.625 0.217 13.147 1.00 91.75 442 LEU A N 1
ATOM 3664 C CA . LEU A 1 442 ? 6.881 0.593 14.544 1.00 91.75 442 LEU A CA 1
ATOM 3665 C C . LEU A 1 442 ? 6.218 1.927 14.936 1.00 91.75 442 LEU A C 1
ATOM 3667 O O . LEU A 1 442 ? 6.367 2.373 16.077 1.00 91.75 442 LEU A O 1
ATOM 3671 N N . LYS A 1 443 ? 5.545 2.610 14.005 1.00 87.38 443 LYS A N 1
ATOM 3672 C CA . LYS A 1 443 ? 4.960 3.936 14.228 1.00 87.38 443 LYS A CA 1
ATOM 3673 C C . LYS A 1 443 ? 3.703 3.860 15.098 1.00 87.38 443 LYS A C 1
ATOM 3675 O O . LYS A 1 443 ? 2.912 2.931 14.991 1.00 87.38 443 LYS A O 1
ATOM 3680 N N . ASP A 1 444 ? 3.527 4.877 15.938 1.00 87.56 444 ASP A N 1
ATOM 3681 C CA . ASP A 1 444 ? 2.336 5.059 16.773 1.00 87.56 444 ASP A CA 1
ATOM 3682 C C . ASP A 1 444 ? 1.973 6.548 16.803 1.00 87.56 444 ASP A C 1
ATOM 3684 O O . ASP A 1 444 ? 2.314 7.284 17.731 1.00 87.56 444 ASP A O 1
ATOM 3688 N N . THR A 1 445 ? 1.421 7.033 15.693 1.00 84.31 445 THR A N 1
ATOM 3689 C CA . THR A 1 445 ? 0.947 8.419 15.548 1.00 84.31 445 THR A CA 1
ATOM 3690 C C . THR A 1 445 ? -0.549 8.433 15.300 1.00 84.31 445 THR A C 1
ATOM 3692 O O . THR A 1 445 ? -1.059 7.476 14.737 1.00 84.31 445 THR A O 1
ATOM 3695 N N . VAL A 1 446 ? -1.217 9.551 15.584 1.00 83.62 446 VAL A N 1
ATOM 3696 C CA . VAL A 1 446 ? -2.671 9.713 15.402 1.00 83.62 446 VAL A CA 1
ATOM 3697 C C . VAL A 1 446 ? -3.162 9.328 13.993 1.00 83.62 446 VAL A C 1
ATOM 3699 O O . VAL A 1 446 ? -4.195 8.693 13.869 1.00 83.62 446 VAL A O 1
ATOM 3702 N N . GLU A 1 447 ? -2.411 9.644 12.931 1.00 81.25 447 GLU A N 1
ATOM 3703 C CA . GLU A 1 447 ? -2.776 9.295 11.538 1.00 81.25 447 GLU A CA 1
ATOM 3704 C C . GLU A 1 447 ? -2.114 8.000 11.024 1.00 81.25 447 GLU A C 1
ATOM 3706 O O . GLU A 1 447 ? -2.247 7.634 9.857 1.00 81.25 447 GLU A O 1
ATOM 3711 N N . SER A 1 448 ? -1.292 7.339 11.840 1.00 81.88 448 SER A N 1
ATOM 3712 C CA . SER A 1 448 ? -0.625 6.079 11.470 1.00 81.88 448 SER A CA 1
ATOM 3713 C C . SER A 1 448 ? -0.300 5.277 12.731 1.00 81.88 448 SER A C 1
ATOM 3715 O O . SER A 1 448 ? 0.877 5.160 13.107 1.00 81.88 448 SER A O 1
ATOM 3717 N N . PRO A 1 449 ? -1.316 4.802 13.466 1.00 86.75 449 PRO A N 1
ATOM 3718 C CA . PRO A 1 449 ? -1.081 4.174 14.745 1.00 86.75 449 PRO A CA 1
ATOM 3719 C C . PRO A 1 449 ? -0.812 2.694 14.524 1.00 86.75 449 PRO A C 1
ATOM 3721 O O . PRO A 1 449 ? -1.651 1.910 14.924 1.00 86.75 449 PRO A O 1
ATOM 3724 N N . ASN A 1 450 ? 0.298 2.324 13.865 1.00 89.75 450 ASN A N 1
ATOM 3725 C CA . ASN A 1 450 ? 0.602 0.980 13.335 1.00 89.75 450 ASN A CA 1
ATOM 3726 C C . ASN A 1 450 ? 1.009 -0.060 14.393 1.00 89.75 450 ASN A C 1
ATOM 3728 O O . ASN A 1 450 ? 0.871 -1.256 14.146 1.00 89.75 450 ASN A O 1
ATOM 3732 N N . LEU A 1 451 ? 1.470 0.350 15.573 1.00 91.75 451 LEU A N 1
ATOM 3733 C CA . LEU A 1 451 ? 1.819 -0.560 16.666 1.00 91.75 451 LEU A CA 1
ATOM 3734 C C . LEU A 1 451 ? 1.610 0.119 18.016 1.00 91.75 451 LEU A C 1
ATOM 3736 O O . LEU A 1 451 ? 1.906 1.300 18.145 1.00 91.75 451 LEU A O 1
ATOM 3740 N N . SER A 1 452 ? 1.154 -0.609 19.039 1.00 90.00 452 SER A N 1
ATOM 3741 C CA . SER A 1 452 ? 0.979 -0.008 20.368 1.00 90.00 452 SER A CA 1
ATOM 3742 C C . SER A 1 452 ? 2.302 0.470 20.957 1.00 90.00 452 SER A C 1
ATOM 3744 O O . SER A 1 452 ? 3.322 -0.218 20.843 1.00 90.00 452 SER A O 1
ATOM 3746 N N . GLY A 1 453 ? 2.270 1.591 21.686 1.00 87.81 453 GLY A N 1
ATOM 3747 C CA . GLY A 1 453 ? 3.418 2.098 22.438 1.00 87.81 453 GLY A CA 1
ATOM 3748 C C . GLY A 1 453 ? 4.107 1.033 23.301 1.00 87.81 453 GLY A C 1
ATOM 3749 O O . GLY A 1 453 ? 5.330 0.909 23.251 1.00 87.81 453 GLY A O 1
ATOM 3750 N N . ALA A 1 454 ? 3.337 0.190 23.999 1.00 87.19 454 ALA A N 1
ATOM 3751 C CA . ALA A 1 454 ? 3.870 -0.887 24.839 1.00 87.19 454 ALA A CA 1
ATOM 3752 C C . ALA A 1 454 ? 4.611 -1.975 24.035 1.00 87.19 454 ALA A C 1
ATOM 3754 O O . ALA A 1 454 ? 5.715 -2.390 24.404 1.00 87.19 454 ALA A O 1
ATOM 3755 N N . THR A 1 455 ? 4.033 -2.440 22.920 1.00 91.00 455 THR A N 1
ATOM 3756 C CA . THR A 1 455 ? 4.686 -3.430 22.049 1.00 91.00 455 THR A CA 1
ATOM 3757 C C . THR A 1 455 ? 5.911 -2.821 21.368 1.00 91.00 455 THR A C 1
ATOM 3759 O O . THR A 1 455 ? 6.975 -3.445 21.336 1.00 91.00 455 THR A O 1
ATOM 3762 N N . ARG A 1 456 ? 5.802 -1.572 20.902 1.00 91.81 456 ARG A N 1
ATOM 3763 C CA . ARG A 1 456 ? 6.900 -0.799 20.316 1.00 91.81 456 ARG A CA 1
ATOM 3764 C C . ARG A 1 456 ? 8.074 -0.666 21.278 1.00 91.81 456 ARG A C 1
ATOM 3766 O O . ARG A 1 456 ? 9.201 -0.946 20.883 1.00 91.81 456 ARG A O 1
ATOM 3773 N N . GLU A 1 457 ? 7.845 -0.271 22.528 1.00 90.75 457 GLU A N 1
ATOM 3774 C CA . GLU A 1 457 ? 8.911 -0.163 23.533 1.00 90.75 457 GLU A CA 1
ATOM 3775 C C . GLU A 1 457 ? 9.621 -1.498 23.747 1.00 90.75 457 GLU A C 1
ATOM 3777 O O . GLU A 1 457 ? 10.851 -1.562 23.687 1.00 90.75 457 GLU A O 1
ATOM 3782 N N . ARG A 1 458 ? 8.857 -2.584 23.914 1.00 90.38 458 ARG A N 1
ATOM 3783 C CA . ARG A 1 458 ? 9.414 -3.929 24.096 1.00 90.38 458 ARG A CA 1
ATOM 3784 C C . ARG A 1 458 ? 10.272 -4.369 22.908 1.00 90.38 458 ARG A C 1
ATOM 3786 O O . ARG A 1 458 ? 11.336 -4.954 23.110 1.00 90.38 458 ARG A O 1
ATOM 3793 N N . LEU A 1 459 ? 9.839 -4.064 21.686 1.00 92.19 459 LEU A N 1
ATOM 3794 C CA . LEU A 1 459 ? 10.599 -4.315 20.462 1.00 92.19 459 LEU A CA 1
ATOM 3795 C C . LEU A 1 459 ? 11.874 -3.468 20.401 1.00 92.19 459 LEU A C 1
ATOM 3797 O O . LEU A 1 459 ? 12.967 -4.009 20.219 1.00 92.19 459 LEU A O 1
ATOM 3801 N N . LEU A 1 460 ? 11.763 -2.154 20.609 1.00 90.44 460 LEU A N 1
ATOM 3802 C CA . LEU A 1 460 ? 12.897 -1.233 20.551 1.00 90.44 460 LEU A CA 1
ATOM 3803 C C . LEU A 1 460 ? 13.974 -1.594 21.578 1.00 90.44 460 LEU A C 1
ATOM 3805 O O . LEU A 1 460 ? 15.156 -1.524 21.248 1.00 90.44 460 LEU A O 1
ATOM 3809 N N . LEU A 1 461 ? 13.604 -2.048 22.780 1.00 90.31 461 LEU A N 1
ATOM 3810 C CA . LEU A 1 461 ? 14.555 -2.485 23.810 1.00 90.31 461 LEU A CA 1
ATOM 3811 C C . LEU A 1 461 ? 15.499 -3.604 23.343 1.00 90.31 461 LEU A C 1
ATOM 3813 O O . LEU A 1 461 ? 16.631 -3.669 23.820 1.00 90.31 461 LEU A O 1
ATOM 3817 N N . SER A 1 462 ? 15.076 -4.441 22.392 1.00 89.88 462 SER A N 1
ATOM 3818 C CA . SER A 1 462 ? 15.900 -5.533 21.856 1.00 89.88 462 SER A CA 1
ATOM 3819 C C . SER A 1 462 ? 16.935 -5.094 20.810 1.00 89.88 462 SER A C 1
ATOM 3821 O O . SER A 1 462 ? 17.869 -5.841 20.516 1.00 89.88 462 SER A O 1
ATOM 3823 N N . LEU A 1 463 ? 16.810 -3.871 20.285 1.00 91.25 463 LEU A N 1
ATOM 3824 C CA . LEU A 1 463 ? 17.737 -3.282 19.318 1.00 91.25 463 LEU A CA 1
ATOM 3825 C C . LEU A 1 463 ? 18.817 -2.457 20.017 1.00 91.25 463 LEU A C 1
ATOM 3827 O O . LEU A 1 463 ? 18.550 -1.803 21.030 1.00 91.25 463 LEU A O 1
ATOM 3831 N N . SER A 1 464 ? 20.019 -2.393 19.439 1.00 91.31 464 SER A N 1
ATOM 3832 C CA . SER A 1 464 ? 21.022 -1.424 19.886 1.00 91.31 464 SER A CA 1
ATOM 3833 C C . SER A 1 464 ? 20.597 0.008 19.548 1.00 91.31 464 SER A C 1
ATOM 3835 O O . SER A 1 464 ? 19.826 0.243 18.616 1.00 91.31 464 SER A O 1
ATOM 3837 N N . ARG A 1 465 ? 21.134 0.991 20.282 1.00 89.06 465 ARG A N 1
ATOM 3838 C CA . ARG A 1 465 ? 20.874 2.418 20.025 1.00 89.06 465 ARG A CA 1
ATOM 3839 C C . ARG A 1 465 ? 21.152 2.804 18.567 1.00 89.06 465 ARG A C 1
ATOM 3841 O O . ARG A 1 465 ? 20.332 3.483 17.964 1.00 89.06 465 ARG A O 1
ATOM 3848 N N . ASN A 1 466 ? 22.253 2.308 17.999 1.00 88.00 466 ASN A N 1
ATOM 3849 C CA . ASN A 1 466 ? 22.628 2.581 16.612 1.00 88.00 466 ASN A CA 1
ATOM 3850 C C . ASN A 1 466 ? 21.559 2.080 15.626 1.00 88.00 466 ASN A C 1
ATOM 3852 O O . ASN A 1 466 ? 21.104 2.825 14.766 1.00 88.00 466 ASN A O 1
ATOM 3856 N N . THR A 1 467 ? 21.092 0.841 15.793 1.00 90.12 467 THR A N 1
ATOM 3857 C CA . THR A 1 467 ? 20.074 0.259 14.905 1.00 90.12 467 THR A CA 1
ATOM 3858 C C . THR A 1 467 ? 18.727 0.973 15.033 1.00 90.12 467 THR A C 1
ATOM 3860 O O . THR A 1 467 ? 18.062 1.204 14.025 1.00 90.12 467 THR A O 1
ATOM 3863 N N . ARG A 1 468 ? 18.342 1.409 16.243 1.00 90.81 468 ARG A N 1
ATOM 3864 C CA . ARG A 1 468 ? 17.135 2.237 16.445 1.00 90.81 468 ARG A CA 1
ATOM 3865 C C . ARG A 1 468 ? 17.228 3.571 15.702 1.00 90.81 468 ARG A C 1
ATOM 3867 O O . ARG A 1 468 ? 16.261 3.977 15.059 1.00 90.81 468 ARG A O 1
ATOM 3874 N N . GLU A 1 469 ? 18.376 4.244 15.786 1.00 87.56 469 GLU A N 1
ATOM 3875 C CA . GLU A 1 469 ? 18.615 5.518 15.100 1.00 87.56 469 GLU A CA 1
ATOM 3876 C C . GLU A 1 469 ? 18.575 5.342 13.576 1.00 87.56 469 GLU A C 1
ATOM 3878 O O . GLU A 1 469 ? 17.950 6.147 12.890 1.00 87.56 469 GLU A O 1
ATOM 3883 N N . VAL A 1 470 ? 19.163 4.261 13.050 1.00 87.50 470 VAL A N 1
ATOM 3884 C CA . VAL A 1 470 ? 19.112 3.932 11.617 1.00 87.50 470 VAL A CA 1
ATOM 3885 C C . VAL A 1 470 ? 17.680 3.674 11.151 1.00 87.50 470 VAL A C 1
ATOM 3887 O O . VAL A 1 470 ? 17.254 4.296 10.184 1.00 87.50 470 VAL A O 1
ATOM 3890 N N . ILE A 1 471 ? 16.913 2.825 11.842 1.00 89.00 471 ILE A N 1
ATOM 3891 C CA . ILE A 1 471 ? 15.512 2.535 11.481 1.00 89.00 471 ILE A CA 1
ATOM 3892 C C . ILE A 1 471 ? 14.666 3.814 11.495 1.00 89.00 471 ILE A C 1
ATOM 3894 O O . ILE A 1 471 ? 13.913 4.068 10.557 1.00 89.00 471 ILE A O 1
ATOM 3898 N N . THR A 1 472 ? 14.825 4.646 12.528 1.00 85.19 472 THR A N 1
ATOM 3899 C CA . THR A 1 472 ? 14.090 5.915 12.661 1.00 85.19 472 THR A CA 1
ATOM 3900 C C . THR A 1 472 ? 14.419 6.867 11.514 1.00 85.19 472 THR A C 1
ATOM 3902 O O . THR A 1 472 ? 13.511 7.371 10.860 1.00 85.19 472 THR A O 1
ATOM 3905 N N . LYS A 1 473 ? 15.711 7.059 11.212 1.00 82.88 473 LYS A N 1
ATOM 3906 C CA . LYS A 1 473 ? 16.154 7.900 10.092 1.00 82.88 473 LYS A CA 1
ATOM 3907 C C . LYS A 1 473 ? 15.629 7.373 8.760 1.00 82.88 473 LYS A C 1
ATOM 3909 O O . LYS A 1 473 ? 15.051 8.133 7.994 1.00 82.88 473 LYS A O 1
ATOM 3914 N N . LEU A 1 474 ? 15.801 6.076 8.495 1.00 82.12 474 LEU A N 1
ATOM 3915 C CA . LEU A 1 474 ? 15.367 5.429 7.255 1.00 82.12 474 LEU A CA 1
ATOM 3916 C C . LEU A 1 474 ? 13.860 5.570 7.020 1.00 82.12 474 LEU A C 1
ATOM 3918 O O . LEU A 1 474 ? 13.459 5.831 5.887 1.00 82.12 474 LEU A O 1
ATOM 3922 N N . ARG A 1 475 ? 13.053 5.447 8.078 1.00 82.69 475 ARG A N 1
ATOM 3923 C CA . ARG A 1 475 ? 11.616 5.738 8.048 1.00 82.69 475 ARG A CA 1
ATOM 3924 C C . ARG A 1 475 ? 11.354 7.209 7.703 1.00 82.69 475 ARG A C 1
ATOM 3926 O O . ARG A 1 475 ? 10.638 7.490 6.747 1.00 82.69 475 ARG A O 1
ATOM 3933 N N . ASP A 1 476 ? 11.955 8.143 8.442 1.00 71.06 476 ASP A N 1
ATOM 3934 C CA . ASP A 1 476 ? 11.666 9.581 8.308 1.00 71.06 476 ASP A CA 1
ATOM 3935 C C . ASP A 1 476 ? 12.108 10.161 6.953 1.00 71.06 476 ASP A C 1
ATOM 3937 O O . ASP A 1 476 ? 11.472 11.082 6.422 1.00 71.06 476 ASP A O 1
ATOM 3941 N N . PHE A 1 477 ? 13.142 9.577 6.340 1.00 69.31 477 PHE A N 1
ATOM 3942 C CA . PHE A 1 477 ? 13.570 9.922 4.985 1.00 69.31 477 PHE A CA 1
ATOM 3943 C C . PHE A 1 477 ? 12.449 9.744 3.949 1.00 69.31 477 PHE A C 1
ATOM 3945 O O . PHE A 1 477 ? 12.359 10.555 3.035 1.00 69.31 477 PHE A O 1
ATOM 3952 N N . LEU A 1 478 ? 11.548 8.766 4.096 1.00 50.88 478 LEU A N 1
ATOM 3953 C CA . LEU A 1 478 ? 10.416 8.594 3.171 1.00 50.88 478 LEU A CA 1
ATOM 3954 C C . LEU A 1 478 ? 9.323 9.651 3.365 1.00 50.88 478 LEU A C 1
ATOM 3956 O O . LEU A 1 478 ? 8.636 10.007 2.410 1.00 50.88 478 LEU A O 1
ATOM 3960 N N . SER A 1 479 ? 9.177 10.178 4.582 1.00 47.50 479 SER A N 1
ATOM 3961 C CA . SER A 1 479 ? 8.134 11.156 4.896 1.00 47.50 479 SER A CA 1
ATOM 3962 C C . SER A 1 479 ? 8.462 12.591 4.474 1.00 47.50 479 SER A C 1
ATOM 3964 O O . SER A 1 479 ? 7.529 13.350 4.213 1.00 47.50 479 SER A O 1
ATOM 3966 N N . HIS A 1 480 ? 9.744 12.989 4.391 1.00 45.91 480 HIS A N 1
ATOM 3967 C CA . HIS A 1 480 ? 10.070 14.421 4.302 1.00 45.91 480 HIS A CA 1
ATOM 3968 C C . HIS A 1 480 ? 11.187 14.873 3.330 1.00 45.91 480 HIS A C 1
ATOM 3970 O O . HIS A 1 480 ? 11.163 16.058 2.994 1.00 45.91 480 HIS A O 1
ATOM 3976 N N . GLN A 1 481 ? 12.116 14.044 2.810 1.00 40.84 481 GLN A N 1
ATOM 3977 C CA . GLN A 1 481 ? 13.195 14.512 1.894 1.00 40.84 481 GLN A CA 1
ATOM 3978 C C . GLN A 1 481 ? 13.759 13.421 0.950 1.00 40.84 481 GLN A C 1
ATOM 3980 O O . GLN A 1 481 ? 13.577 12.232 1.155 1.00 40.84 481 GLN A O 1
ATOM 3985 N N . SER A 1 482 ? 14.459 13.815 -0.124 1.00 44.75 482 SER A N 1
ATOM 3986 C CA . SER A 1 482 ? 15.198 12.880 -0.998 1.00 44.75 482 SER A CA 1
ATOM 3987 C C . SER A 1 482 ? 16.373 12.225 -0.264 1.00 44.75 482 SER A C 1
ATOM 3989 O O . SER A 1 482 ? 17.084 12.922 0.453 1.00 44.75 482 SER A O 1
ATOM 3991 N N . LEU A 1 483 ? 16.596 10.921 -0.490 1.00 51.00 483 LEU A N 1
ATOM 3992 C CA . LEU A 1 483 ? 17.733 10.172 0.061 1.00 51.00 483 LEU A CA 1
ATOM 3993 C C . LEU A 1 483 ? 19.065 10.866 -0.259 1.00 51.00 483 LEU A C 1
ATOM 3995 O O . LEU A 1 483 ? 19.454 10.959 -1.424 1.00 51.00 483 LEU A O 1
ATOM 3999 N N . ASP A 1 484 ? 19.780 11.279 0.781 1.00 56.31 484 ASP A N 1
ATOM 4000 C CA . ASP A 1 484 ? 21.207 11.560 0.710 1.00 56.31 484 ASP A CA 1
ATOM 4001 C C . ASP A 1 484 ? 21.964 10.252 0.977 1.00 56.31 484 ASP A C 1
ATOM 4003 O O . ASP A 1 484 ? 22.167 9.843 2.123 1.00 56.31 484 ASP A O 1
ATOM 4007 N N . TRP A 1 485 ? 22.329 9.551 -0.101 1.00 56.12 485 TRP A N 1
ATOM 4008 C CA . TRP A 1 485 ? 23.026 8.261 -0.035 1.00 56.12 485 TRP A CA 1
ATOM 4009 C C . TRP A 1 485 ? 24.362 8.337 0.715 1.00 56.12 485 TRP A C 1
ATOM 4011 O O . TRP A 1 485 ? 24.785 7.333 1.289 1.00 56.12 485 TRP A O 1
ATOM 4021 N N . SER A 1 486 ? 24.972 9.524 0.810 1.00 57.59 486 SER A N 1
ATOM 4022 C CA . SER A 1 486 ? 26.223 9.722 1.549 1.00 57.59 486 SER A CA 1
ATOM 4023 C C . SER A 1 486 ? 26.078 9.460 3.058 1.00 57.59 486 SER A C 1
ATOM 4025 O O . SER A 1 486 ? 27.033 9.056 3.720 1.00 57.59 486 SER A O 1
ATOM 4027 N N . GLN A 1 487 ? 24.867 9.599 3.616 1.00 55.53 487 GLN A N 1
ATOM 4028 C CA . GLN A 1 487 ? 24.582 9.295 5.027 1.00 55.53 487 GLN A CA 1
ATOM 4029 C C . GLN A 1 487 ? 24.357 7.798 5.288 1.00 55.53 487 GLN A C 1
ATOM 4031 O O . GLN A 1 487 ? 24.320 7.368 6.442 1.00 55.53 487 GLN A O 1
ATOM 4036 N N . ILE A 1 488 ? 24.194 7.010 4.222 1.00 60.41 488 ILE A N 1
ATOM 4037 C CA . ILE A 1 488 ? 23.890 5.575 4.253 1.00 60.41 488 ILE A CA 1
ATOM 4038 C C . ILE A 1 488 ? 25.140 4.736 3.925 1.00 60.41 488 ILE A C 1
ATOM 4040 O O . ILE A 1 488 ? 25.244 3.606 4.398 1.00 60.41 488 ILE A O 1
ATOM 4044 N N . GLU A 1 489 ? 26.125 5.296 3.210 1.00 58.19 489 GLU A N 1
ATOM 4045 C CA . GLU A 1 489 ? 27.382 4.619 2.827 1.00 58.19 489 GLU A CA 1
ATOM 4046 C C . GLU A 1 489 ? 28.217 4.100 4.012 1.00 58.19 489 GLU A C 1
ATOM 4048 O O . GLU A 1 489 ? 28.974 3.147 3.853 1.00 58.19 489 GLU A O 1
ATOM 4053 N N . ASN A 1 490 ? 28.049 4.663 5.213 1.00 67.88 490 ASN A N 1
ATOM 4054 C CA . ASN A 1 490 ? 28.810 4.277 6.410 1.00 67.88 490 ASN A CA 1
ATOM 4055 C C . ASN A 1 490 ? 28.031 3.391 7.398 1.00 67.88 490 ASN A C 1
ATOM 4057 O O . ASN A 1 490 ? 28.457 3.208 8.542 1.00 67.88 490 ASN A O 1
ATOM 4061 N N . ILE A 1 491 ? 26.871 2.859 7.005 1.00 78.62 491 ILE A N 1
ATOM 4062 C CA . ILE A 1 491 ? 26.082 1.991 7.880 1.00 78.62 491 ILE A CA 1
ATOM 4063 C C . ILE A 1 491 ? 26.697 0.586 7.916 1.00 78.62 491 ILE A C 1
ATOM 4065 O O . ILE A 1 491 ? 26.792 -0.099 6.901 1.00 78.62 491 ILE A O 1
ATOM 4069 N N . ASP A 1 492 ? 27.052 0.113 9.112 1.00 85.62 492 ASP A N 1
ATOM 4070 C CA . ASP A 1 492 ? 27.476 -1.274 9.326 1.00 85.62 492 ASP A CA 1
ATOM 4071 C C . ASP A 1 492 ? 26.268 -2.227 9.263 1.00 85.62 492 ASP A C 1
ATOM 4073 O O . ASP A 1 492 ? 25.636 -2.564 10.271 1.00 85.62 492 ASP A O 1
ATOM 4077 N N . ILE A 1 493 ? 25.940 -2.653 8.043 1.00 86.50 493 ILE A N 1
ATOM 4078 C CA . ILE A 1 493 ? 24.805 -3.535 7.757 1.00 86.50 493 ILE A CA 1
ATOM 4079 C C . ILE A 1 493 ? 24.969 -4.904 8.429 1.00 86.50 493 ILE A C 1
ATOM 4081 O O . ILE A 1 493 ? 23.988 -5.470 8.910 1.00 86.50 493 ILE A O 1
ATOM 4085 N N . THR A 1 494 ? 26.199 -5.415 8.545 1.00 86.50 494 THR A N 1
ATOM 4086 C CA . THR A 1 494 ? 26.454 -6.717 9.189 1.00 86.50 494 THR A CA 1
ATOM 4087 C C . THR A 1 494 ? 26.075 -6.661 10.668 1.00 86.50 494 THR A C 1
ATOM 4089 O O . THR A 1 494 ? 25.424 -7.566 11.200 1.00 86.50 494 THR A O 1
ATOM 4092 N N . ARG A 1 495 ? 26.431 -5.566 11.348 1.00 88.56 495 ARG A N 1
ATOM 4093 C CA . ARG A 1 495 ? 26.020 -5.329 12.734 1.00 88.56 495 ARG A CA 1
ATOM 4094 C C . ARG A 1 495 ? 24.508 -5.169 12.869 1.00 88.56 495 ARG A C 1
ATOM 4096 O O . ARG A 1 495 ? 23.943 -5.707 13.820 1.00 88.56 495 ARG A O 1
ATOM 4103 N N . ILE A 1 496 ? 23.851 -4.497 11.925 1.00 90.75 496 ILE A N 1
ATOM 4104 C CA . ILE A 1 496 ? 22.387 -4.385 11.926 1.00 90.75 496 ILE A CA 1
ATOM 4105 C C . ILE A 1 496 ? 21.728 -5.756 11.764 1.00 90.75 496 ILE A C 1
ATOM 4107 O O . ILE A 1 496 ? 20.823 -6.073 12.529 1.00 90.75 496 ILE A O 1
ATOM 4111 N N . GLN A 1 497 ? 22.195 -6.605 10.847 1.00 92.19 497 GLN A N 1
ATOM 4112 C CA . GLN A 1 497 ? 21.664 -7.964 10.694 1.00 92.19 497 GLN A CA 1
ATOM 4113 C C . GLN A 1 497 ? 21.814 -8.783 11.986 1.00 92.19 497 GLN A C 1
ATOM 4115 O O . GLN A 1 497 ? 20.903 -9.518 12.364 1.00 92.19 497 GLN A O 1
ATOM 4120 N N . ASN A 1 498 ? 22.922 -8.626 12.719 1.00 90.25 498 ASN A N 1
ATOM 4121 C CA . ASN A 1 498 ? 23.093 -9.271 14.026 1.00 90.25 498 ASN A CA 1
ATOM 4122 C C . ASN A 1 498 ? 22.066 -8.782 15.065 1.00 90.25 498 ASN A C 1
ATOM 4124 O O . ASN A 1 498 ? 21.534 -9.597 15.824 1.00 90.25 498 ASN A O 1
ATOM 4128 N N . ASP A 1 499 ? 21.766 -7.482 15.094 1.00 92.25 499 ASP A N 1
ATOM 4129 C CA . ASP A 1 499 ? 20.711 -6.925 15.948 1.00 92.25 499 ASP A CA 1
ATOM 4130 C C . ASP A 1 499 ? 19.319 -7.411 15.513 1.00 92.25 499 ASP A C 1
ATOM 4132 O O . ASP A 1 499 ? 18.506 -7.781 16.362 1.00 92.25 499 ASP A O 1
ATOM 4136 N N . LEU A 1 500 ? 19.065 -7.497 14.202 1.00 94.00 500 LEU A N 1
ATOM 4137 C CA . LEU A 1 500 ? 17.811 -8.004 13.646 1.00 94.00 500 LEU A CA 1
ATOM 4138 C C . LEU A 1 500 ? 17.548 -9.468 14.010 1.00 94.00 500 LEU A C 1
ATOM 4140 O O . LEU A 1 500 ? 16.393 -9.832 14.197 1.00 94.00 500 LEU A O 1
ATOM 4144 N N . ARG A 1 501 ? 18.580 -10.306 14.192 1.00 92.94 501 ARG A N 1
ATOM 4145 C CA . ARG A 1 501 ? 18.373 -11.676 14.705 1.00 92.94 501 ARG A CA 1
ATOM 4146 C C . ARG A 1 501 ? 17.767 -11.664 16.107 1.00 92.94 501 ARG A C 1
ATOM 4148 O O . ARG A 1 501 ? 16.825 -12.404 16.373 1.00 92.94 501 ARG A O 1
ATOM 4155 N N . LYS A 1 502 ? 18.277 -10.811 17.003 1.00 90.50 502 LYS A N 1
ATOM 4156 C CA . LYS A 1 502 ? 17.741 -10.675 18.372 1.00 90.50 502 LYS A CA 1
ATOM 4157 C C . LYS A 1 502 ? 16.332 -10.094 18.350 1.00 90.50 502 LYS A C 1
ATOM 4159 O O . LYS A 1 502 ? 15.450 -10.592 19.044 1.00 90.50 502 LYS A O 1
ATOM 4164 N N . PHE A 1 503 ? 16.127 -9.083 17.513 1.00 93.19 503 PHE A N 1
ATOM 4165 C CA . PHE A 1 503 ? 14.827 -8.472 17.273 1.00 93.19 503 PHE A CA 1
ATOM 4166 C C . PHE A 1 503 ? 13.797 -9.500 16.777 1.00 93.19 503 PHE A C 1
ATOM 4168 O O . PHE A 1 503 ? 12.709 -9.596 17.338 1.00 93.19 503 PHE A O 1
ATOM 4175 N N . GLY A 1 504 ? 14.176 -10.350 15.818 1.00 93.69 504 GLY A N 1
ATOM 4176 C CA . GLY A 1 504 ? 13.343 -11.424 15.271 1.00 93.69 504 GLY A CA 1
ATOM 4177 C C . GLY A 1 504 ? 12.894 -12.448 16.310 1.00 93.69 504 GLY A C 1
ATOM 4178 O O . GLY A 1 504 ? 11.735 -12.861 16.297 1.00 93.69 504 GLY A O 1
ATOM 4179 N N . VAL A 1 505 ? 13.754 -12.798 17.274 1.00 93.19 505 VAL A N 1
ATOM 4180 C CA . VAL A 1 505 ? 13.366 -13.671 18.399 1.00 93.19 505 VAL A CA 1
ATOM 4181 C C . VAL A 1 505 ? 12.261 -13.026 19.240 1.00 93.19 505 VAL A C 1
ATOM 4183 O O . VAL A 1 505 ? 11.297 -13.696 19.617 1.00 93.19 505 VAL A O 1
ATOM 4186 N N . VAL A 1 506 ? 12.362 -11.722 19.518 1.00 94.56 506 VAL A N 1
ATOM 4187 C CA . VAL A 1 506 ? 11.339 -10.997 20.288 1.00 94.56 506 VAL A CA 1
ATOM 4188 C C . VAL A 1 506 ? 10.032 -10.883 19.502 1.00 94.56 506 VAL A C 1
ATOM 4190 O O . VAL A 1 506 ? 8.974 -11.145 20.072 1.00 94.56 506 VAL A O 1
ATOM 4193 N N . VAL A 1 507 ? 10.092 -10.572 18.203 1.00 95.06 507 VAL A N 1
ATOM 4194 C CA . VAL A 1 507 ? 8.919 -10.524 17.309 1.00 95.06 507 VAL A CA 1
ATOM 4195 C C . VAL A 1 507 ? 8.211 -11.879 17.259 1.00 95.06 507 VAL A C 1
ATOM 4197 O O . VAL A 1 507 ? 7.011 -11.957 17.518 1.00 95.06 507 VAL A O 1
ATOM 4200 N N . THR A 1 508 ? 8.958 -12.964 17.043 1.00 93.19 508 THR A N 1
ATOM 4201 C CA . THR A 1 508 ? 8.419 -14.335 17.019 1.00 93.19 508 THR A CA 1
ATOM 4202 C C . THR A 1 508 ? 7.764 -14.706 18.353 1.00 93.19 508 THR A C 1
ATOM 4204 O O . THR A 1 508 ? 6.692 -15.318 18.388 1.00 93.19 508 THR A O 1
ATOM 4207 N N . CYS A 1 509 ? 8.379 -14.308 19.472 1.00 92.50 509 CYS A N 1
ATOM 4208 C CA . CYS A 1 509 ? 7.819 -14.512 20.806 1.00 92.50 509 CYS A CA 1
ATOM 4209 C C . CYS A 1 509 ? 6.489 -13.762 20.979 1.00 92.50 509 CYS A C 1
ATOM 4211 O O . CYS A 1 509 ? 5.517 -14.348 21.451 1.00 92.50 509 CYS A O 1
ATOM 4213 N N . LEU A 1 510 ? 6.408 -12.500 20.549 1.00 92.56 510 LEU A N 1
ATOM 4214 C CA . LEU A 1 510 ? 5.181 -11.700 20.614 1.00 92.56 510 LEU A CA 1
ATOM 4215 C C . LEU A 1 510 ? 4.061 -12.272 19.733 1.00 92.56 510 LEU A C 1
ATOM 4217 O O . LEU A 1 510 ? 2.933 -12.406 20.206 1.00 92.56 510 LEU A O 1
ATOM 4221 N N . LEU A 1 511 ? 4.376 -12.690 18.504 1.00 90.69 511 LEU A N 1
ATOM 4222 C CA . LEU A 1 511 ? 3.428 -13.376 17.618 1.00 90.69 511 LEU A CA 1
ATOM 4223 C C . LEU A 1 511 ? 2.882 -14.655 18.263 1.00 90.69 511 LEU A C 1
ATOM 4225 O O . LEU A 1 511 ? 1.674 -14.892 18.270 1.00 90.69 511 LEU A O 1
ATOM 4229 N N . SER A 1 512 ? 3.765 -15.455 18.863 1.00 87.94 512 SER A N 1
ATOM 4230 C CA . SER A 1 512 ? 3.385 -16.684 19.569 1.00 87.94 512 SER A CA 1
ATOM 4231 C C . SER A 1 512 ? 2.499 -16.392 20.784 1.00 87.94 512 SER A C 1
ATOM 4233 O O . SER A 1 512 ? 1.525 -17.104 21.024 1.00 87.94 512 SER A O 1
ATOM 4235 N N . GLN A 1 513 ? 2.791 -15.319 21.529 1.00 89.69 513 GLN A N 1
ATOM 4236 C CA . GLN A 1 513 ? 1.970 -14.864 22.654 1.00 89.69 513 GLN A CA 1
ATOM 4237 C C . GLN A 1 513 ? 0.565 -14.444 22.201 1.00 89.69 513 GLN A C 1
ATOM 4239 O O . GLN A 1 513 ? -0.411 -14.842 22.837 1.00 89.69 513 GLN A O 1
ATOM 4244 N N . SER A 1 514 ? 0.439 -13.698 21.100 1.00 87.56 514 SER A N 1
ATOM 4245 C CA . SER A 1 514 ? -0.866 -13.324 20.536 1.00 87.56 514 SER A CA 1
ATOM 4246 C C . SER A 1 514 ? -1.659 -14.546 20.067 1.00 87.56 514 SER A C 1
ATOM 4248 O O . SER A 1 514 ? -2.804 -14.715 20.478 1.00 87.56 514 SER A O 1
ATOM 4250 N N . LYS A 1 515 ? -1.030 -15.477 19.336 1.00 86.31 515 LYS A N 1
ATOM 4251 C CA . LYS A 1 515 ? -1.673 -16.742 18.929 1.00 86.31 515 LYS A CA 1
ATOM 4252 C C . LYS A 1 515 ? -2.153 -17.555 20.140 1.00 86.31 515 LYS A C 1
ATOM 4254 O O . LYS A 1 515 ? -3.280 -18.043 20.155 1.00 86.31 515 LYS A O 1
ATOM 4259 N N . ALA A 1 516 ? -1.341 -17.653 21.195 1.00 85.62 516 ALA A N 1
ATOM 4260 C CA . ALA A 1 516 ? -1.718 -18.350 22.426 1.00 85.62 516 ALA A CA 1
ATOM 4261 C C . ALA A 1 516 ? -2.884 -17.672 23.173 1.00 85.62 516 ALA A C 1
ATOM 4263 O O . ALA A 1 516 ? -3.716 -18.364 23.767 1.00 85.62 516 ALA A O 1
ATOM 4264 N N . ARG A 1 517 ? -2.966 -16.332 23.150 1.00 86.25 517 ARG A N 1
ATOM 4265 C CA . ARG A 1 517 ? -4.107 -15.587 23.708 1.00 86.25 517 ARG A CA 1
ATOM 4266 C C . ARG A 1 517 ? -5.392 -15.866 22.934 1.00 86.25 517 ARG A C 1
ATOM 4268 O O . ARG A 1 517 ? -6.384 -16.199 23.580 1.00 86.25 517 ARG A O 1
ATOM 4275 N N . ALA A 1 518 ? -5.348 -15.835 21.603 1.00 83.69 518 ALA A N 1
ATOM 4276 C CA . ALA A 1 518 ? -6.497 -16.150 20.754 1.00 83.69 518 ALA A CA 1
ATOM 4277 C C . ALA A 1 518 ? -7.013 -17.581 20.992 1.00 83.69 518 ALA A C 1
ATOM 4279 O O . ALA A 1 518 ? -8.201 -17.783 21.244 1.00 83.69 518 ALA A O 1
ATOM 4280 N N . ILE A 1 519 ? -6.112 -18.573 21.049 1.00 82.06 519 ILE A N 1
ATOM 4281 C CA . ILE A 1 519 ? -6.469 -19.963 21.392 1.00 82.06 519 ILE A CA 1
ATOM 4282 C C . ILE A 1 519 ? -7.150 -20.024 22.764 1.00 82.06 519 ILE A C 1
ATOM 4284 O O . ILE A 1 519 ? -8.201 -20.643 22.919 1.00 82.06 519 ILE A O 1
ATOM 4288 N N . ARG A 1 520 ? -6.581 -19.357 23.776 1.00 83.06 520 ARG A N 1
ATOM 4289 C CA . ARG A 1 520 ? -7.161 -19.325 25.125 1.00 83.06 520 ARG A CA 1
ATOM 4290 C C . ARG A 1 520 ? -8.543 -18.667 25.139 1.00 83.06 520 ARG A C 1
ATOM 4292 O O . ARG A 1 520 ? -9.408 -19.132 25.879 1.00 83.06 520 ARG A O 1
ATOM 4299 N N . ALA A 1 521 ? -8.749 -17.601 24.369 1.00 81.88 521 ALA A N 1
ATOM 4300 C CA . ALA A 1 521 ? -10.036 -16.919 24.259 1.00 81.88 521 ALA A CA 1
ATOM 4301 C C . ALA A 1 521 ? -11.099 -17.843 23.648 1.00 81.88 521 ALA A C 1
ATOM 4303 O O . ALA A 1 521 ? -12.169 -18.008 24.230 1.00 81.88 521 ALA A O 1
ATOM 4304 N N . HIS A 1 522 ? -10.766 -18.533 22.557 1.00 76.94 522 HIS A N 1
ATOM 4305 C CA . HIS A 1 522 ? -11.658 -19.510 21.936 1.00 76.94 522 HIS A CA 1
ATOM 4306 C C . HIS A 1 522 ? -11.982 -20.695 22.849 1.00 76.94 522 HIS A C 1
ATOM 4308 O O . HIS A 1 522 ? -13.147 -21.058 22.984 1.00 76.94 522 HIS A O 1
ATOM 4314 N N . LEU A 1 523 ? -10.992 -21.258 23.548 1.00 79.00 523 LEU A N 1
ATOM 4315 C CA . LEU A 1 523 ? -11.228 -22.349 24.502 1.00 79.00 523 LEU A CA 1
ATOM 4316 C C . LEU A 1 523 ? -12.141 -21.925 25.661 1.00 79.00 523 LEU A C 1
ATOM 4318 O O . LEU A 1 523 ? -12.978 -22.709 26.105 1.00 79.00 523 LEU A O 1
ATOM 4322 N N . LYS A 1 524 ? -12.016 -20.680 26.140 1.00 82.75 524 LYS A N 1
ATOM 4323 C CA . LYS A 1 524 ? -12.943 -20.121 27.134 1.00 82.75 524 LYS A CA 1
ATOM 4324 C C . LYS A 1 524 ? -14.356 -19.972 26.572 1.00 82.75 524 LYS A C 1
ATOM 4326 O O . LYS A 1 524 ? -15.309 -20.282 27.277 1.00 82.75 524 LYS A O 1
ATOM 4331 N N . GLU A 1 525 ? -14.495 -19.523 25.324 1.00 77.62 525 GLU A N 1
ATOM 4332 C CA . GLU A 1 525 ? -15.798 -19.399 24.659 1.00 77.62 525 GLU A CA 1
ATOM 4333 C C . GLU A 1 525 ? -16.491 -20.765 24.546 1.00 77.62 525 GLU A C 1
ATOM 4335 O O . GLU A 1 525 ? -17.658 -20.886 24.913 1.00 77.62 525 GLU A O 1
ATOM 4340 N N . VAL A 1 526 ? -15.746 -21.810 24.164 1.00 78.94 526 VAL A N 1
ATOM 4341 C CA . VAL A 1 526 ? -16.236 -23.200 24.149 1.00 78.94 526 VAL A CA 1
ATOM 4342 C C . VAL A 1 526 ? -16.647 -23.659 25.549 1.00 78.94 526 VAL A C 1
ATOM 4344 O O . VAL A 1 526 ? -17.743 -24.186 25.716 1.00 78.94 526 VAL A O 1
ATOM 4347 N N . GLY A 1 527 ? -15.812 -23.422 26.567 1.00 76.75 527 GLY A N 1
ATOM 4348 C CA . GLY A 1 527 ? -16.097 -23.831 27.948 1.00 76.75 527 GLY A CA 1
ATOM 4349 C C . GLY A 1 527 ? -17.321 -23.149 28.574 1.00 76.75 527 GLY A C 1
ATOM 4350 O O . GLY A 1 527 ? -17.945 -23.713 29.470 1.00 76.75 527 GLY A O 1
ATOM 4351 N N . CYS A 1 528 ? -17.685 -21.956 28.098 1.00 76.25 528 CYS A N 1
ATOM 4352 C CA . CYS A 1 528 ? -18.856 -21.207 28.561 1.00 76.25 528 CYS A CA 1
ATOM 4353 C C . CYS A 1 528 ? -20.124 -21.467 27.725 1.00 76.25 528 CYS A C 1
ATOM 4355 O O . CYS A 1 528 ? -21.211 -21.033 28.118 1.00 76.25 528 CYS A O 1
ATOM 4357 N N . CYS A 1 529 ? -20.015 -22.144 26.578 1.00 73.31 529 CYS A N 1
ATOM 4358 C CA . CYS A 1 529 ? -21.142 -22.371 25.680 1.00 73.31 529 CYS A CA 1
ATOM 4359 C C . CYS A 1 529 ? -22.025 -23.536 26.132 1.00 73.31 529 CYS A C 1
ATOM 4361 O O . CYS A 1 529 ? -21.557 -24.635 26.412 1.00 73.31 529 CYS A O 1
ATOM 4363 N N . LYS A 1 530 ? -23.341 -23.298 26.132 1.00 73.38 530 LYS A N 1
ATOM 4364 C CA . LYS A 1 530 ? -24.367 -24.331 26.363 1.00 73.38 530 LYS A CA 1
ATOM 4365 C C . LYS A 1 530 ? -25.006 -24.850 25.068 1.00 73.38 530 LYS A C 1
ATOM 4367 O O . LYS A 1 530 ? -25.787 -25.792 25.126 1.00 73.38 530 LYS A O 1
ATOM 4372 N N . SER A 1 531 ? -24.713 -24.220 23.927 1.00 75.19 531 SER A N 1
ATOM 4373 C CA . SER A 1 531 ? -25.267 -24.575 22.615 1.00 75.19 531 SER A CA 1
ATOM 4374 C C . SER A 1 531 ? -24.233 -25.309 21.768 1.00 75.19 531 SER A C 1
ATOM 4376 O O . SER A 1 531 ? -23.107 -24.835 21.610 1.00 75.19 531 SER A O 1
ATOM 4378 N N . LEU A 1 532 ? -24.645 -26.446 21.208 1.00 70.88 532 LEU A N 1
ATOM 4379 C CA . LEU A 1 532 ? -23.816 -27.284 20.347 1.00 70.88 532 LEU A CA 1
ATOM 4380 C C . LEU A 1 532 ? -23.522 -26.604 18.998 1.00 70.88 532 LEU A C 1
ATOM 4382 O O . LEU A 1 532 ? -22.423 -26.762 18.476 1.00 70.88 532 LEU A O 1
ATOM 4386 N N . ASP A 1 533 ? -24.440 -25.769 18.505 1.00 64.31 533 ASP A N 1
ATOM 4387 C CA . ASP A 1 533 ? -24.280 -25.017 17.252 1.00 64.31 533 ASP A CA 1
ATOM 4388 C C . ASP A 1 533 ? -23.176 -23.956 17.366 1.00 64.31 533 ASP A C 1
ATOM 4390 O O . ASP A 1 533 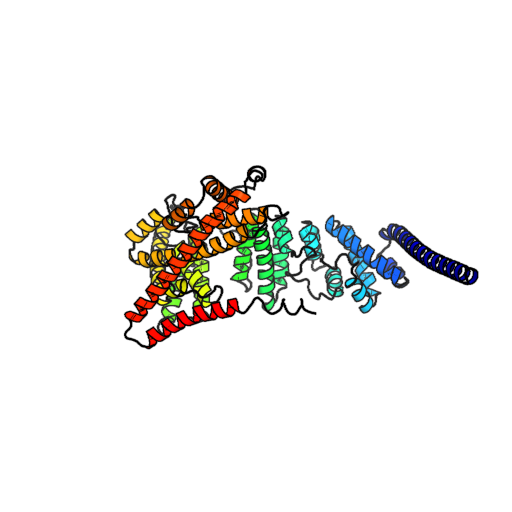? -22.361 -23.786 16.464 1.00 64.31 533 ASP A O 1
ATOM 4394 N N . ILE A 1 534 ? -23.090 -23.276 18.518 1.00 65.31 534 ILE A N 1
ATOM 4395 C CA . ILE A 1 534 ? -22.036 -22.281 18.778 1.00 65.31 534 ILE A CA 1
ATOM 4396 C C . ILE A 1 534 ? -20.674 -22.974 18.906 1.00 65.31 534 ILE A C 1
ATOM 4398 O O . ILE A 1 534 ? -19.664 -22.467 18.425 1.00 65.31 534 ILE A O 1
ATOM 4402 N N . ILE A 1 535 ? -20.642 -24.160 19.521 1.00 69.75 535 ILE A N 1
ATOM 4403 C CA . ILE A 1 535 ? -19.426 -24.973 19.619 1.00 69.75 535 ILE A CA 1
ATOM 4404 C C . ILE A 1 535 ? -18.978 -25.436 18.225 1.00 69.75 535 ILE A C 1
ATOM 4406 O O . ILE A 1 535 ? -17.791 -25.346 17.920 1.00 69.75 535 ILE A O 1
ATOM 4410 N N . GLN A 1 536 ? -19.903 -25.876 17.365 1.00 67.75 536 GLN A N 1
ATOM 4411 C CA . GLN A 1 536 ? -19.599 -26.255 15.981 1.00 67.75 536 GLN A CA 1
ATOM 4412 C C . GLN A 1 536 ? -19.080 -25.078 15.150 1.00 67.75 536 GLN A C 1
ATOM 4414 O O . GLN A 1 536 ? -18.102 -25.250 14.428 1.00 67.75 536 GLN A O 1
ATOM 4419 N N . ASP A 1 537 ? -19.657 -23.885 15.293 1.00 68.38 537 ASP A N 1
ATOM 4420 C CA . ASP A 1 537 ? -19.171 -22.676 14.618 1.00 68.38 537 ASP A CA 1
ATOM 4421 C C . ASP A 1 537 ? -17.752 -22.282 15.079 1.00 68.38 537 ASP A C 1
ATOM 4423 O O . ASP A 1 537 ? -16.880 -21.989 14.260 1.00 68.38 537 ASP A O 1
ATOM 4427 N N . ILE A 1 538 ? -17.466 -22.351 16.386 1.00 68.00 538 ILE A N 1
ATOM 4428 C CA . ILE A 1 538 ? -16.117 -22.084 16.916 1.00 68.00 538 ILE A CA 1
ATOM 4429 C C . ILE A 1 538 ? -15.110 -23.126 16.406 1.00 68.00 538 ILE A C 1
ATOM 4431 O O . ILE A 1 538 ? -14.016 -22.761 15.974 1.00 68.00 538 ILE A O 1
ATOM 4435 N N . ILE A 1 539 ? -15.469 -24.414 16.422 1.00 67.12 539 ILE A N 1
ATOM 4436 C CA . ILE A 1 539 ? -14.613 -25.491 15.903 1.00 67.12 539 ILE A CA 1
ATOM 4437 C C . ILE A 1 539 ? -14.394 -25.327 14.395 1.00 67.12 539 ILE A C 1
ATOM 4439 O O . ILE A 1 539 ? -13.265 -25.479 13.940 1.00 67.12 539 ILE A O 1
ATOM 4443 N N . GLY A 1 540 ? -15.423 -24.952 13.632 1.00 66.62 540 GLY A N 1
ATOM 4444 C CA . GLY A 1 540 ? -15.319 -24.669 12.201 1.00 66.62 540 GLY A CA 1
ATOM 4445 C C . GLY A 1 540 ? -14.356 -23.519 11.903 1.00 66.62 540 GLY A C 1
ATOM 4446 O O . GLY A 1 540 ? -13.513 -23.634 11.014 1.00 66.62 540 GLY A O 1
ATOM 4447 N N . ARG A 1 541 ? -14.394 -22.439 12.694 1.00 66.38 541 ARG A N 1
ATOM 4448 C CA . ARG A 1 541 ? -13.432 -21.325 12.593 1.00 66.38 541 ARG A CA 1
ATOM 4449 C C . ARG A 1 541 ? -11.996 -21.766 12.887 1.00 66.38 541 ARG A C 1
ATOM 4451 O O . ARG A 1 541 ? -11.075 -21.350 12.185 1.00 66.38 541 ARG A O 1
ATOM 4458 N N . ILE A 1 542 ? -11.812 -22.643 13.876 1.00 65.69 542 ILE A N 1
ATOM 4459 C CA . ILE A 1 542 ? -10.507 -23.225 14.202 1.00 65.69 542 ILE A CA 1
ATOM 4460 C C . ILE A 1 542 ? -10.009 -24.120 13.055 1.00 65.69 542 ILE A C 1
ATOM 4462 O O . ILE A 1 542 ? -8.895 -23.930 12.575 1.00 65.69 542 ILE A O 1
ATOM 4466 N N . ASP A 1 543 ? -10.838 -25.045 12.572 1.00 61.81 543 ASP A N 1
ATOM 4467 C CA . ASP A 1 543 ? -10.505 -25.996 11.503 1.00 61.81 543 ASP A CA 1
ATOM 4468 C C . ASP A 1 543 ? -10.184 -25.286 10.178 1.00 61.81 543 ASP A C 1
ATOM 4470 O O . ASP A 1 543 ? -9.189 -25.598 9.528 1.00 61.81 543 ASP A O 1
ATOM 4474 N N . THR A 1 544 ? -10.940 -24.242 9.822 1.00 61.50 544 THR A N 1
ATOM 4475 C CA . THR A 1 544 ? -10.669 -23.423 8.625 1.00 61.50 544 THR A CA 1
ATOM 4476 C C . THR A 1 544 ? -9.292 -22.754 8.697 1.00 61.50 544 THR A C 1
ATOM 4478 O O . THR A 1 544 ? -8.579 -22.711 7.697 1.00 61.50 544 THR A O 1
ATOM 4481 N N . SER A 1 545 ? -8.887 -22.286 9.884 1.00 58.84 545 SER A N 1
ATOM 4482 C CA . SER A 1 545 ? -7.563 -21.694 10.102 1.00 58.84 545 SER A CA 1
ATOM 4483 C C . SER A 1 545 ? -6.426 -22.714 9.951 1.00 58.84 545 SER A C 1
ATOM 4485 O O . SER A 1 545 ? -5.367 -22.398 9.409 1.00 58.84 545 SER A O 1
ATOM 4487 N N . TYR A 1 546 ? -6.643 -23.961 10.380 1.00 57.44 546 TYR A N 1
ATOM 4488 C CA . TYR A 1 546 ? -5.648 -25.030 10.253 1.00 57.44 546 TYR A CA 1
ATOM 4489 C C . TYR A 1 546 ? -5.572 -25.628 8.839 1.00 57.44 546 TYR A C 1
ATOM 4491 O O . TYR A 1 546 ? -4.466 -25.894 8.366 1.00 57.44 546 TYR A O 1
ATOM 4499 N N . ARG A 1 547 ? -6.705 -25.809 8.142 1.00 52.81 547 ARG A N 1
ATOM 4500 C CA . ARG A 1 547 ? -6.739 -26.358 6.772 1.00 52.81 547 ARG A CA 1
ATOM 4501 C C . ARG A 1 547 ? -6.055 -25.448 5.758 1.00 52.81 547 ARG A C 1
ATOM 4503 O O . ARG A 1 547 ? -5.246 -25.932 4.976 1.00 52.81 547 ARG A O 1
ATOM 4510 N N . GLN A 1 548 ? -6.295 -24.139 5.824 1.00 51.88 548 GLN A N 1
ATOM 4511 C CA . GLN A 1 548 ? -5.672 -23.188 4.898 1.00 51.88 548 GLN A CA 1
ATOM 4512 C C . GLN A 1 548 ? -4.145 -23.127 5.086 1.00 51.88 548 GLN A C 1
ATOM 4514 O O . GLN A 1 548 ? -3.397 -23.021 4.119 1.00 51.88 548 GLN A O 1
ATOM 4519 N N . ARG A 1 549 ? -3.658 -23.294 6.326 1.00 49.25 549 ARG A N 1
ATOM 4520 C CA . ARG A 1 549 ? -2.222 -23.426 6.598 1.00 49.25 549 ARG A CA 1
ATOM 4521 C C . ARG A 1 549 ? -1.650 -24.743 6.063 1.00 49.25 549 ARG A C 1
ATOM 4523 O O . ARG A 1 549 ? -0.536 -24.743 5.556 1.00 49.25 549 ARG A O 1
ATOM 4530 N N . ALA A 1 550 ? -2.387 -25.852 6.141 1.00 41.66 550 ALA A N 1
ATOM 4531 C CA . ALA A 1 550 ? -1.958 -27.123 5.555 1.00 41.66 550 ALA A CA 1
ATOM 4532 C C . ALA A 1 550 ? -1.871 -27.051 4.018 1.00 41.66 550 ALA A C 1
ATOM 4534 O O . ALA A 1 550 ? -0.910 -27.554 3.443 1.00 41.66 550 ALA A O 1
ATOM 4535 N N . GLU A 1 551 ? -2.816 -26.370 3.365 1.00 40.62 551 GLU A N 1
ATOM 4536 C CA . GLU A 1 551 ? -2.812 -26.138 1.913 1.00 40.62 551 GLU A CA 1
ATOM 4537 C C . GLU A 1 551 ? -1.673 -25.199 1.474 1.00 40.62 551 GLU A C 1
ATOM 4539 O O . GLU A 1 551 ? -0.974 -25.501 0.508 1.00 40.62 551 GLU A O 1
ATOM 4544 N N . ASN A 1 552 ? -1.387 -24.139 2.240 1.00 40.81 552 ASN A N 1
ATOM 4545 C CA . ASN A 1 552 ? -0.256 -23.234 1.982 1.00 40.81 552 ASN A CA 1
ATOM 4546 C C . ASN A 1 552 ? 1.122 -23.887 2.224 1.00 40.81 552 ASN A C 1
ATOM 4548 O O . ASN A 1 552 ? 2.120 -23.436 1.670 1.00 40.81 552 ASN A O 1
ATOM 4552 N N . PHE A 1 553 ? 1.197 -24.956 3.027 1.00 37.06 553 PHE A N 1
ATOM 4553 C CA . PHE A 1 553 ? 2.407 -25.779 3.172 1.00 37.06 553 PHE A CA 1
ATOM 4554 C C . PHE A 1 553 ? 2.530 -26.875 2.096 1.00 37.06 553 PHE A C 1
ATOM 4556 O O . PHE A 1 553 ? 3.619 -27.416 1.913 1.00 37.06 553 PHE A O 1
ATOM 4563 N N . LEU A 1 554 ? 1.446 -27.200 1.380 1.00 32.03 554 LEU A N 1
ATOM 4564 C CA . LEU A 1 554 ? 1.421 -28.202 0.304 1.00 32.03 554 LEU A CA 1
ATOM 4565 C C . LEU A 1 554 ? 1.789 -27.632 -1.078 1.00 32.03 554 LEU A C 1
ATOM 4567 O O . LEU A 1 554 ? 2.116 -28.403 -1.976 1.00 32.03 554 LEU A O 1
ATOM 4571 N N . TYR A 1 555 ? 1.817 -26.308 -1.242 1.00 37.44 555 TYR A N 1
ATOM 4572 C CA . TYR A 1 555 ? 2.372 -25.619 -2.414 1.00 37.44 555 TYR A CA 1
ATOM 4573 C C . TYR A 1 555 ? 3.188 -24.415 -1.924 1.00 37.44 555 TYR A C 1
ATOM 4575 O O . TYR A 1 555 ? 2.606 -23.377 -1.611 1.00 37.44 555 TYR A O 1
ATOM 4583 N N . PRO A 1 556 ? 4.522 -24.551 -1.797 1.00 35.34 556 PRO A N 1
ATOM 4584 C CA . PRO A 1 556 ? 5.386 -24.730 -2.964 1.00 35.34 556 PRO A CA 1
ATOM 4585 C C . PRO A 1 556 ? 6.534 -25.724 -2.712 1.00 35.34 556 PRO A C 1
ATOM 4587 O O . PRO A 1 556 ? 7.450 -25.405 -1.959 1.00 35.34 556 PRO A O 1
ATOM 4590 N N . GLN A 1 557 ? 6.539 -26.897 -3.365 1.00 36.44 557 GLN A N 1
ATOM 4591 C CA . GLN A 1 557 ? 7.793 -27.658 -3.558 1.00 36.44 557 GLN 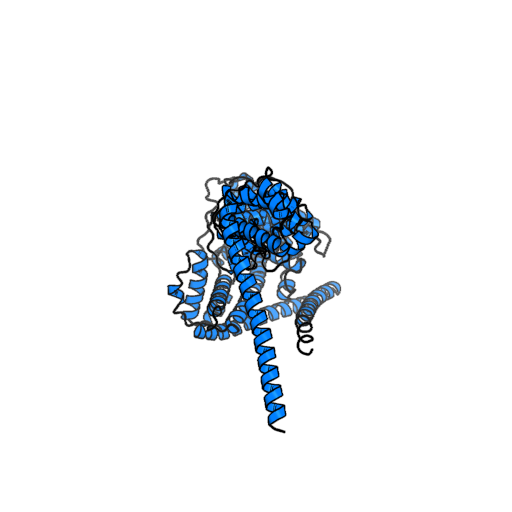A CA 1
ATOM 4592 C C . GLN A 1 557 ? 7.770 -28.824 -4.563 1.00 36.44 557 GLN A C 1
ATOM 4594 O O . GLN A 1 557 ? 8.805 -29.457 -4.740 1.00 36.44 557 GLN A O 1
ATOM 4599 N N . THR A 1 558 ? 6.671 -29.124 -5.261 1.00 32.34 558 THR A N 1
ATOM 4600 C CA . THR A 1 558 ? 6.621 -30.325 -6.122 1.00 32.34 558 THR A CA 1
ATOM 4601 C C . THR A 1 558 ? 6.836 -30.091 -7.619 1.00 32.34 558 THR A C 1
ATOM 4603 O O . THR A 1 558 ? 7.287 -31.016 -8.284 1.00 32.34 558 THR A O 1
ATOM 4606 N N . GLU A 1 559 ? 6.629 -28.890 -8.173 1.00 32.62 559 GLU A N 1
ATOM 4607 C CA . GLU A 1 559 ? 6.790 -28.682 -9.632 1.00 32.62 559 GLU A CA 1
ATOM 4608 C C . GLU A 1 559 ? 8.209 -28.293 -10.096 1.00 32.62 559 GLU A C 1
ATOM 4610 O O . GLU A 1 559 ? 8.503 -28.400 -11.288 1.00 32.62 559 GLU A O 1
ATOM 4615 N N . ASP A 1 560 ? 9.114 -27.927 -9.181 1.00 37.50 560 ASP A N 1
ATOM 4616 C CA . ASP A 1 560 ? 10.504 -27.558 -9.517 1.00 37.50 560 ASP A CA 1
ATOM 4617 C C . ASP A 1 560 ? 11.551 -28.639 -9.177 1.00 37.50 560 ASP A C 1
ATOM 4619 O O . ASP A 1 560 ? 12.723 -28.483 -9.518 1.00 37.50 560 ASP A O 1
ATOM 4623 N N . LEU A 1 561 ? 11.155 -29.769 -8.572 1.00 33.38 561 LEU A N 1
ATOM 4624 C CA . LEU A 1 561 ? 12.067 -30.898 -8.322 1.00 33.38 561 LEU A CA 1
ATOM 4625 C C . LEU A 1 561 ? 12.065 -31.941 -9.453 1.00 33.38 561 LEU A C 1
ATOM 4627 O O . LEU A 1 561 ? 13.113 -32.511 -9.743 1.00 33.38 561 LEU A O 1
ATOM 4631 N N . GLU A 1 562 ? 10.960 -32.123 -10.184 1.00 35.16 562 GLU A N 1
ATOM 4632 C CA . GLU A 1 562 ? 10.919 -33.059 -11.327 1.00 35.16 562 GLU A CA 1
ATOM 4633 C C . GLU A 1 562 ? 11.668 -32.553 -12.577 1.00 35.16 562 GLU A C 1
ATOM 4635 O O . GLU A 1 562 ? 11.931 -33.320 -13.503 1.00 35.16 562 GLU A O 1
ATOM 4640 N N . LYS A 1 563 ? 12.073 -31.276 -12.603 1.00 38.66 563 LYS A N 1
ATOM 4641 C CA . LYS A 1 563 ? 12.907 -30.696 -13.675 1.00 38.66 563 LYS A CA 1
ATOM 4642 C C . LYS A 1 563 ? 14.406 -30.690 -13.370 1.00 38.66 563 LYS A C 1
ATOM 4644 O O . LYS A 1 563 ? 15.177 -30.182 -14.179 1.00 38.66 563 LYS A O 1
ATOM 4649 N N . LEU A 1 564 ? 14.821 -31.243 -12.230 1.00 35.28 564 LEU A N 1
ATOM 4650 C CA . LEU A 1 564 ? 16.234 -31.422 -11.876 1.00 35.28 564 LEU A CA 1
ATOM 4651 C C . LEU A 1 564 ? 16.694 -32.889 -11.929 1.00 35.28 564 LEU A C 1
ATOM 4653 O O . LEU A 1 564 ? 17.876 -33.148 -11.713 1.00 35.28 564 LEU A O 1
ATOM 4657 N N . GLU A 1 565 ? 15.807 -33.828 -12.276 1.00 34.31 565 GLU A N 1
ATOM 4658 C CA . GLU A 1 565 ? 16.144 -35.250 -12.482 1.00 34.31 565 GLU A CA 1
ATOM 4659 C C . GLU A 1 565 ? 15.869 -35.778 -13.908 1.00 34.31 565 GLU A C 1
ATOM 4661 O O . GLU A 1 565 ? 15.897 -36.986 -14.134 1.00 34.31 565 GLU A O 1
ATOM 4666 N N . ASN A 1 566 ? 15.700 -34.897 -14.900 1.00 34.41 566 ASN A N 1
ATOM 4667 C CA . ASN A 1 566 ? 15.829 -35.219 -16.333 1.00 34.41 566 ASN A CA 1
ATOM 4668 C C . ASN A 1 566 ? 16.707 -34.175 -17.023 1.00 34.41 566 ASN A C 1
ATOM 4670 O O . ASN A 1 566 ? 17.324 -34.521 -18.058 1.00 34.41 566 ASN A O 1
#

Radius of gyration: 32.31 Å; chains: 1; bounding box: 86×76×85 Å

Sequence (566 aa):
MCEKLVMYILAFIRLLLFKIGKLLLWICAIIARRNLTKLEYSNFRLLKPKHLAREFKNYDEVRKEFFYFQILYEIKTAVMISDIPALKNLLLIIEQMNNVSRAAILRQYYKNESNPFKSTNLIILSCRHGNYEVLDFIFDKNWSVIQNFTASIDRHKMSPIDRDEYHHNAFYYAIRSGRIELLSTLIDVWSTYCDENDANTFEKALSEAYSELQMRNVKLSPKMEHLVRDKLIDLRFYNTNSNPIENVKTSLGFIKKRTDLVTKNIDVLKKASHGATEVDETFLLTAKYIAKDMHVLKRQLKCTYDKLPWEEMEFCLISFIDYNTGQFEKDLVHASVMKKSRLLKQLELFSKHLQNEMDLILKDASGNITRLQTESHDVVISKIVEIEPLFQDLYDDYKEMRDFRSLEIINDHIHYALITNPKEENGSLVILRSLQVIGEHLKDTVESPNLSGATRERLLLSLSRNTREVITKLRDFLSHQSLDWSQIENIDITRIQNDLRKFGVVVTCLLSQSKARAIRAHLKEVGCCKSLDIIQDIIGRIDTSYRQRAENFLYPQTEDLEKLEN

pLDDT: mean 77.51, std 15.48, range [28.45, 96.38]

Organism: NCBI:txid1538125